Protein AF-A0A1G2KL82-F1 (afdb_monomer)

Radius of gyration: 28.72 Å; Cα contacts (8 Å, |Δi|>4): 786; chains: 1; bounding box: 86×67×83 Å

pLDDT: mean 77.29, std 22.42, range [27.55, 98.81]

Organism: NCBI:txid1802270

Sequence (556 aa):
MTAESKQKIKENVPGSTKVGYDERTQRDKDYSSRYWERLRDKHLDTEAIKLEMRRDIQGMVKQIGEIRLKFKLESLSEEDKEKMSTMRRMAEEMGFKVGNFSRDVDSGLVAAKVEGFTKDMKREKEEKEPRGDRAIKRRKSSLPSEIFELADDIPSAIEDAGETLEALKESAARLQPEKRGVYEHSLDFAMEILEKEKGIVELAPNVPTIVVSDIHARRDFIIKLLERELKITDPPKRVFDLLKQGKINIVCVGDGMHSEKPLAWAPEVLSYDENGKKTKTTSYESAKQERNRMIEKIINANPRYQKLANVSGTVEGEILEAEIYSSFEQSKDPEIITARENFINEKRLAKKEALNREMARGLGLMKMVMDLKLQYPHNFHFLRGNHEDVDGDLMGDFKKGDVLQSEEVRSWLQENFGADFIAKWAKFEDTLPLLAKGKNIVVTHAAPAGNFTREQIESRDRKTTIGLNWTENRQHSQNAIPENKLRSNMKNILANIGMTAEAQWFIGHRPTYDLYRAQCNGQLIQINDDRGYVVAFMPIDGKFDPKKHITDLRKS

InterPro domains:
  IPR006186 Serine/threonine-specific protein phosphatase/bis(5-nucleosyl)-tetraphosphatase [PS00125] (383-388)
  IPR029052 Metallo-dependent phosphatase-like [G3DSA:3.60.21.10] (156-537)
  IPR029052 Metallo-dependent phosphatase-like [SSF56300] (363-542)

Mean predicted aligned error: 15.44 Å

Solvent-accessible surface area (backbone atoms only — not comparable to full-atom values): 31051 Å² total; per-residue (Å²): 140,71,99,81,80,82,85,84,89,88,82,88,84,90,83,79,83,75,80,59,75,61,63,62,56,53,54,56,52,53,51,55,53,54,50,54,48,57,52,58,76,63,72,56,52,76,66,56,48,52,51,50,54,48,51,53,50,51,57,51,49,74,75,38,97,63,53,73,55,78,44,78,54,94,69,86,48,75,68,53,53,51,52,53,51,50,50,46,50,54,41,42,78,72,64,30,49,68,50,71,74,44,69,42,86,90,72,38,25,40,30,31,51,45,48,66,82,81,62,63,74,57,50,70,67,71,75,65,78,79,98,69,90,77,83,88,78,88,77,92,76,92,65,85,92,78,85,87,84,74,84,64,79,76,56,75,72,66,79,49,49,53,79,41,72,65,51,44,49,55,57,52,66,45,67,57,59,77,62,62,68,63,54,52,52,39,48,54,57,30,39,65,54,30,65,74,42,40,12,51,41,75,48,60,79,91,33,32,35,36,39,34,29,54,44,24,23,44,37,62,50,58,49,55,52,37,63,35,67,40,83,88,43,89,73,61,42,33,42,46,62,32,42,78,67,65,54,28,34,39,38,32,23,17,22,39,39,59,56,85,52,69,54,62,44,38,45,79,42,72,38,35,47,99,83,70,46,74,43,75,83,40,72,42,56,51,26,48,52,48,36,49,53,47,49,49,53,54,32,71,74,32,80,75,51,60,48,38,84,82,35,62,94,38,74,68,17,54,51,49,52,53,52,51,53,51,50,59,75,66,48,82,51,66,70,50,45,52,30,49,52,46,28,53,52,31,43,51,50,35,30,51,53,21,43,41,40,48,46,8,29,16,54,44,30,48,43,52,51,26,27,39,29,62,75,30,64,70,29,36,47,61,27,35,22,70,54,60,44,66,79,22,81,86,84,43,69,44,65,56,84,96,40,52,54,34,49,57,51,40,51,50,40,42,75,76,56,29,68,68,49,52,54,52,50,36,52,45,45,68,34,37,21,49,32,40,37,47,96,48,38,36,37,23,10,15,56,53,64,51,72,52,53,46,66,43,39,38,67,51,36,70,70,47,48,48,25,28,22,66,42,50,67,52,88,89,45,94,77,30,58,54,57,72,56,39,47,50,15,50,43,49,30,27,54,50,68,75,43,59,81,81,39,38,33,39,22,16,79,53,80,30,100,47,77,53,43,71,38,64,93,59,39,34,37,30,31,20,28,88,89,55,46,39,35,38,54,41,49,64,88,55,76,77,47,69,86,81,30,44,48,44,65,84,83,106

Secondary structure (DSSP, 8-state):
--TTS--S------------HHHHHHHHHHHHHHHHHHHHHTT--HHHHHHHHHHHHHHHHHH-SSEEEEEE-SS--HHHHHHHHHHHHHHHHTT-EEEEEEE-TTT-EEEEEEE--SSHHHHHHHSS---------------------------GGGTTTTTSHHHHHHHHH--SPPPHHHHHHHHHHHHHHHTTS-SEEEPPTTS-EEEE---TT-HHHHHHHHH-EETTSSS-EEHHHHHHTT--EEEE-S--SS-S-GGGGSGGGGGB-TTSPBPS--HHHHHHHHHHHHHHHHHHH-TTGGGHHHHTTSHHHHHHHHHHHHHHHH---HHHHHHHHHHHHHHHHHHHHHHHHHHHHHHHHHHHHHHHHHH-TTTEEE---SS--TT-TTTSS-EETTEEHHHHHHHHHHHHT-HHHHHHHHHHHHHS-SEEEETTEEEESS--SS---HHHHHTT-HHHHHHHHS----TT-TTPPPHHHHHHHHHHHHHHTT--TT-EEEE-SS--SSS-EEEGGGTEEE---TTS-EEEEE-TT----HHHHEEETT--

Nearest PDB structures (foldseek):
  6zej-assembly6_O  TM=6.831E-01  e=4.259E-09  Homo sapiens
  6nuu-assembly1_A  TM=6.355E-01  e=3.355E-08  Homo sapiens
  6tz8-assembly1_A  TM=6.167E-01  e=1.712E-07  Cryptococcus neoformans H99
  6tz6-assembly1_A  TM=5.989E-01  e=1.908E-07  Candida albicans WO-1

Structure (mmCIF, N/CA/C/O backbone):
data_AF-A0A1G2KL82-F1
#
_entry.id   AF-A0A1G2KL82-F1
#
loop_
_atom_site.group_PDB
_atom_site.id
_atom_site.type_symbol
_atom_site.label_atom_id
_atom_site.label_alt_id
_atom_site.label_comp_id
_atom_site.label_asym_id
_atom_site.label_entity_id
_atom_site.label_seq_id
_atom_site.pdbx_PDB_ins_code
_atom_site.Cartn_x
_atom_site.Cartn_y
_atom_site.Cartn_z
_atom_site.occupancy
_atom_site.B_iso_or_equiv
_atom_site.auth_seq_id
_atom_site.auth_comp_id
_atom_site.auth_asym_id
_atom_site.auth_atom_id
_atom_site.pdbx_PDB_model_num
ATOM 1 N N . MET A 1 1 ? 57.447 -10.939 41.065 1.00 41.50 1 MET A N 1
ATOM 2 C CA . MET A 1 1 ? 56.506 -11.453 40.046 1.00 41.50 1 MET A CA 1
ATOM 3 C C . MET A 1 1 ? 57.051 -11.070 38.685 1.00 41.50 1 MET A C 1
ATOM 5 O O . MET A 1 1 ? 57.191 -9.887 38.408 1.00 41.50 1 MET A O 1
ATOM 9 N N . THR A 1 2 ? 57.484 -12.072 37.928 1.00 35.84 2 THR A N 1
ATOM 10 C CA . THR A 1 2 ? 58.260 -11.972 36.685 1.00 35.84 2 THR A CA 1
ATOM 11 C C . THR A 1 2 ? 57.363 -12.076 35.450 1.00 35.84 2 THR A C 1
ATOM 13 O O . THR A 1 2 ? 56.195 -12.455 35.541 1.00 35.84 2 THR A O 1
ATOM 16 N N . ALA A 1 3 ? 57.924 -11.720 34.294 1.00 36.25 3 ALA A N 1
ATOM 17 C CA . ALA A 1 3 ? 57.275 -11.563 32.991 1.00 36.25 3 ALA A CA 1
ATOM 18 C C . ALA A 1 3 ? 56.752 -12.863 32.324 1.00 36.25 3 ALA A C 1
ATOM 20 O O . ALA A 1 3 ? 56.570 -12.892 31.113 1.00 36.25 3 ALA A O 1
ATOM 21 N N . GLU A 1 4 ? 56.447 -13.913 33.090 1.00 35.75 4 GLU A N 1
ATOM 22 C CA . GLU A 1 4 ? 56.097 -15.255 32.583 1.00 35.75 4 GLU A CA 1
ATOM 23 C C . GLU A 1 4 ? 54.699 -15.755 32.995 1.00 35.75 4 GLU A C 1
ATOM 25 O O . GLU A 1 4 ? 54.401 -16.943 32.936 1.00 35.75 4 GLU A O 1
ATOM 30 N N . SER A 1 5 ? 53.785 -14.859 33.376 1.00 38.28 5 SER A N 1
ATOM 31 C CA . SER A 1 5 ? 52.420 -15.230 33.802 1.00 38.28 5 SER A CA 1
ATOM 32 C C . SER A 1 5 ? 51.288 -14.663 32.933 1.00 38.28 5 SER A C 1
ATOM 34 O O . SER A 1 5 ? 50.143 -14.595 33.371 1.00 38.28 5 SER A O 1
ATOM 36 N N . LYS A 1 6 ? 51.567 -14.299 31.671 1.00 35.34 6 LYS A N 1
ATOM 37 C CA . LYS A 1 6 ? 50.542 -13.858 30.692 1.00 35.34 6 LYS A CA 1
ATOM 38 C C . LYS A 1 6 ? 50.290 -14.825 29.528 1.00 35.34 6 LYS A C 1
ATOM 40 O O . LYS A 1 6 ? 49.546 -14.487 28.611 1.00 35.34 6 LYS A O 1
ATOM 45 N N . GLN A 1 7 ? 50.835 -16.040 29.574 1.00 38.47 7 GLN A N 1
ATOM 46 C CA . GLN A 1 7 ? 50.605 -17.070 28.559 1.00 38.47 7 GLN A CA 1
ATOM 47 C C . GLN A 1 7 ? 49.778 -18.225 29.131 1.00 38.47 7 GLN A C 1
ATOM 49 O O . GLN A 1 7 ? 50.316 -19.265 29.490 1.00 38.47 7 GLN A O 1
ATOM 54 N N . LYS A 1 8 ? 48.463 -18.004 29.252 1.00 37.66 8 LYS A N 1
ATOM 55 C CA . LYS A 1 8 ? 47.389 -19.020 29.236 1.00 37.66 8 LYS A CA 1
ATOM 56 C C . LYS A 1 8 ? 46.059 -18.317 29.507 1.00 37.66 8 LYS A C 1
ATOM 58 O O . LYS A 1 8 ? 45.720 -18.086 30.655 1.00 37.66 8 LYS A O 1
ATOM 63 N N . ILE A 1 9 ? 45.388 -17.903 28.433 1.00 36.22 9 ILE A N 1
ATOM 64 C CA . ILE A 1 9 ? 43.929 -17.836 28.198 1.00 36.22 9 ILE A CA 1
ATOM 65 C C . ILE A 1 9 ? 43.804 -17.164 26.823 1.00 36.22 9 ILE A C 1
ATOM 67 O O . ILE A 1 9 ? 43.707 -15.946 26.697 1.00 36.22 9 ILE A O 1
ATOM 71 N N . LYS A 1 10 ? 43.927 -17.964 25.767 1.00 34.09 10 LYS A N 1
ATOM 72 C CA . LYS A 1 10 ? 43.470 -17.636 24.412 1.00 34.09 10 LYS A CA 1
ATOM 73 C C . LYS A 1 10 ? 43.365 -18.946 23.647 1.00 34.09 10 LYS A C 1
ATOM 75 O O . LYS A 1 10 ? 44.213 -19.256 22.833 1.00 34.09 10 LYS A O 1
ATOM 80 N N . GLU A 1 11 ? 42.345 -19.724 23.977 1.00 34.16 11 GLU A N 1
ATOM 81 C CA . GLU A 1 11 ? 41.790 -20.752 23.100 1.00 34.16 11 GLU A CA 1
ATOM 82 C C . GLU A 1 11 ? 40.397 -21.117 23.631 1.00 34.16 11 GLU A C 1
ATOM 84 O O . GLU A 1 11 ? 40.212 -21.277 24.836 1.00 34.16 11 GLU A O 1
ATOM 89 N N . ASN A 1 12 ? 39.439 -21.205 22.704 1.00 31.30 12 ASN A N 1
ATOM 90 C CA . ASN A 1 12 ? 38.034 -21.621 22.841 1.00 31.30 12 ASN A CA 1
ATOM 91 C C . ASN A 1 12 ? 36.978 -20.558 23.206 1.00 31.30 12 ASN A C 1
ATOM 93 O O . ASN A 1 12 ? 36.434 -20.532 24.305 1.00 31.30 12 ASN A O 1
ATOM 97 N N . VAL A 1 13 ? 36.568 -19.784 22.191 1.00 31.58 13 VAL A N 1
ATOM 98 C CA . VAL A 1 13 ? 35.159 -19.377 22.014 1.00 31.58 13 VAL A CA 1
ATOM 99 C C . VAL A 1 13 ? 34.726 -19.785 20.597 1.00 31.58 13 VAL A C 1
ATOM 101 O O . VAL A 1 13 ? 35.231 -19.206 19.634 1.00 31.58 13 VAL A O 1
ATOM 104 N N . PRO A 1 14 ? 33.824 -20.767 20.427 1.00 27.55 14 PRO A N 1
ATOM 105 C CA . PRO A 1 14 ? 33.213 -21.073 19.137 1.00 27.55 14 PRO A CA 1
ATOM 106 C C . PRO A 1 14 ? 32.043 -20.114 18.865 1.00 27.55 14 PRO A C 1
ATOM 108 O O . PRO A 1 14 ? 31.182 -19.945 19.724 1.00 27.55 14 PRO A O 1
ATOM 111 N N . GLY A 1 15 ? 31.978 -19.531 17.660 1.00 36.16 15 GLY A N 1
ATOM 112 C CA . GLY A 1 15 ? 30.718 -18.995 17.119 1.00 36.16 15 GLY A CA 1
ATOM 113 C C . GLY A 1 15 ? 30.618 -17.498 16.801 1.00 36.16 15 GLY A C 1
ATOM 114 O O . GLY A 1 15 ? 29.511 -16.971 16.836 1.00 36.16 15 GLY A O 1
ATOM 115 N N . SER A 1 16 ? 31.702 -16.797 16.445 1.00 28.38 16 SER A N 1
ATOM 116 C CA . SER A 1 16 ? 31.584 -15.504 15.746 1.00 28.38 16 SER A CA 1
ATOM 117 C C . SER A 1 16 ? 31.933 -15.658 14.265 1.00 28.38 16 SER A C 1
ATOM 119 O O . SER A 1 16 ? 33.094 -15.687 13.861 1.00 28.38 16 SER A O 1
ATOM 121 N N . THR A 1 17 ? 30.916 -15.765 13.412 1.00 32.25 17 THR A N 1
ATOM 122 C CA . THR A 1 17 ? 31.090 -15.542 11.975 1.00 32.25 17 THR A CA 1
ATOM 123 C C . THR A 1 17 ? 31.429 -14.070 11.764 1.00 32.25 17 THR A C 1
ATOM 125 O O . THR A 1 17 ? 30.555 -13.202 11.804 1.00 32.25 17 THR A O 1
ATOM 128 N N . LYS A 1 18 ? 32.719 -13.776 11.564 1.00 33.34 18 LYS A N 1
ATOM 129 C CA . LYS A 1 18 ? 33.165 -12.534 10.929 1.00 33.34 18 LYS A CA 1
ATOM 130 C C . LYS A 1 18 ? 32.511 -12.474 9.550 1.00 33.34 18 LYS A C 1
ATOM 132 O O . LYS A 1 18 ? 32.915 -13.210 8.656 1.00 33.34 18 LYS A O 1
ATOM 137 N N . VAL A 1 19 ? 31.514 -11.609 9.382 1.00 35.44 19 VAL A N 1
ATOM 138 C CA . VAL A 1 19 ? 31.084 -11.176 8.048 1.00 35.44 19 VAL A CA 1
ATOM 139 C C . VAL A 1 19 ? 32.311 -10.545 7.396 1.00 35.44 19 VAL A C 1
ATOM 141 O O . VAL A 1 19 ? 32.894 -9.602 7.939 1.00 35.44 19 VAL A O 1
ATOM 144 N N . GLY A 1 20 ? 32.769 -11.160 6.309 1.00 31.23 20 GLY A N 1
ATOM 145 C CA . GLY A 1 20 ? 34.002 -10.799 5.632 1.00 31.23 20 GLY A CA 1
ATOM 146 C C . GLY A 1 20 ? 33.957 -9.357 5.142 1.00 31.23 20 GLY A C 1
ATOM 147 O O . GLY A 1 20 ? 32.972 -8.896 4.573 1.00 31.23 20 GLY A O 1
ATOM 148 N N . TYR A 1 21 ? 35.066 -8.653 5.338 1.00 32.75 21 TYR A N 1
ATOM 149 C CA . TYR A 1 21 ? 35.327 -7.326 4.779 1.00 32.75 21 TYR A CA 1
ATOM 150 C C . TYR A 1 21 ? 35.179 -7.298 3.233 1.00 32.75 21 TYR A C 1
ATOM 152 O O . TYR A 1 21 ? 34.950 -6.242 2.646 1.00 32.75 21 TYR A O 1
ATOM 160 N N . ASP A 1 22 ? 35.225 -8.463 2.575 1.00 40.56 22 ASP A N 1
ATOM 161 C CA . ASP A 1 22 ? 35.075 -8.634 1.124 1.00 40.56 22 ASP A CA 1
ATOM 162 C C . ASP A 1 22 ? 33.677 -8.302 0.572 1.00 40.56 22 ASP A C 1
ATOM 164 O O . ASP A 1 22 ? 33.580 -7.675 -0.482 1.00 40.56 22 ASP A O 1
ATOM 168 N N . GLU A 1 23 ? 32.585 -8.622 1.278 1.00 37.50 23 GLU A N 1
ATOM 169 C CA . GLU A 1 23 ? 31.225 -8.456 0.725 1.00 37.50 23 GLU A CA 1
ATOM 170 C C . GLU A 1 23 ? 30.809 -6.983 0.577 1.00 37.50 23 GLU A C 1
ATOM 172 O O . GLU A 1 23 ? 30.143 -6.610 -0.389 1.00 37.50 23 GLU A O 1
ATOM 177 N N . ARG A 1 24 ? 31.244 -6.107 1.497 1.00 35.62 24 ARG A N 1
ATOM 178 C CA . ARG A 1 24 ? 31.055 -4.649 1.351 1.00 35.62 24 ARG A CA 1
ATOM 179 C C . ARG A 1 24 ? 31.860 -4.092 0.183 1.00 35.62 24 ARG A C 1
ATOM 181 O O . ARG A 1 24 ? 31.370 -3.243 -0.552 1.00 35.62 24 ARG A O 1
ATOM 188 N N . THR A 1 25 ? 33.073 -4.603 -0.002 1.00 42.31 25 THR A N 1
ATOM 189 C CA . THR A 1 25 ? 33.995 -4.128 -1.036 1.00 42.31 25 THR A CA 1
ATOM 190 C C . THR A 1 25 ? 33.503 -4.496 -2.437 1.00 42.31 25 THR A C 1
ATOM 192 O O . THR A 1 25 ? 33.687 -3.719 -3.371 1.00 42.31 25 THR A O 1
ATOM 195 N N . GLN A 1 26 ? 32.835 -5.643 -2.590 1.00 37.19 26 GLN A N 1
ATOM 196 C CA . GLN A 1 26 ? 32.232 -6.050 -3.860 1.00 37.19 26 GLN A CA 1
ATOM 197 C C . GLN A 1 26 ? 30.998 -5.202 -4.213 1.00 37.19 26 GLN A C 1
ATOM 199 O O . GLN A 1 26 ? 30.850 -4.757 -5.348 1.00 37.19 26 GLN A O 1
ATOM 204 N N . ARG A 1 27 ? 30.158 -4.887 -3.221 1.00 39.94 27 ARG A N 1
ATOM 205 C CA . ARG A 1 27 ? 28.931 -4.099 -3.413 1.00 39.94 27 ARG A CA 1
ATOM 206 C C . ARG A 1 27 ? 29.203 -2.649 -3.838 1.00 39.94 27 ARG A C 1
ATOM 208 O O . ARG A 1 27 ? 28.481 -2.105 -4.671 1.00 39.94 27 ARG A O 1
ATOM 215 N N . ASP A 1 28 ? 30.264 -2.045 -3.305 1.00 40.41 28 ASP A N 1
ATOM 216 C CA . ASP A 1 28 ? 30.676 -0.680 -3.658 1.00 40.41 28 ASP A CA 1
ATOM 217 C C . ASP A 1 28 ? 31.330 -0.612 -5.059 1.00 40.41 28 ASP A C 1
ATOM 219 O O . ASP A 1 28 ? 31.152 0.373 -5.783 1.00 40.41 28 ASP A O 1
ATOM 223 N N . LYS A 1 29 ? 32.027 -1.681 -5.487 1.00 39.72 29 LYS A N 1
ATOM 224 C CA . LYS A 1 29 ? 32.573 -1.823 -6.854 1.00 39.72 29 LYS A CA 1
ATOM 225 C C . LYS A 1 29 ? 31.471 -1.931 -7.909 1.00 39.72 29 LYS A C 1
ATOM 227 O O . LYS A 1 29 ? 31.559 -1.277 -8.952 1.00 39.72 29 LYS A O 1
ATOM 232 N N . ASP A 1 30 ? 30.423 -2.697 -7.614 1.00 47.69 30 ASP A N 1
ATOM 233 C CA . ASP A 1 30 ? 29.265 -2.847 -8.499 1.00 47.69 30 ASP A CA 1
ATOM 234 C C . ASP A 1 30 ? 28.504 -1.526 -8.651 1.00 47.69 30 ASP A C 1
ATOM 236 O O . ASP A 1 30 ? 28.068 -1.178 -9.747 1.00 47.69 30 ASP A O 1
ATOM 240 N N . TYR A 1 31 ? 28.389 -0.744 -7.573 1.00 43.97 31 TYR A N 1
ATOM 241 C CA . TYR A 1 31 ? 27.695 0.542 -7.607 1.00 43.97 31 TYR A CA 1
ATOM 242 C C . TYR A 1 31 ? 28.393 1.560 -8.515 1.00 43.97 31 TYR A C 1
ATOM 244 O O . TYR A 1 31 ? 27.746 2.172 -9.367 1.00 43.97 31 TYR A O 1
ATOM 252 N N . SER A 1 32 ? 29.711 1.733 -8.362 1.00 43.47 32 SER A N 1
ATOM 253 C CA . SER A 1 32 ? 30.461 2.703 -9.166 1.00 43.47 32 SER A CA 1
ATOM 254 C C . SER A 1 32 ? 30.515 2.295 -10.641 1.00 43.47 32 SER A C 1
ATOM 256 O O . SER A 1 32 ? 30.301 3.136 -11.512 1.00 43.47 32 SER A O 1
ATOM 258 N N . SER A 1 33 ? 30.696 1.006 -10.937 1.00 44.34 33 SER A N 1
ATOM 259 C CA . SER A 1 33 ? 30.745 0.511 -12.322 1.00 44.34 33 SER A CA 1
ATOM 260 C C . SER A 1 33 ? 29.398 0.687 -13.038 1.00 44.34 33 SER A C 1
ATOM 262 O O . SER A 1 33 ? 29.348 1.272 -14.121 1.00 44.34 33 SER A O 1
ATOM 264 N N . ARG A 1 34 ? 28.286 0.323 -12.379 1.00 47.59 34 ARG A N 1
ATOM 265 C CA . ARG A 1 34 ? 26.917 0.500 -12.908 1.00 47.59 34 ARG A CA 1
ATOM 266 C C . ARG A 1 34 ? 26.477 1.964 -12.987 1.00 47.59 34 ARG A C 1
ATOM 268 O O . ARG A 1 34 ? 25.561 2.311 -13.732 1.00 47.59 34 ARG A O 1
ATOM 275 N N . TYR A 1 35 ? 27.071 2.847 -12.186 1.00 51.09 35 TYR A N 1
ATOM 276 C CA . TYR A 1 35 ? 26.862 4.291 -12.302 1.00 51.09 35 TYR A CA 1
ATOM 277 C C . TYR A 1 35 ? 27.433 4.823 -13.620 1.00 51.09 35 TYR A C 1
ATOM 279 O O . TYR A 1 35 ? 26.730 5.485 -14.380 1.00 51.09 35 TYR A O 1
ATOM 287 N N . TRP A 1 36 ? 28.673 4.451 -13.935 1.00 47.41 36 TRP A N 1
ATOM 288 C CA . TRP A 1 36 ? 29.348 4.885 -15.157 1.00 47.41 36 TRP A CA 1
ATOM 289 C C . TRP A 1 36 ? 28.815 4.218 -16.429 1.00 47.41 36 TRP A C 1
ATOM 291 O O . TRP A 1 36 ? 28.841 4.836 -17.491 1.00 47.41 36 TRP A O 1
ATOM 301 N N . GLU A 1 37 ? 28.302 2.990 -16.351 1.00 48.66 37 GLU A N 1
ATOM 302 C CA . GLU A 1 37 ? 27.556 2.367 -17.457 1.00 48.66 37 GLU A CA 1
ATOM 303 C C . GLU A 1 37 ? 26.277 3.141 -17.782 1.00 48.66 37 GLU A C 1
ATOM 305 O O . GLU A 1 37 ? 26.097 3.554 -18.923 1.00 48.66 37 GLU A O 1
ATOM 310 N N . ARG A 1 38 ? 25.462 3.487 -16.776 1.00 53.59 38 ARG A N 1
ATOM 311 C CA . ARG A 1 38 ? 24.237 4.281 -16.987 1.00 53.59 38 ARG A CA 1
ATOM 312 C C . ARG A 1 38 ? 24.494 5.666 -17.580 1.00 53.59 38 ARG A C 1
ATOM 314 O O . ARG A 1 38 ? 23.669 6.159 -18.344 1.00 53.59 38 ARG A O 1
ATOM 321 N N . LEU A 1 39 ? 25.603 6.311 -17.217 1.00 50.69 39 LEU A N 1
ATOM 322 C CA . LEU A 1 39 ? 25.981 7.600 -17.803 1.00 50.69 39 LEU A CA 1
ATOM 323 C C . LEU A 1 39 ? 26.459 7.456 -19.259 1.00 50.69 39 LEU A C 1
ATOM 325 O O . LEU A 1 39 ? 26.175 8.335 -20.072 1.00 50.69 39 LEU A O 1
ATOM 329 N N . ARG A 1 40 ? 27.123 6.343 -19.605 1.00 49.78 40 ARG A N 1
ATOM 330 C CA . ARG A 1 40 ? 27.541 6.033 -20.985 1.00 49.78 40 ARG A CA 1
ATOM 331 C C . ARG A 1 40 ? 26.363 5.679 -21.894 1.00 49.78 40 ARG A C 1
ATOM 333 O O . ARG A 1 40 ? 26.307 6.198 -23.005 1.00 49.78 40 ARG A O 1
ATOM 340 N N . ASP A 1 41 ? 25.401 4.897 -21.406 1.00 54.81 41 ASP A N 1
ATOM 341 C CA . ASP A 1 41 ? 24.217 4.469 -22.173 1.00 54.81 41 ASP A CA 1
ATOM 342 C C . ASP A 1 41 ? 23.288 5.629 -22.562 1.00 54.81 41 ASP A C 1
ATOM 344 O O . ASP A 1 41 ? 22.503 5.526 -23.502 1.00 54.81 41 ASP A O 1
ATOM 348 N N . LYS A 1 42 ? 23.371 6.758 -21.850 1.00 60.94 42 LYS A N 1
ATOM 349 C CA . LYS A 1 42 ? 22.548 7.946 -22.107 1.00 60.94 42 LYS A CA 1
ATOM 350 C C . LYS A 1 42 ? 23.162 8.924 -23.121 1.00 60.94 42 LYS A C 1
ATOM 352 O O . LYS A 1 42 ? 22.531 9.938 -23.405 1.00 60.94 42 LYS A O 1
ATOM 357 N N . HIS A 1 43 ? 24.366 8.656 -23.647 1.00 62.41 43 HIS A N 1
ATOM 358 C CA . HIS A 1 43 ? 25.103 9.549 -24.563 1.00 62.41 43 HIS A CA 1
ATOM 359 C C . HIS A 1 43 ? 25.125 11.025 -24.114 1.00 62.41 43 HIS A C 1
ATOM 361 O O . HIS A 1 43 ? 25.022 11.941 -24.930 1.00 62.41 43 HIS A O 1
ATOM 367 N N . LEU A 1 44 ? 25.221 11.257 -22.803 1.00 58.97 44 LEU A N 1
ATOM 368 C CA . LEU A 1 44 ? 25.146 12.597 -22.229 1.00 58.97 44 LEU A CA 1
ATOM 369 C C . LEU A 1 44 ? 26.411 13.392 -22.552 1.00 58.97 44 LEU A C 1
ATOM 371 O O . LEU A 1 44 ? 27.525 12.871 -22.466 1.00 58.97 44 LEU A O 1
ATOM 375 N N . ASP A 1 45 ? 26.237 14.668 -22.884 1.00 56.38 45 ASP A N 1
ATOM 376 C CA . ASP A 1 45 ? 27.359 15.593 -22.984 1.00 56.38 45 ASP A CA 1
ATOM 377 C C . ASP A 1 45 ? 27.928 15.945 -21.596 1.00 56.38 45 ASP A C 1
ATOM 379 O O . ASP A 1 45 ? 27.365 15.628 -20.542 1.00 56.38 45 ASP A O 1
ATOM 383 N N . THR A 1 46 ? 29.082 16.611 -21.594 1.00 43.88 46 THR A N 1
ATOM 384 C CA . THR A 1 46 ? 29.811 16.987 -20.379 1.00 43.88 46 THR A CA 1
ATOM 385 C C . THR A 1 46 ? 28.969 17.812 -19.397 1.00 43.88 46 THR A C 1
ATOM 387 O O . THR A 1 46 ? 29.145 17.671 -18.187 1.00 43.88 46 THR A O 1
ATOM 390 N N . GLU A 1 47 ? 28.050 18.655 -19.874 1.00 49.62 47 GLU A N 1
ATOM 391 C CA . GLU A 1 47 ? 27.213 19.495 -19.008 1.00 49.62 47 GLU A CA 1
ATOM 392 C C . GLU A 1 47 ? 26.040 18.706 -18.414 1.00 49.62 47 GLU A C 1
ATOM 394 O O . GLU A 1 47 ? 25.719 18.867 -17.234 1.00 49.62 47 GLU A O 1
ATOM 399 N N . ALA A 1 48 ? 25.463 17.774 -19.171 1.00 51.06 48 ALA A N 1
ATOM 400 C CA . ALA A 1 48 ? 24.443 16.855 -18.679 1.00 51.06 48 ALA A CA 1
ATOM 401 C C . ALA A 1 48 ? 25.003 15.850 -17.651 1.00 51.06 48 ALA A C 1
ATOM 403 O O . ALA A 1 48 ? 24.347 15.574 -16.644 1.00 51.06 48 ALA A O 1
ATOM 404 N N . ILE A 1 49 ? 26.242 15.375 -17.833 1.00 49.97 49 ILE A N 1
ATOM 405 C CA . ILE A 1 49 ? 26.950 14.553 -16.833 1.00 49.97 49 ILE A CA 1
ATOM 406 C C . ILE A 1 49 ? 27.175 15.352 -15.544 1.00 49.97 49 ILE A C 1
ATOM 408 O O . ILE A 1 49 ? 26.894 14.858 -14.452 1.00 49.97 49 ILE A O 1
ATOM 412 N N . LYS A 1 50 ? 27.633 16.608 -15.653 1.00 47.97 50 LYS A N 1
ATOM 413 C CA . LYS A 1 50 ? 27.803 17.499 -14.493 1.00 47.97 50 LYS A CA 1
ATOM 414 C C . LYS A 1 50 ? 26.486 17.744 -13.759 1.00 47.97 50 LYS A C 1
ATOM 416 O O . LYS A 1 50 ? 26.492 17.824 -12.531 1.00 47.97 50 LYS A O 1
ATOM 421 N N . LEU A 1 51 ? 25.372 17.873 -14.481 1.00 55.38 51 LEU A N 1
ATOM 422 C CA . LEU A 1 51 ? 24.054 18.102 -13.893 1.00 55.38 51 LEU A CA 1
ATOM 423 C C . LEU A 1 51 ? 23.546 16.881 -13.114 1.00 55.38 51 LEU A C 1
ATOM 425 O O . LEU A 1 51 ? 23.052 17.051 -11.999 1.00 55.38 51 LEU A O 1
ATOM 429 N N . GLU A 1 52 ? 23.711 15.670 -13.649 1.00 55.12 52 GLU A N 1
ATOM 430 C CA . GLU A 1 52 ? 23.333 14.446 -12.929 1.00 55.12 52 GLU A CA 1
ATOM 431 C C . GLU A 1 52 ? 24.251 14.163 -11.738 1.00 55.12 52 GLU A C 1
ATOM 433 O O . GLU A 1 52 ? 23.770 13.945 -10.627 1.00 55.12 52 GLU A O 1
ATOM 438 N N . MET A 1 53 ? 25.569 14.329 -11.896 1.00 53.69 53 MET A N 1
ATOM 439 C CA . MET A 1 53 ? 26.493 14.255 -10.757 1.00 53.69 53 MET A CA 1
ATOM 440 C C . MET A 1 53 ? 26.138 15.281 -9.672 1.00 53.69 53 MET A C 1
ATOM 442 O O . MET A 1 53 ? 26.217 14.979 -8.482 1.00 53.69 53 MET A O 1
ATOM 446 N N . ARG A 1 54 ? 25.715 16.494 -10.055 1.00 52.91 54 ARG A N 1
ATOM 447 C CA . ARG A 1 54 ? 25.260 17.525 -9.112 1.00 52.91 54 ARG A CA 1
ATOM 448 C C . ARG A 1 54 ? 24.008 17.083 -8.356 1.00 52.91 54 ARG A C 1
ATOM 450 O O . ARG A 1 54 ? 23.965 17.288 -7.146 1.00 52.91 54 ARG A O 1
ATOM 457 N N . ARG A 1 55 ? 23.026 16.480 -9.030 1.00 57.03 55 ARG A N 1
ATOM 458 C CA . ARG A 1 55 ? 21.797 15.962 -8.405 1.00 57.03 55 ARG A CA 1
ATOM 459 C C . ARG A 1 55 ? 22.089 14.837 -7.419 1.00 57.03 55 ARG A C 1
ATOM 461 O O . ARG A 1 55 ? 21.623 14.902 -6.282 1.00 57.03 55 ARG A O 1
ATOM 468 N N . ASP A 1 56 ? 22.922 13.879 -7.809 1.00 53.75 56 ASP A N 1
ATOM 469 C CA . ASP A 1 56 ? 23.303 12.755 -6.950 1.00 53.75 56 ASP A CA 1
ATOM 470 C C . ASP A 1 56 ? 24.094 13.218 -5.726 1.00 53.75 56 ASP A C 1
ATOM 472 O O . ASP A 1 56 ? 23.779 12.847 -4.594 1.00 53.75 56 ASP A O 1
ATOM 476 N N . ILE A 1 57 ? 25.084 14.097 -5.925 1.00 50.66 57 ILE A N 1
ATOM 477 C CA . ILE A 1 57 ? 25.867 14.672 -4.826 1.00 50.66 57 ILE A CA 1
ATOM 478 C C . ILE A 1 57 ? 24.950 15.474 -3.896 1.00 50.66 57 ILE A C 1
ATOM 480 O O . ILE A 1 57 ? 25.054 15.331 -2.682 1.00 50.66 57 ILE A O 1
ATOM 484 N N . GLN A 1 58 ? 24.010 16.266 -4.419 1.00 48.69 58 GLN A N 1
ATOM 485 C CA . GLN A 1 58 ? 23.038 17.000 -3.598 1.00 48.69 58 GLN A CA 1
ATOM 486 C C . GLN A 1 58 ? 22.106 16.068 -2.806 1.00 48.69 58 GLN A C 1
ATOM 488 O O . GLN A 1 58 ? 21.837 16.337 -1.631 1.00 48.69 58 GLN A O 1
ATOM 493 N N . GLY A 1 59 ? 21.658 14.961 -3.405 1.00 46.69 59 GLY A N 1
ATOM 494 C CA . GLY A 1 59 ? 20.882 13.921 -2.725 1.00 46.69 59 GLY A CA 1
ATOM 495 C C . GLY A 1 59 ? 21.664 13.262 -1.585 1.00 46.69 59 GLY A C 1
ATOM 496 O O . GLY A 1 59 ? 21.146 13.111 -0.478 1.00 46.69 59 GLY A O 1
ATOM 497 N N . MET A 1 60 ? 22.946 12.963 -1.813 1.00 41.88 60 MET A N 1
ATOM 498 C CA . MET A 1 60 ? 23.843 12.374 -0.812 1.00 41.88 60 MET A CA 1
ATOM 499 C C . MET A 1 60 ? 24.215 13.364 0.310 1.00 41.88 60 MET A C 1
ATOM 501 O O . MET A 1 60 ? 24.232 12.981 1.481 1.00 41.88 60 MET A O 1
ATOM 505 N N . VAL A 1 61 ? 24.443 14.646 -0.012 1.00 39.97 61 VAL A N 1
ATOM 506 C CA . VAL A 1 61 ? 24.706 15.725 0.966 1.00 39.97 61 VAL A CA 1
ATOM 507 C C . VAL A 1 61 ? 23.504 15.948 1.893 1.00 39.97 61 VAL A C 1
ATOM 509 O O . VAL A 1 61 ? 23.689 16.204 3.082 1.00 39.97 61 VAL A O 1
ATOM 512 N N . LYS A 1 62 ? 22.265 15.806 1.396 1.00 44.94 62 LYS A N 1
ATOM 513 C CA . LYS A 1 62 ? 21.048 15.893 2.228 1.00 44.94 62 LYS A CA 1
ATOM 514 C C . LYS A 1 62 ? 20.976 14.796 3.303 1.00 44.94 62 LYS A C 1
ATOM 516 O O . LYS A 1 62 ? 20.340 15.015 4.332 1.00 44.94 62 LYS A O 1
ATOM 521 N N . GLN A 1 63 ? 21.607 13.638 3.084 1.00 39.53 63 GLN A N 1
ATOM 522 C CA . GLN A 1 63 ? 21.566 12.496 4.007 1.00 39.53 63 GLN A CA 1
ATOM 523 C C . GLN A 1 63 ? 22.719 12.466 5.023 1.00 39.53 63 GLN A C 1
ATOM 525 O O . GLN A 1 63 ? 22.532 11.932 6.117 1.00 39.53 63 GLN A O 1
ATOM 530 N N . ILE A 1 64 ? 23.902 13.007 4.705 1.00 41.31 64 ILE A N 1
ATOM 531 C CA . ILE A 1 64 ? 25.092 12.898 5.564 1.00 41.31 64 ILE A CA 1
ATOM 532 C C . ILE A 1 64 ? 25.898 14.201 5.484 1.00 41.31 64 ILE A C 1
ATOM 534 O O . ILE A 1 64 ? 26.419 14.553 4.433 1.00 41.31 64 ILE A O 1
ATOM 538 N N . GLY A 1 65 ? 26.048 14.909 6.609 1.00 36.16 65 GLY A N 1
ATOM 539 C CA . GLY A 1 65 ? 26.754 16.201 6.690 1.00 36.16 65 GLY A CA 1
ATOM 540 C C . GLY A 1 65 ? 28.264 16.181 6.381 1.00 36.16 65 GLY A C 1
ATOM 541 O O . GLY A 1 65 ? 28.901 17.224 6.473 1.00 36.16 65 GLY A O 1
ATOM 542 N N . GLU A 1 66 ? 28.840 15.033 6.012 1.00 40.84 66 GLU A N 1
ATOM 543 C CA . GLU A 1 66 ? 30.210 14.886 5.505 1.00 40.84 66 GLU A CA 1
ATOM 544 C C . GLU A 1 66 ? 30.256 13.750 4.465 1.00 40.84 66 GLU A C 1
ATOM 546 O O . GLU A 1 66 ? 29.860 12.621 4.759 1.00 40.84 66 GLU A O 1
ATOM 551 N N . ILE A 1 67 ? 30.783 14.017 3.264 1.00 46.16 67 ILE A N 1
ATOM 552 C CA . ILE A 1 67 ? 31.012 12.986 2.238 1.00 46.16 67 ILE A CA 1
ATOM 553 C C . ILE A 1 67 ? 32.472 12.525 2.300 1.00 46.16 67 ILE A C 1
ATOM 555 O O . ILE A 1 67 ? 33.398 13.338 2.268 1.00 46.16 67 ILE A O 1
ATOM 559 N N . ARG A 1 68 ? 32.683 11.202 2.355 1.00 43.19 68 ARG A N 1
ATOM 560 C CA . ARG A 1 68 ? 33.989 10.554 2.154 1.00 43.19 68 ARG A CA 1
ATOM 561 C C . ARG A 1 68 ? 33.952 9.737 0.865 1.00 43.19 68 ARG A C 1
ATOM 563 O O . ARG A 1 68 ? 33.292 8.702 0.822 1.00 43.19 68 ARG A O 1
ATOM 570 N N . LEU A 1 69 ? 34.681 10.177 -0.155 1.00 48.62 69 LEU A N 1
ATOM 571 C CA . LEU A 1 69 ? 34.956 9.376 -1.356 1.00 48.62 69 LEU A CA 1
ATOM 572 C C . LEU A 1 69 ? 36.034 8.334 -1.010 1.00 48.62 69 LEU A C 1
ATOM 574 O O . LEU A 1 69 ? 36.961 8.684 -0.287 1.00 48.62 69 LEU A O 1
ATOM 578 N N . LYS A 1 70 ? 35.922 7.074 -1.455 1.00 43.03 70 LYS A N 1
ATOM 579 C CA . LYS A 1 70 ? 36.880 5.995 -1.123 1.00 43.03 70 LYS A CA 1
ATOM 580 C C . LYS A 1 70 ? 37.262 5.181 -2.366 1.00 43.03 70 LYS A C 1
ATOM 582 O O . LYS A 1 70 ? 36.370 4.745 -3.083 1.00 43.03 70 LYS A O 1
ATOM 587 N N . PHE A 1 71 ? 38.557 4.911 -2.570 1.00 47.47 71 PHE A N 1
ATOM 588 C CA . PHE A 1 71 ? 39.086 4.128 -3.710 1.00 47.47 71 PHE A CA 1
ATOM 589 C C . PHE A 1 71 ? 40.224 3.197 -3.293 1.00 47.47 71 PHE A C 1
ATOM 591 O O . PHE A 1 71 ? 41.109 3.663 -2.592 1.00 47.47 71 PHE A O 1
ATOM 598 N N . LYS A 1 72 ? 40.268 1.929 -3.730 1.00 39.91 72 LYS A N 1
ATOM 599 C CA . LYS A 1 72 ? 41.323 0.963 -3.336 1.00 39.91 72 LYS A CA 1
ATOM 600 C C . LYS A 1 72 ? 42.476 0.977 -4.336 1.00 39.91 72 LYS A C 1
ATOM 602 O O . LYS A 1 72 ? 42.235 0.666 -5.495 1.00 39.91 72 LYS A O 1
ATOM 607 N N . LEU A 1 73 ? 43.698 1.303 -3.904 1.00 49.06 73 LEU A N 1
ATOM 608 C CA . LEU A 1 73 ? 44.872 1.375 -4.790 1.00 49.06 73 LEU A CA 1
ATOM 609 C C . LEU A 1 73 ? 46.125 0.836 -4.097 1.00 49.06 73 LEU A C 1
ATOM 611 O O . LEU A 1 73 ? 46.403 1.194 -2.952 1.00 49.06 73 LEU A O 1
ATOM 615 N N . GLU A 1 74 ? 46.894 -0.006 -4.790 1.00 45.09 74 GLU A N 1
ATOM 616 C CA . GLU A 1 74 ? 48.131 -0.609 -4.268 1.00 45.09 74 GLU A CA 1
ATOM 617 C C . GLU A 1 74 ? 49.385 0.233 -4.576 1.00 45.09 74 GLU A C 1
ATOM 619 O O . GLU A 1 74 ? 50.306 0.260 -3.760 1.00 45.09 74 GLU A O 1
ATOM 624 N N . SER A 1 75 ? 49.361 1.095 -5.594 1.00 49.19 75 SER A N 1
ATOM 625 C CA . SER A 1 75 ? 50.301 2.211 -5.788 1.00 49.19 75 SER A CA 1
ATOM 626 C C . SER A 1 75 ? 49.674 3.247 -6.732 1.00 49.19 75 SER A C 1
ATOM 628 O O . SER A 1 75 ? 48.859 2.893 -7.576 1.00 49.19 75 SER A O 1
ATOM 630 N N . LEU A 1 76 ? 49.977 4.540 -6.553 1.00 52.66 76 LEU A N 1
ATOM 631 C CA . LEU A 1 76 ? 49.407 5.605 -7.392 1.00 52.66 76 LEU A CA 1
ATOM 632 C C . LEU A 1 76 ? 50.171 5.693 -8.718 1.00 52.66 76 LEU A C 1
ATOM 634 O O . LEU A 1 76 ? 51.331 6.112 -8.712 1.00 52.66 76 LEU A O 1
ATOM 638 N N . SER A 1 77 ? 49.526 5.340 -9.832 1.00 65.25 77 SER A N 1
ATOM 639 C CA . SER A 1 77 ? 50.044 5.644 -11.171 1.00 65.25 77 SER A CA 1
ATOM 640 C C . SER A 1 77 ? 49.964 7.156 -11.459 1.00 65.25 77 SER A C 1
ATOM 642 O O . SER A 1 77 ? 49.236 7.887 -10.781 1.00 65.25 77 SER A O 1
ATOM 644 N N . GLU A 1 78 ? 50.707 7.658 -12.452 1.00 61.16 78 GLU A N 1
ATOM 645 C CA . GLU A 1 78 ? 50.592 9.069 -12.876 1.00 61.16 78 GLU A CA 1
ATOM 646 C C . GLU A 1 78 ? 49.183 9.397 -13.404 1.00 61.16 78 GLU A C 1
ATOM 648 O O . GLU A 1 78 ? 48.652 10.472 -13.129 1.00 61.16 78 GLU A O 1
ATOM 653 N N . GLU A 1 79 ? 48.526 8.431 -14.048 1.00 51.28 79 GLU A N 1
ATOM 654 C CA . GLU A 1 79 ? 47.143 8.550 -14.523 1.00 51.28 79 GLU A CA 1
ATOM 655 C C . GLU A 1 79 ? 46.145 8.709 -13.356 1.00 51.28 79 GLU A C 1
ATOM 657 O O . GLU A 1 79 ? 45.194 9.488 -13.431 1.00 51.28 79 GLU A O 1
ATOM 662 N N . ASP A 1 80 ? 46.378 8.033 -12.226 1.00 52.12 80 ASP A N 1
ATOM 663 C CA . ASP A 1 80 ? 45.519 8.150 -11.038 1.00 52.12 80 ASP A CA 1
ATOM 664 C C . ASP A 1 80 ? 45.682 9.501 -10.334 1.00 52.12 80 ASP A C 1
ATOM 666 O O . ASP A 1 80 ? 44.714 10.059 -9.807 1.00 52.12 80 ASP A O 1
ATOM 670 N N . LYS A 1 81 ? 46.894 10.071 -10.350 1.00 61.31 81 LYS A N 1
ATOM 671 C CA . LYS A 1 81 ? 47.136 11.435 -9.855 1.00 61.31 81 LYS A CA 1
ATOM 672 C C . LYS A 1 81 ? 46.386 12.462 -10.702 1.00 61.31 81 LYS A C 1
ATOM 674 O O . LYS A 1 81 ? 45.797 13.392 -10.147 1.00 61.31 81 LYS A O 1
ATOM 679 N N . GLU A 1 82 ? 46.349 12.269 -12.018 1.00 61.78 82 GLU A N 1
ATOM 680 C CA . GLU A 1 82 ? 45.603 13.123 -12.944 1.00 61.78 82 GLU A CA 1
ATOM 681 C C . GLU A 1 82 ? 44.081 13.011 -12.744 1.00 61.78 82 GLU A C 1
ATOM 683 O O . GLU A 1 82 ? 43.386 14.032 -12.675 1.00 61.78 82 GLU A O 1
ATOM 688 N N . LYS A 1 83 ? 43.558 11.795 -12.535 1.00 53.56 83 LYS A N 1
ATOM 689 C CA . LYS A 1 83 ? 42.140 11.564 -12.200 1.00 53.56 83 LYS A CA 1
ATOM 690 C C . LYS A 1 83 ? 41.746 12.217 -10.874 1.00 53.56 83 LYS A C 1
ATOM 692 O O . LYS A 1 83 ? 40.728 12.907 -10.813 1.00 53.56 83 LYS A O 1
ATOM 697 N N . MET A 1 84 ? 42.562 12.075 -9.827 1.00 61.03 84 MET A N 1
ATOM 698 C CA . MET A 1 84 ? 42.303 12.720 -8.530 1.00 61.03 84 MET A CA 1
ATOM 699 C C . MET A 1 84 ? 42.381 14.250 -8.606 1.00 61.03 84 MET A C 1
ATOM 701 O O . MET A 1 84 ? 41.565 14.934 -7.985 1.00 61.03 84 MET A O 1
ATOM 705 N N . SER A 1 85 ? 43.321 14.791 -9.385 1.00 67.31 85 SER A N 1
ATOM 706 C CA . SER A 1 85 ? 43.420 16.230 -9.661 1.00 67.31 85 SER A CA 1
ATOM 707 C C . SER A 1 85 ? 42.178 16.744 -10.396 1.00 67.31 85 SER A C 1
ATOM 709 O O . SER A 1 85 ? 41.578 17.744 -9.999 1.00 67.31 85 SER A O 1
ATOM 711 N N . THR A 1 86 ? 41.720 16.003 -11.409 1.00 64.31 86 THR A N 1
ATOM 712 C CA . THR A 1 86 ? 40.508 16.329 -12.169 1.00 64.31 86 THR A CA 1
ATOM 713 C C . THR A 1 86 ? 39.270 16.310 -11.281 1.00 64.31 86 THR A C 1
ATOM 715 O O . THR A 1 86 ? 38.489 17.256 -11.309 1.00 64.31 86 THR A O 1
ATOM 718 N N . MET A 1 87 ? 39.120 15.291 -10.433 1.00 56.84 87 MET A N 1
ATOM 719 C CA . MET A 1 87 ? 38.011 15.207 -9.483 1.00 56.84 87 MET A CA 1
ATOM 720 C C . MET A 1 87 ? 38.024 16.335 -8.452 1.00 56.84 87 MET A C 1
ATOM 722 O O . MET A 1 87 ? 36.971 16.896 -8.151 1.00 56.84 87 MET A O 1
ATOM 726 N N . ARG A 1 88 ? 39.200 16.678 -7.910 1.00 74.06 88 ARG A N 1
ATOM 727 C CA . ARG A 1 88 ? 39.346 17.824 -7.006 1.00 74.06 88 ARG A CA 1
ATOM 728 C C . ARG A 1 88 ? 38.892 19.105 -7.700 1.00 74.06 88 ARG A C 1
ATOM 730 O O . ARG A 1 88 ? 38.052 19.805 -7.148 1.00 74.06 88 ARG A O 1
ATOM 737 N N . ARG A 1 89 ? 39.382 19.359 -8.916 1.00 69.62 89 ARG A N 1
ATOM 738 C CA . ARG A 1 89 ? 39.000 20.531 -9.710 1.00 69.62 89 ARG A CA 1
ATOM 739 C C . ARG A 1 89 ? 37.494 20.572 -9.971 1.00 69.62 89 ARG A C 1
ATOM 741 O O . ARG A 1 89 ? 36.884 21.605 -9.743 1.00 69.62 89 ARG A O 1
ATOM 748 N N . MET A 1 90 ? 36.880 19.456 -10.368 1.00 56.47 90 MET A N 1
ATOM 749 C CA . MET A 1 90 ? 35.429 19.387 -10.597 1.00 56.47 90 MET A CA 1
ATOM 750 C C . MET A 1 90 ? 34.628 19.684 -9.322 1.00 56.47 90 MET A C 1
ATOM 752 O O . MET A 1 90 ? 33.649 20.422 -9.367 1.00 56.47 90 MET A O 1
ATOM 756 N N . ALA A 1 9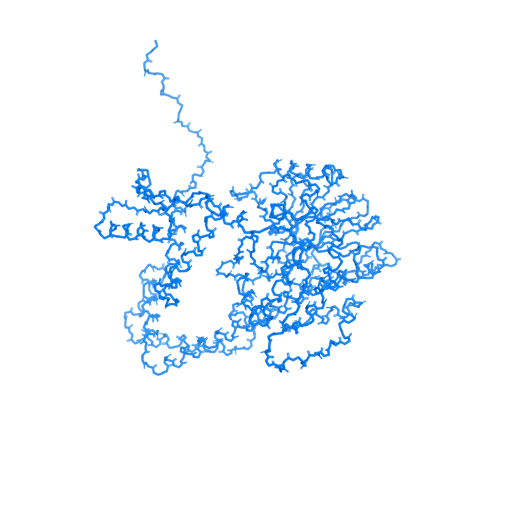1 ? 35.040 19.146 -8.173 1.00 64.19 91 ALA A N 1
ATOM 757 C CA . ALA A 1 91 ? 34.371 19.408 -6.902 1.00 64.19 91 ALA A CA 1
ATOM 758 C C . ALA A 1 91 ? 34.559 20.864 -6.426 1.00 64.19 91 ALA A C 1
ATOM 760 O O . ALA A 1 91 ? 33.612 21.468 -5.923 1.00 64.19 91 ALA A O 1
ATOM 761 N N . GLU A 1 92 ? 35.739 21.450 -6.635 1.00 74.25 92 GLU A N 1
ATOM 762 C CA . GLU A 1 92 ? 36.020 22.863 -6.349 1.00 74.25 92 GLU A CA 1
ATOM 763 C C . GLU A 1 92 ? 35.238 23.809 -7.279 1.00 74.25 92 GLU A C 1
ATOM 765 O O . GLU A 1 92 ? 34.643 24.773 -6.801 1.00 74.25 92 GLU A O 1
ATOM 770 N N . GLU A 1 93 ? 35.132 23.495 -8.576 1.00 66.62 93 GLU A N 1
ATOM 771 C CA . GLU A 1 93 ? 34.274 24.204 -9.545 1.00 66.62 93 GLU A CA 1
ATOM 772 C C . GLU A 1 93 ? 32.786 24.142 -9.162 1.00 66.62 93 GLU A C 1
ATOM 774 O O . GLU A 1 93 ? 32.017 25.057 -9.457 1.00 66.62 93 GLU A O 1
ATOM 779 N N . MET A 1 94 ? 32.372 23.082 -8.464 1.00 56.94 94 MET A N 1
ATOM 780 C CA . MET A 1 94 ? 31.024 22.923 -7.914 1.00 56.94 94 MET A CA 1
ATOM 781 C C . MET A 1 94 ? 30.834 23.612 -6.548 1.00 56.94 94 MET A C 1
ATOM 783 O O . MET A 1 94 ? 29.765 23.486 -5.951 1.00 56.94 94 MET A O 1
ATOM 787 N N . GLY A 1 95 ? 31.836 24.352 -6.059 1.00 68.19 95 GLY A N 1
ATOM 788 C CA . GLY A 1 95 ? 31.767 25.135 -4.823 1.00 68.19 95 GLY A CA 1
ATOM 789 C C . GLY A 1 95 ? 32.062 24.348 -3.543 1.00 68.19 95 GLY A C 1
ATOM 790 O O . GLY A 1 95 ? 31.797 24.844 -2.447 1.00 68.19 95 GLY A O 1
ATOM 791 N N . PHE A 1 96 ? 32.601 23.132 -3.648 1.00 73.50 96 PHE A N 1
ATOM 792 C CA . PHE A 1 96 ? 33.003 22.335 -2.491 1.00 73.50 96 PHE A CA 1
ATOM 793 C C . PHE A 1 96 ? 34.486 22.529 -2.171 1.00 73.50 96 PHE A C 1
ATOM 795 O O . PHE A 1 96 ? 35.328 22.589 -3.062 1.00 73.50 96 PHE A O 1
ATOM 802 N N . LYS A 1 97 ? 34.840 22.552 -0.885 1.00 75.00 97 LYS A N 1
ATOM 803 C CA . LYS A 1 97 ? 36.242 22.545 -0.460 1.00 75.00 97 LYS A CA 1
ATOM 804 C C . LYS A 1 97 ? 36.710 21.104 -0.283 1.00 75.00 97 LYS A C 1
ATOM 806 O O . LYS A 1 97 ? 36.236 20.402 0.611 1.00 75.00 97 LYS A O 1
ATOM 811 N N . VAL A 1 98 ? 37.651 20.663 -1.112 1.00 77.00 98 VAL A N 1
ATOM 812 C CA . VAL A 1 98 ? 38.205 19.304 -1.039 1.00 77.00 98 VAL A CA 1
ATOM 813 C C . VAL A 1 98 ? 39.510 19.315 -0.245 1.00 77.00 98 VAL A C 1
ATOM 815 O O . VAL A 1 98 ? 40.499 19.938 -0.624 1.00 77.00 98 VAL A O 1
ATOM 818 N N . GLY A 1 99 ? 39.524 18.608 0.881 1.00 76.31 99 GLY A N 1
ATOM 819 C CA . GLY A 1 99 ? 40.707 18.388 1.703 1.00 76.31 99 GLY A CA 1
ATOM 820 C C . GLY A 1 99 ? 41.746 17.490 1.028 1.00 76.31 99 GLY A C 1
ATOM 821 O O . GLY A 1 99 ? 41.570 16.987 -0.085 1.00 76.31 99 GLY A O 1
ATOM 822 N N . ASN A 1 100 ? 42.868 17.273 1.710 1.00 74.31 100 ASN A N 1
ATOM 823 C CA . ASN A 1 100 ? 43.911 16.382 1.209 1.00 74.31 100 ASN A CA 1
ATOM 824 C C . ASN A 1 100 ? 43.415 14.940 1.132 1.00 74.31 100 ASN A C 1
ATOM 826 O O . ASN A 1 100 ? 42.717 14.463 2.027 1.00 74.31 100 ASN A O 1
ATOM 830 N N . PHE A 1 101 ? 43.802 14.261 0.055 1.00 67.88 101 PHE A N 1
ATOM 831 C CA . PHE A 1 101 ? 43.606 12.829 -0.068 1.00 67.88 101 PHE A CA 1
ATOM 832 C C . PHE A 1 101 ? 44.528 12.129 0.935 1.00 67.88 101 PHE A C 1
ATOM 834 O O . PHE A 1 101 ? 45.743 12.328 0.911 1.00 67.88 101 PHE A O 1
ATOM 841 N N . SER A 1 102 ? 43.957 11.338 1.836 1.00 61.25 102 SER A N 1
ATOM 842 C CA . SER A 1 102 ? 44.686 10.487 2.769 1.00 61.25 102 SER A CA 1
ATOM 843 C C . SER A 1 102 ? 44.454 9.023 2.422 1.00 61.25 102 SER A C 1
ATOM 845 O O . SER A 1 102 ? 43.365 8.629 2.002 1.00 61.25 102 SER A O 1
ATOM 847 N N . ARG A 1 103 ? 45.504 8.212 2.571 1.00 58.28 103 ARG A N 1
ATOM 848 C CA . ARG A 1 103 ? 45.431 6.763 2.387 1.00 58.28 103 ARG A CA 1
ATOM 849 C C . ARG A 1 103 ? 45.187 6.112 3.741 1.00 58.28 103 ARG A C 1
ATOM 851 O O . ARG A 1 103 ? 45.954 6.316 4.678 1.00 58.28 103 ARG A O 1
ATOM 858 N N . ASP A 1 104 ? 44.117 5.346 3.831 1.00 57.41 104 ASP A N 1
ATOM 859 C CA . ASP A 1 104 ? 43.816 4.484 4.960 1.00 57.41 104 ASP A CA 1
ATOM 860 C C . ASP A 1 104 ? 44.756 3.269 4.917 1.00 57.41 104 ASP A C 1
ATOM 862 O O . ASP A 1 104 ? 44.823 2.549 3.916 1.00 57.41 104 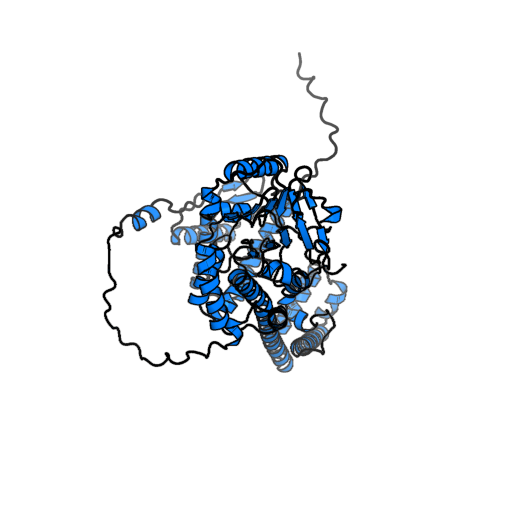ASP A O 1
ATOM 866 N N . VAL A 1 105 ? 45.542 3.105 5.982 1.00 48.59 105 VAL A N 1
ATOM 867 C CA . VAL A 1 105 ? 46.682 2.175 6.030 1.00 48.59 105 VAL A CA 1
ATOM 868 C C . VAL A 1 105 ? 46.222 0.715 6.058 1.00 48.59 105 VAL A C 1
ATOM 870 O O . VAL A 1 105 ? 46.914 -0.149 5.527 1.00 48.59 105 VAL A O 1
ATOM 873 N N . ASP A 1 106 ? 45.034 0.452 6.604 1.00 45.19 106 ASP A N 1
ATOM 874 C CA . ASP A 1 106 ? 44.501 -0.901 6.777 1.00 45.19 106 ASP A CA 1
ATOM 875 C C . ASP A 1 106 ? 43.743 -1.392 5.536 1.00 45.19 106 ASP A C 1
ATOM 877 O O . ASP A 1 106 ? 43.719 -2.585 5.239 1.00 45.19 106 ASP A O 1
ATOM 881 N N . SER A 1 107 ? 43.118 -0.479 4.790 1.00 54.56 107 SER A N 1
ATOM 882 C CA . SER A 1 107 ? 42.269 -0.819 3.640 1.00 54.56 107 SER A CA 1
ATOM 883 C C . SER A 1 107 ? 42.896 -0.519 2.278 1.00 54.56 107 SER A C 1
ATOM 885 O O . SER A 1 107 ? 42.381 -0.969 1.249 1.00 54.56 107 SER A O 1
ATOM 887 N N . GLY A 1 108 ? 43.985 0.257 2.250 1.00 52.62 108 GLY A N 1
ATOM 888 C CA . GLY A 1 108 ? 44.577 0.787 1.022 1.00 52.62 108 GLY A CA 1
ATOM 889 C C . GLY A 1 108 ? 43.683 1.814 0.321 1.00 52.62 108 GLY A C 1
ATOM 890 O O . GLY A 1 108 ? 43.949 2.159 -0.834 1.00 52.62 108 GLY A O 1
ATOM 891 N N . LEU A 1 109 ? 42.622 2.283 0.992 1.00 50.50 109 LEU A N 1
ATOM 892 C CA . LEU A 1 109 ? 41.654 3.204 0.417 1.00 50.50 109 LEU A CA 1
ATOM 893 C C . LEU A 1 109 ? 42.166 4.645 0.467 1.00 50.50 109 LEU A C 1
ATOM 895 O O . LEU A 1 109 ? 42.594 5.113 1.515 1.00 50.50 109 LEU A O 1
ATOM 899 N N . VAL A 1 110 ? 42.073 5.378 -0.637 1.00 51.84 110 VAL A N 1
ATOM 900 C CA . VAL A 1 110 ? 42.340 6.819 -0.686 1.00 51.84 110 VAL A CA 1
ATOM 901 C C . VAL A 1 110 ? 41.025 7.573 -0.511 1.00 51.84 110 VAL A C 1
ATOM 903 O O . VAL A 1 110 ? 40.054 7.288 -1.213 1.00 51.84 110 VAL A O 1
ATOM 906 N N . ALA A 1 111 ? 40.990 8.523 0.423 1.00 61.56 111 ALA A N 1
ATOM 907 C CA . ALA A 1 111 ? 39.820 9.340 0.710 1.00 61.56 111 ALA A CA 1
ATOM 908 C C . ALA A 1 111 ? 40.170 10.817 0.878 1.00 61.56 111 ALA A C 1
ATOM 910 O O . ALA A 1 111 ? 41.199 11.150 1.451 1.00 61.56 111 ALA A O 1
ATOM 911 N N . ALA A 1 112 ? 39.289 11.710 0.430 1.00 65.62 112 ALA A N 1
ATOM 912 C CA . ALA A 1 112 ? 39.364 13.135 0.740 1.00 65.62 112 ALA A CA 1
ATOM 913 C C . ALA A 1 112 ? 38.105 13.572 1.483 1.00 65.62 112 ALA A C 1
ATOM 915 O O . ALA A 1 112 ? 36.998 13.106 1.200 1.00 65.62 112 ALA A O 1
ATOM 916 N N . LYS A 1 113 ? 38.289 14.483 2.440 1.00 67.25 113 LYS A N 1
ATOM 917 C CA . LYS A 1 113 ? 37.181 15.167 3.101 1.00 67.25 113 LYS A CA 1
ATOM 918 C C . LYS A 1 113 ? 36.631 16.227 2.150 1.00 67.25 113 LYS A C 1
ATOM 920 O O . LYS A 1 113 ? 37.408 17.046 1.672 1.00 67.25 113 LYS A O 1
ATOM 925 N N . VAL A 1 114 ? 35.328 16.231 1.894 1.00 59.47 114 VAL A N 1
ATOM 926 C CA . VAL A 1 114 ? 34.677 17.282 1.102 1.00 59.47 114 VAL A CA 1
ATOM 927 C C . VAL A 1 114 ? 33.767 18.086 2.024 1.00 59.47 114 VAL A C 1
ATOM 929 O O . VAL A 1 114 ? 32.864 17.527 2.643 1.00 59.47 114 VAL A O 1
ATOM 932 N N . GLU A 1 115 ? 34.027 19.386 2.147 1.00 63.44 115 GLU A N 1
ATOM 933 C CA . GLU A 1 115 ? 33.240 20.311 2.965 1.00 63.44 115 GLU A CA 1
ATOM 934 C C . GLU A 1 115 ? 32.407 21.222 2.050 1.00 63.44 115 GLU A C 1
ATOM 936 O O . GLU A 1 115 ? 32.947 21.907 1.181 1.00 63.44 115 GLU A O 1
ATOM 941 N N . GLY A 1 116 ? 31.083 21.210 2.228 1.00 57.69 116 GLY A N 1
ATOM 942 C CA . GLY A 1 116 ? 30.142 22.075 1.509 1.00 57.69 116 GLY A CA 1
ATOM 943 C C . GLY A 1 116 ? 29.610 23.212 2.388 1.00 57.69 116 GLY A C 1
ATOM 944 O O . GLY A 1 116 ? 29.504 23.070 3.609 1.00 57.69 116 GLY A O 1
ATOM 945 N N . PHE A 1 117 ? 29.262 24.343 1.768 1.00 46.44 117 PHE A N 1
ATOM 946 C CA . PHE A 1 117 ? 28.695 25.516 2.439 1.00 46.44 117 PHE A CA 1
ATOM 947 C C . PHE A 1 117 ? 27.411 25.171 3.213 1.00 46.44 117 PHE A C 1
ATOM 949 O O . PHE A 1 117 ? 26.361 24.923 2.630 1.00 46.44 117 PHE A O 1
ATOM 956 N N . THR A 1 118 ? 27.470 25.227 4.546 1.00 49.38 118 THR A N 1
ATOM 957 C CA . THR A 1 118 ? 26.291 25.144 5.433 1.00 49.38 118 THR A CA 1
ATOM 958 C C . THR A 1 118 ? 25.823 26.509 5.952 1.00 49.38 118 THR A C 1
ATOM 960 O O . THR A 1 118 ? 24.818 26.577 6.660 1.00 49.38 118 THR A O 1
ATOM 963 N N . LYS A 1 119 ? 26.508 27.614 5.610 1.00 40.28 119 LYS A N 1
ATOM 964 C CA . LYS A 1 119 ? 26.192 28.954 6.146 1.00 40.28 119 LYS A CA 1
ATOM 965 C C . LYS A 1 119 ? 25.446 29.890 5.190 1.00 40.28 119 LYS A C 1
ATOM 967 O O . LYS A 1 119 ? 24.549 30.584 5.659 1.00 40.28 119 LYS A O 1
ATOM 972 N N . ASP A 1 120 ? 25.702 29.858 3.884 1.00 41.19 120 ASP A N 1
ATOM 973 C CA . ASP A 1 120 ? 25.114 30.859 2.973 1.00 41.19 120 ASP A CA 1
ATOM 974 C C . ASP A 1 120 ? 23.671 30.545 2.536 1.00 41.19 120 ASP A C 1
ATOM 976 O O . ASP A 1 120 ? 22.886 31.460 2.297 1.00 41.19 120 ASP A O 1
ATOM 980 N N . MET A 1 121 ? 23.240 29.277 2.602 1.00 43.12 121 MET A N 1
ATOM 981 C CA . MET A 1 121 ? 21.832 28.907 2.371 1.00 43.12 121 MET A CA 1
ATOM 982 C C . MET A 1 121 ? 20.864 29.418 3.451 1.00 43.12 121 MET A C 1
ATOM 984 O O . MET A 1 121 ? 19.661 29.494 3.200 1.00 43.12 121 MET A O 1
ATOM 988 N N . LYS A 1 122 ? 21.348 29.759 4.656 1.00 39.41 122 LYS A N 1
ATOM 989 C CA . LYS A 1 122 ? 20.500 30.404 5.675 1.00 39.41 122 LYS A CA 1
ATOM 990 C C . LYS A 1 122 ? 20.278 31.882 5.368 1.00 39.41 122 LYS A C 1
ATOM 992 O O . LYS A 1 122 ? 19.183 32.382 5.595 1.00 39.41 122 LYS A O 1
ATOM 997 N N . ARG A 1 123 ? 21.275 32.556 4.792 1.00 34.00 123 ARG A N 1
ATOM 998 C CA . ARG A 1 123 ? 21.239 34.005 4.595 1.00 34.00 123 ARG A CA 1
ATOM 999 C C . ARG A 1 123 ? 20.409 34.423 3.377 1.00 34.00 123 ARG A C 1
ATOM 1001 O O . ARG A 1 123 ? 19.650 35.379 3.475 1.00 34.00 123 ARG A O 1
ATOM 1008 N N . GLU A 1 124 ? 20.418 33.644 2.292 1.00 39.06 124 GLU A N 1
ATOM 1009 C CA . GLU A 1 124 ? 19.510 33.890 1.153 1.00 39.06 124 GLU A CA 1
ATOM 1010 C C . GLU A 1 124 ? 18.029 33.617 1.472 1.00 39.06 124 GLU A C 1
ATOM 1012 O O . GLU A 1 124 ? 17.150 34.174 0.814 1.00 39.06 124 GLU A O 1
ATOM 1017 N N . LYS A 1 125 ? 17.735 32.799 2.494 1.00 41.88 125 LYS A N 1
ATOM 1018 C CA . LYS A 1 125 ? 16.364 32.559 2.975 1.00 41.88 125 LYS A CA 1
ATOM 1019 C C . LYS A 1 125 ? 15.864 33.617 3.961 1.00 41.88 125 LYS A C 1
ATOM 1021 O O . LYS A 1 125 ? 14.654 33.750 4.114 1.00 41.88 125 LYS A O 1
ATOM 1026 N N . GLU A 1 126 ? 16.763 34.349 4.617 1.00 40.78 126 GLU A N 1
ATOM 1027 C CA . GLU A 1 126 ? 16.416 35.369 5.618 1.00 40.78 126 GLU A CA 1
ATOM 1028 C C . GLU A 1 126 ? 16.389 36.799 5.041 1.00 40.78 126 GLU A C 1
ATOM 1030 O O . GLU A 1 126 ? 15.694 37.651 5.588 1.00 40.78 126 GLU A O 1
ATOM 1035 N N . GLU A 1 127 ? 17.049 37.070 3.905 1.00 39.09 127 GLU A N 1
ATOM 1036 C CA . GLU A 1 127 ? 17.109 38.417 3.297 1.00 39.09 127 GLU A CA 1
ATOM 1037 C C . GLU A 1 127 ? 16.124 38.660 2.121 1.00 39.09 127 GLU A C 1
ATOM 1039 O O . GLU A 1 127 ? 16.181 39.712 1.483 1.00 39.09 127 GLU A O 1
ATOM 1044 N N . LYS A 1 128 ? 15.155 37.767 1.847 1.00 37.25 128 LYS A N 1
ATOM 1045 C CA . LYS A 1 128 ? 14.062 38.029 0.876 1.00 37.25 128 LYS A CA 1
ATOM 1046 C C . LYS A 1 128 ? 12.663 37.981 1.511 1.00 37.25 128 LYS A C 1
ATOM 1048 O O . LYS A 1 128 ? 11.992 36.959 1.503 1.00 37.25 128 LYS A O 1
ATOM 1053 N N . GLU A 1 129 ? 12.275 39.169 1.976 1.00 35.06 129 GLU A N 1
ATOM 1054 C CA . GLU A 1 129 ? 10.948 39.733 2.296 1.00 35.06 129 GLU A CA 1
ATOM 1055 C C . GLU A 1 129 ? 10.037 39.123 3.394 1.00 35.06 129 GLU A C 1
ATOM 1057 O O . GLU A 1 129 ? 9.933 37.907 3.557 1.00 35.06 129 GLU A O 1
ATOM 1062 N N . PRO A 1 130 ? 9.318 39.986 4.154 1.00 36.47 130 PRO A N 1
ATOM 1063 C CA . PRO A 1 130 ? 8.493 39.596 5.292 1.00 36.47 130 PRO A CA 1
ATOM 1064 C C . PRO A 1 130 ? 7.097 39.125 4.868 1.00 36.47 130 PRO A C 1
ATOM 1066 O O . PRO A 1 130 ? 6.501 39.621 3.913 1.00 36.47 130 PRO A O 1
ATOM 1069 N N . ARG A 1 131 ? 6.529 38.219 5.670 1.00 42.97 131 ARG A N 1
ATOM 1070 C CA . ARG A 1 131 ? 5.114 37.829 5.622 1.00 42.97 131 ARG A CA 1
ATOM 1071 C C . ARG A 1 131 ? 4.221 39.057 5.846 1.00 42.97 131 ARG A C 1
ATOM 1073 O O . ARG A 1 131 ? 4.113 39.538 6.969 1.00 42.97 131 ARG A O 1
ATOM 1080 N N . GLY A 1 132 ? 3.571 39.528 4.787 1.00 31.12 132 GLY A N 1
ATOM 1081 C CA . GLY A 1 132 ? 2.540 40.559 4.845 1.00 31.12 132 GLY A CA 1
ATOM 1082 C C . GLY A 1 132 ? 1.684 40.542 3.581 1.00 31.12 132 GLY A C 1
ATOM 1083 O O . GLY A 1 132 ? 2.201 40.741 2.486 1.00 31.12 132 GLY A O 1
ATOM 1084 N N . ASP A 1 133 ? 0.398 40.246 3.766 1.00 42.78 133 ASP A N 1
ATOM 1085 C CA . ASP A 1 133 ? -0.742 40.409 2.857 1.00 42.78 133 ASP A CA 1
ATOM 1086 C C . ASP A 1 133 ? -0.461 40.879 1.424 1.00 42.78 133 ASP A C 1
ATOM 1088 O O . ASP A 1 133 ? -0.159 42.051 1.184 1.00 42.78 133 ASP A O 1
ATOM 1092 N N . ARG A 1 134 ? -0.757 40.022 0.435 1.00 30.05 134 ARG A N 1
ATOM 1093 C CA . ARG A 1 134 ? -1.152 40.500 -0.898 1.00 30.05 134 ARG A CA 1
ATOM 1094 C C . ARG A 1 134 ? -2.328 39.723 -1.468 1.00 30.05 134 ARG A C 1
ATOM 1096 O O . ARG A 1 134 ? -2.200 38.627 -2.002 1.00 30.05 134 ARG A O 1
ATOM 1103 N N . ALA A 1 135 ? -3.465 40.407 -1.414 1.00 34.06 135 ALA A N 1
ATOM 1104 C CA . ALA A 1 135 ? -4.584 40.257 -2.321 1.00 34.06 135 ALA A CA 1
ATOM 1105 C C . ALA A 1 135 ? -4.118 40.131 -3.783 1.00 34.06 135 ALA A C 1
ATOM 1107 O O . ALA A 1 135 ? -3.288 40.902 -4.277 1.00 34.06 135 ALA A O 1
ATOM 1108 N N . ILE A 1 136 ? -4.712 39.168 -4.481 1.00 29.78 136 ILE A N 1
ATOM 1109 C CA . ILE A 1 136 ? -4.505 38.887 -5.898 1.00 29.78 136 ILE A CA 1
ATOM 1110 C C . ILE A 1 136 ? -5.032 40.071 -6.723 1.00 29.78 136 ILE A C 1
ATOM 1112 O O . ILE A 1 136 ? -6.232 40.206 -6.960 1.00 29.78 136 ILE A O 1
ATOM 1116 N N . LYS A 1 137 ? -4.132 40.933 -7.209 1.00 32.88 137 LYS A N 1
ATOM 1117 C CA . LYS A 1 137 ? -4.424 41.847 -8.323 1.00 32.88 137 LYS A CA 1
ATOM 1118 C C . LYS A 1 137 ? -4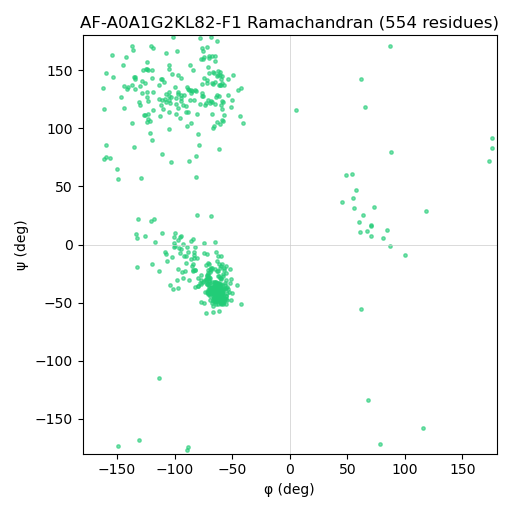.092 41.147 -9.638 1.00 32.88 137 LYS A C 1
ATOM 1120 O O . LYS A 1 137 ? -2.938 41.076 -10.049 1.00 32.88 137 LYS A O 1
ATOM 1125 N N . ARG A 1 138 ? -5.144 40.677 -10.314 1.00 41.25 138 ARG A N 1
ATOM 1126 C CA . ARG A 1 138 ? -5.146 40.304 -11.736 1.00 41.25 138 ARG A CA 1
ATOM 1127 C C . ARG A 1 138 ? -4.535 41.431 -12.581 1.00 41.25 138 ARG A C 1
ATOM 1129 O O . ARG A 1 138 ? -5.069 42.540 -12.599 1.00 41.25 138 ARG A O 1
ATOM 1136 N N . ARG A 1 139 ? -3.506 41.128 -13.375 1.00 28.73 139 ARG A N 1
ATOM 1137 C CA . ARG A 1 139 ? -3.247 41.821 -14.645 1.00 28.73 139 ARG A CA 1
ATOM 1138 C C . ARG A 1 139 ? -3.018 40.792 -15.745 1.00 28.73 139 ARG A C 1
ATOM 1140 O O . ARG A 1 139 ? -2.185 39.906 -15.626 1.00 28.73 139 ARG A O 1
ATOM 1147 N N . LYS A 1 140 ? -3.860 40.933 -16.767 1.00 37.34 140 LYS A N 1
ATOM 1148 C CA . LYS A 1 140 ? -3.997 40.120 -17.971 1.00 37.34 140 LYS A CA 1
ATOM 1149 C C . LYS A 1 140 ? -2.685 40.097 -18.760 1.00 37.34 140 LYS A C 1
ATOM 1151 O O . LYS A 1 140 ? -2.233 41.154 -19.192 1.00 37.34 140 LYS A O 1
ATOM 1156 N N . SER A 1 141 ? -2.148 38.909 -19.013 1.00 31.19 141 SER A N 1
ATOM 1157 C CA . SER A 1 141 ? -1.318 38.641 -20.186 1.00 31.19 141 SER A CA 1
ATOM 1158 C C . SER A 1 141 ? -2.122 37.731 -21.108 1.00 31.19 141 SER A C 1
ATOM 1160 O O . SER A 1 141 ? -2.509 36.630 -20.724 1.00 31.19 141 SER A O 1
ATOM 1162 N N . SER A 1 142 ? -2.434 38.244 -22.291 1.00 33.62 142 SER A N 1
ATOM 1163 C CA . SER A 1 142 ? -3.102 37.547 -23.385 1.00 33.62 142 SER A CA 1
ATOM 1164 C C . SER A 1 142 ? -2.266 36.353 -23.851 1.00 33.62 142 SER A C 1
ATOM 1166 O O . SER A 1 142 ? -1.273 36.531 -24.553 1.00 33.62 142 SER A O 1
ATOM 1168 N N . LEU A 1 143 ? -2.683 35.154 -23.455 1.00 32.06 143 LEU A N 1
ATOM 1169 C CA . LEU A 1 143 ? -2.372 33.901 -24.138 1.00 32.06 143 LEU A CA 1
ATOM 1170 C C . LEU A 1 143 ? -3.618 33.492 -24.944 1.00 32.06 143 LEU A C 1
ATOM 1172 O O . LEU A 1 143 ? -4.726 33.820 -24.505 1.00 32.06 143 LEU A O 1
ATOM 1176 N N . PRO A 1 144 ? -3.471 32.843 -26.113 1.00 27.83 144 PRO A N 1
ATOM 1177 C CA . PRO A 1 144 ? -4.603 32.483 -26.961 1.00 27.83 144 PRO A CA 1
ATOM 1178 C C . PRO A 1 144 ? -5.586 31.596 -26.195 1.00 27.83 144 PRO A C 1
ATOM 1180 O O . PRO A 1 144 ? -5.223 30.553 -25.657 1.00 27.83 144 PRO A O 1
ATOM 1183 N N . SER A 1 145 ? -6.830 32.056 -26.121 1.00 32.00 145 SER A N 1
ATOM 1184 C CA . SER A 1 145 ? -7.956 31.429 -25.437 1.00 32.00 145 SER A CA 1
ATOM 1185 C C . SER A 1 145 ? -8.591 30.331 -26.291 1.00 32.00 145 SER A C 1
ATOM 1187 O O . SER A 1 145 ? -9.775 30.398 -26.603 1.00 32.00 145 SER A O 1
ATOM 1189 N N . GLU A 1 146 ? -7.802 29.334 -26.672 1.00 33.91 146 GLU A N 1
ATOM 1190 C CA . GLU A 1 146 ? -8.277 28.119 -27.333 1.00 33.91 146 GLU A CA 1
ATOM 1191 C C . GLU A 1 146 ? -7.583 26.931 -26.666 1.00 33.91 146 GLU A C 1
ATOM 1193 O O . GLU A 1 146 ? -6.496 26.543 -27.067 1.00 33.91 146 GLU A O 1
ATOM 1198 N N . ILE A 1 147 ? -8.160 26.487 -25.546 1.00 33.66 147 ILE A N 1
ATOM 1199 C CA . ILE A 1 147 ? -8.209 25.135 -24.946 1.00 33.66 147 ILE A CA 1
ATOM 1200 C C . ILE A 1 147 ? -8.877 25.368 -23.579 1.00 33.66 147 ILE A C 1
ATOM 1202 O O . ILE A 1 147 ? -8.246 25.430 -22.531 1.00 33.66 147 ILE A O 1
ATOM 1206 N N . PHE A 1 148 ? -10.176 25.644 -23.606 1.00 36.84 148 PHE A N 1
ATOM 1207 C CA . PHE A 1 148 ? -11.056 25.583 -22.438 1.00 36.84 148 PHE A CA 1
ATOM 1208 C C . PHE A 1 148 ? -12.440 25.222 -22.958 1.00 36.84 148 PHE A C 1
ATOM 1210 O O . PHE A 1 148 ? -13.362 26.019 -22.935 1.00 36.84 148 PHE A O 1
ATOM 1217 N N . GLU A 1 149 ? -12.540 24.021 -23.507 1.00 37.84 149 GLU A N 1
ATOM 1218 C CA . GLU A 1 149 ? -13.806 23.342 -23.745 1.00 37.84 149 GLU A CA 1
ATOM 1219 C C . GLU A 1 149 ? -13.478 21.863 -23.893 1.00 37.84 149 GLU A C 1
ATOM 1221 O O . GLU A 1 149 ? -13.160 21.379 -24.968 1.00 37.84 149 GLU A O 1
ATOM 1226 N N . LEU A 1 150 ? -13.420 21.198 -22.746 1.00 35.31 150 LEU A N 1
ATOM 1227 C CA . LEU A 1 150 ? -13.831 19.817 -22.525 1.00 35.31 150 LEU A CA 1
ATOM 1228 C C . LEU A 1 150 ? -14.043 19.752 -21.011 1.00 35.31 150 LEU A C 1
ATOM 1230 O O . LEU A 1 150 ? -13.217 19.249 -20.252 1.00 35.31 150 LEU A O 1
ATOM 1234 N N .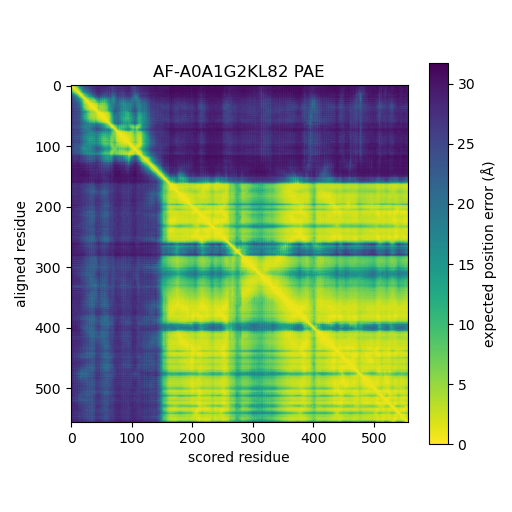 ALA A 1 151 ? -15.161 20.326 -20.557 1.00 38.69 151 ALA A N 1
ATOM 1235 C CA . ALA A 1 151 ? -15.876 19.680 -19.469 1.00 38.69 151 ALA A CA 1
ATOM 1236 C C . ALA A 1 151 ? -16.282 18.317 -20.042 1.00 38.69 151 ALA A C 1
ATOM 1238 O O . ALA A 1 151 ? -17.342 18.178 -20.642 1.00 38.69 151 ALA A O 1
ATOM 1239 N N . ASP A 1 152 ? -15.338 17.372 -20.007 1.00 42.00 152 ASP A N 1
ATOM 1240 C CA . ASP A 1 152 ? -15.609 15.966 -20.241 1.00 42.00 152 ASP A CA 1
ATOM 1241 C C . ASP A 1 152 ? -16.770 15.645 -19.307 1.00 42.00 152 ASP A C 1
ATOM 1243 O O . ASP A 1 152 ? -16.629 15.847 -18.098 1.00 42.00 152 ASP A O 1
ATOM 1247 N N . ASP A 1 153 ? -17.910 15.232 -19.867 1.00 44.75 153 ASP A N 1
ATOM 1248 C CA . ASP A 1 153 ? -19.032 14.685 -19.114 1.00 44.75 153 ASP A CA 1
ATOM 1249 C C . ASP A 1 153 ? -18.457 13.766 -18.032 1.00 44.75 153 ASP A C 1
ATOM 1251 O O . ASP A 1 153 ? -17.955 12.683 -18.339 1.00 44.75 153 ASP A O 1
ATOM 1255 N N . ILE A 1 154 ? -18.450 14.233 -16.780 1.00 49.16 154 ILE A N 1
ATOM 1256 C CA . ILE A 1 154 ? -18.147 13.415 -15.609 1.00 49.16 154 ILE A CA 1
ATOM 1257 C C . ILE A 1 154 ? -19.281 12.393 -15.621 1.00 49.16 154 ILE A C 1
ATOM 1259 O O . ILE A 1 154 ? -20.423 12.790 -15.380 1.00 49.16 154 ILE A O 1
ATOM 1263 N N . PRO A 1 155 ? -19.045 11.123 -16.006 1.00 47.47 155 PRO A N 1
ATOM 1264 C CA . PRO A 1 155 ? -20.150 10.202 -16.203 1.00 47.47 155 PRO A CA 1
ATOM 1265 C C . PRO A 1 155 ? -20.919 10.075 -14.890 1.00 47.47 155 PRO A C 1
ATOM 1267 O O . PRO A 1 155 ? -20.292 9.998 -13.834 1.00 47.47 155 PRO A O 1
ATOM 1270 N N . SER A 1 156 ? -22.250 9.977 -14.943 1.00 46.31 156 SER A N 1
ATOM 1271 C CA . SER A 1 156 ? -23.088 9.714 -13.758 1.00 46.31 156 SER A CA 1
ATOM 1272 C C . SER A 1 156 ? -22.622 8.483 -12.961 1.00 46.31 156 SER A C 1
ATOM 1274 O O . SER A 1 156 ? -22.860 8.385 -11.767 1.00 46.31 156 SER A O 1
ATOM 1276 N N . ALA A 1 157 ? -21.868 7.578 -13.596 1.00 46.19 157 ALA A N 1
ATOM 1277 C CA . ALA A 1 157 ? -21.177 6.452 -12.968 1.00 46.19 157 ALA A CA 1
ATOM 1278 C C . ALA A 1 157 ? -20.133 6.836 -11.891 1.00 46.19 157 ALA A C 1
ATOM 1280 O O . ALA A 1 157 ? -19.611 5.950 -11.214 1.00 46.19 157 ALA A O 1
ATOM 1281 N N . ILE A 1 158 ? -19.787 8.119 -11.747 1.00 52.97 158 ILE A N 1
ATOM 1282 C CA . ILE A 1 158 ? -18.921 8.624 -10.674 1.00 52.97 158 ILE A CA 1
ATOM 1283 C C . ILE A 1 158 ? -19.701 8.802 -9.363 1.00 52.97 158 ILE A C 1
ATOM 1285 O O . ILE A 1 158 ? -19.106 8.606 -8.306 1.00 52.97 158 ILE A O 1
ATOM 1289 N N . GLU A 1 159 ? -21.010 9.078 -9.417 1.00 53.41 159 GLU A N 1
ATOM 1290 C CA . GLU A 1 159 ? -21.840 9.255 -8.213 1.00 53.41 159 GLU A CA 1
ATOM 1291 C C . GLU A 1 159 ? -22.089 7.921 -7.475 1.00 53.41 159 GLU A C 1
ATOM 1293 O O . GLU A 1 159 ? -22.106 7.902 -6.248 1.00 53.41 159 GLU A O 1
ATOM 1298 N N . ASP A 1 160 ? -22.121 6.788 -8.191 1.00 59.12 160 ASP A N 1
ATOM 1299 C CA . ASP A 1 160 ? -22.470 5.473 -7.616 1.00 59.12 160 ASP A CA 1
ATOM 1300 C C . ASP A 1 160 ? -21.256 4.604 -7.207 1.00 59.12 160 ASP A C 1
ATOM 1302 O O . ASP A 1 160 ? -21.401 3.479 -6.701 1.00 59.12 160 ASP A O 1
ATOM 1306 N N . ALA A 1 161 ? -20.025 5.067 -7.452 1.00 63.28 161 ALA A N 1
ATOM 1307 C CA . ALA A 1 161 ? -18.827 4.271 -7.191 1.00 63.28 161 ALA A CA 1
ATOM 1308 C C . ALA A 1 161 ? -18.640 4.057 -5.675 1.00 63.28 161 ALA A C 1
ATOM 1310 O O . ALA A 1 161 ? -18.382 4.990 -4.920 1.00 63.28 161 ALA A O 1
ATOM 1311 N N . GLY A 1 162 ? -18.786 2.806 -5.222 1.00 73.19 162 GLY A N 1
ATOM 1312 C CA . GLY A 1 162 ? -18.716 2.430 -3.803 1.00 73.19 162 GLY A CA 1
ATOM 1313 C C . GLY A 1 162 ? -20.068 2.236 -3.110 1.00 73.19 162 GLY A C 1
ATOM 1314 O O . GLY A 1 162 ? -20.094 1.687 -2.010 1.00 73.19 162 GLY A O 1
ATOM 1315 N N . GLU A 1 163 ? -21.189 2.592 -3.746 1.00 84.06 163 GLU A N 1
ATOM 1316 C CA . GLU A 1 163 ? -22.528 2.419 -3.158 1.00 84.06 163 GLU A CA 1
ATOM 1317 C C . GLU A 1 163 ? -23.017 0.963 -3.165 1.00 84.06 163 GLU A C 1
ATOM 1319 O O . GLU A 1 163 ? -23.751 0.515 -2.263 1.00 84.06 163 GLU A O 1
ATOM 1324 N N . THR A 1 164 ? -22.596 0.219 -4.191 1.00 92.75 164 THR A N 1
ATOM 1325 C CA . THR A 1 164 ? -22.922 -1.192 -4.410 1.00 92.75 164 THR A CA 1
ATOM 1326 C C . THR A 1 164 ? -21.660 -2.032 -4.569 1.00 92.75 164 THR A C 1
ATOM 1328 O O . THR A 1 164 ? -20.610 -1.568 -5.026 1.00 92.75 164 THR A O 1
ATOM 1331 N N . LEU A 1 165 ? -21.763 -3.303 -4.188 1.00 93.75 165 LEU A N 1
ATOM 1332 C CA . LEU A 1 165 ? -20.662 -4.250 -4.319 1.00 93.75 165 LEU A CA 1
ATOM 1333 C C . LEU A 1 165 ? -20.398 -4.592 -5.793 1.00 93.75 165 LEU A C 1
ATOM 1335 O O . LEU A 1 165 ? -19.262 -4.847 -6.182 1.00 93.75 165 LEU A O 1
ATOM 1339 N N . GLU A 1 166 ? -21.443 -4.572 -6.613 1.00 94.25 166 GLU A N 1
ATOM 1340 C CA . GLU A 1 166 ? -21.400 -4.776 -8.056 1.00 94.25 166 GLU A CA 1
ATOM 1341 C C . GLU A 1 166 ? -20.582 -3.674 -8.746 1.00 94.25 166 GLU A C 1
ATOM 1343 O O . GLU A 1 166 ? -19.647 -3.995 -9.479 1.00 94.25 166 GLU A O 1
ATOM 1348 N N . ALA A 1 167 ? -20.818 -2.397 -8.425 1.00 91.44 167 ALA A N 1
ATOM 1349 C CA . ALA A 1 167 ? -20.023 -1.289 -8.966 1.00 91.44 167 ALA A CA 1
ATOM 1350 C C . ALA A 1 167 ? -18.536 -1.392 -8.573 1.00 91.44 167 ALA A C 1
ATOM 1352 O O . ALA A 1 167 ? -17.639 -1.154 -9.389 1.00 91.44 167 ALA A O 1
ATOM 1353 N N . LEU A 1 168 ? -18.248 -1.807 -7.333 1.00 93.06 168 LEU A N 1
ATOM 1354 C CA . LEU A 1 168 ? -16.876 -2.050 -6.875 1.00 93.06 168 LEU A CA 1
ATOM 1355 C C . LEU A 1 168 ? -16.205 -3.190 -7.657 1.00 93.06 168 LEU A C 1
ATOM 1357 O O . LEU A 1 168 ? -15.039 -3.066 -8.035 1.00 93.06 168 LEU A O 1
ATOM 1361 N N . LYS A 1 169 ? -16.930 -4.277 -7.948 1.00 94.44 169 LYS A N 1
ATOM 1362 C CA . LYS A 1 169 ? -16.436 -5.398 -8.767 1.00 94.44 169 LYS A CA 1
ATOM 1363 C C . LYS A 1 169 ? -16.135 -4.980 -10.198 1.00 94.44 169 LYS A C 1
ATOM 1365 O O . LYS A 1 169 ? -15.090 -5.348 -10.731 1.00 94.44 169 LYS A O 1
ATOM 1370 N N . GLU A 1 170 ? -17.021 -4.200 -10.806 1.00 91.38 170 GLU A N 1
ATOM 1371 C CA . GLU A 1 170 ? -16.808 -3.666 -12.150 1.00 91.38 170 GLU A CA 1
ATOM 1372 C C . GLU A 1 170 ? -15.559 -2.782 -12.196 1.00 91.38 170 GLU A C 1
ATOM 1374 O O . GLU A 1 170 ? -14.706 -2.966 -13.064 1.00 91.38 170 GLU A O 1
ATOM 1379 N N . SER A 1 171 ? -15.391 -1.895 -11.209 1.00 89.31 171 SER A N 1
ATOM 1380 C CA . SER A 1 171 ? -14.182 -1.077 -11.045 1.00 89.31 171 SER A CA 1
ATOM 1381 C C . SER A 1 171 ? -12.918 -1.933 -10.858 1.00 89.31 171 SER A C 1
ATOM 1383 O O . SER A 1 171 ? -11.878 -1.677 -11.477 1.00 89.31 171 SER A O 1
ATOM 1385 N N . ALA A 1 172 ? -13.002 -3.011 -10.069 1.00 89.25 172 ALA A N 1
ATOM 1386 C CA . ALA A 1 172 ? -11.899 -3.948 -9.846 1.00 89.25 172 ALA A CA 1
ATOM 1387 C C . ALA A 1 172 ? -11.462 -4.692 -11.119 1.00 89.25 172 ALA A C 1
ATOM 1389 O O . ALA A 1 172 ? -10.278 -5.005 -11.268 1.00 89.25 172 ALA A O 1
ATOM 1390 N N . ALA A 1 173 ? -12.394 -4.958 -12.038 1.00 88.94 173 ALA A N 1
ATOM 1391 C CA . ALA A 1 173 ? -12.150 -5.704 -13.270 1.00 88.94 173 ALA A CA 1
ATOM 1392 C C . ALA A 1 173 ? -11.522 -4.861 -14.400 1.00 88.94 173 ALA A C 1
ATOM 1394 O O . ALA A 1 173 ? -11.053 -5.418 -15.394 1.00 88.94 173 ALA A O 1
ATOM 1395 N N . ARG A 1 174 ? -11.477 -3.525 -14.277 1.00 87.44 174 ARG A N 1
ATOM 1396 C CA . ARG A 1 174 ? -10.950 -2.644 -15.337 1.00 87.44 174 ARG A CA 1
ATOM 1397 C C . ARG A 1 174 ? -9.463 -2.884 -15.585 1.00 87.44 174 ARG A C 1
ATOM 1399 O O . ARG A 1 174 ? -8.655 -2.805 -14.662 1.00 87.44 174 ARG A O 1
ATOM 1406 N N . LEU A 1 175 ? -9.087 -3.137 -16.837 1.00 85.38 175 LEU A N 1
ATOM 1407 C CA . LEU A 1 175 ? -7.703 -3.446 -17.232 1.00 85.38 175 LEU A CA 1
ATOM 1408 C C . LEU A 1 175 ? -6.908 -2.234 -17.730 1.00 85.38 175 LEU A C 1
ATOM 1410 O O . LEU A 1 175 ? -5.711 -2.364 -17.982 1.00 85.38 175 LEU A O 1
ATOM 1414 N N . GLN A 1 176 ? -7.566 -1.087 -17.889 1.00 86.88 176 GLN A N 1
ATOM 1415 C CA . GLN A 1 176 ? -6.959 0.159 -18.351 1.00 86.88 176 GLN A CA 1
ATOM 1416 C C . GLN A 1 176 ? -7.112 1.252 -17.288 1.00 86.88 176 GLN A C 1
ATOM 1418 O O . GLN A 1 176 ? -8.089 1.211 -16.532 1.00 86.88 17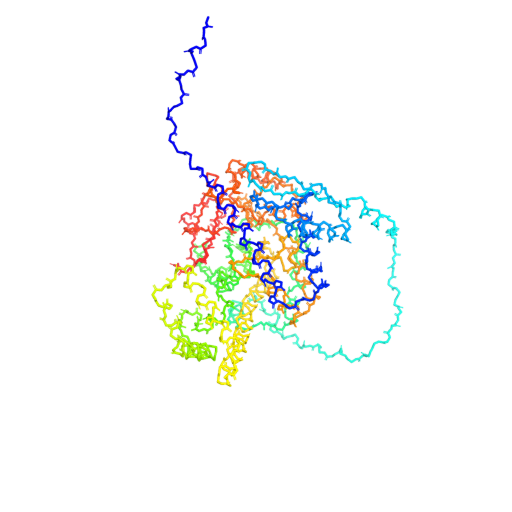6 GLN A O 1
ATOM 1423 N N . PRO A 1 177 ? -6.166 2.206 -17.215 1.00 90.81 177 PRO A N 1
ATOM 1424 C CA . PRO A 1 177 ? -6.322 3.392 -16.385 1.00 90.81 177 PRO A CA 1
ATOM 1425 C C . PRO A 1 177 ? -7.538 4.210 -16.822 1.00 90.81 177 PRO A C 1
ATOM 1427 O O . PRO A 1 177 ? -7.872 4.262 -18.006 1.00 90.81 177 PRO A O 1
ATOM 1430 N N . GLU A 1 178 ? -8.171 4.870 -15.862 1.00 92.25 178 GLU A N 1
ATOM 1431 C CA . GLU A 1 178 ? -9.260 5.806 -16.130 1.00 92.25 178 GLU A CA 1
ATOM 1432 C C . GLU A 1 178 ? -8.736 7.138 -16.667 1.00 92.25 178 GLU A C 1
ATOM 1434 O O . GLU A 1 178 ? -7.541 7.447 -16.612 1.00 92.25 178 GLU A O 1
ATOM 1439 N N . LYS A 1 179 ? -9.658 7.973 -17.149 1.00 94.00 179 LYS A N 1
ATOM 1440 C CA . LYS A 1 179 ? -9.348 9.368 -17.463 1.00 94.00 179 LYS A CA 1
ATOM 1441 C C . LYS A 1 179 ? -8.910 10.124 -16.203 1.00 94.00 179 LYS A C 1
ATOM 1443 O O . LYS A 1 179 ? -9.472 9.926 -15.127 1.00 94.00 179 LYS A O 1
ATOM 1448 N N . ARG A 1 180 ? -7.987 11.077 -16.371 1.00 94.69 180 ARG A N 1
ATOM 1449 C CA . ARG A 1 180 ? -7.471 11.974 -15.318 1.00 94.69 180 ARG A CA 1
ATOM 1450 C C . ARG A 1 180 ? -8.570 12.514 -14.389 1.00 94.69 180 ARG A C 1
ATOM 1452 O O . ARG A 1 180 ? -8.464 12.364 -13.175 1.00 94.69 180 ARG A O 1
ATOM 1459 N N . GLY A 1 181 ? -9.640 13.071 -14.966 1.00 93.31 181 GLY A N 1
ATOM 1460 C CA . GLY A 1 181 ? -10.734 13.700 -14.215 1.00 93.31 181 GLY A CA 1
ATOM 1461 C C . GLY A 1 181 ? -11.458 12.760 -13.243 1.00 93.31 181 GLY A C 1
ATOM 1462 O O . GLY A 1 181 ? -11.916 13.201 -12.194 1.00 93.31 181 GLY A O 1
ATOM 1463 N N . VAL A 1 182 ? -11.494 11.453 -13.534 1.00 91.19 182 VAL A N 1
ATOM 1464 C CA . VAL A 1 182 ? -12.083 10.436 -12.646 1.00 91.19 182 VAL A CA 1
ATOM 1465 C C . VAL A 1 182 ? -11.290 10.339 -11.342 1.00 91.19 182 VAL A C 1
ATOM 1467 O O . VAL A 1 182 ? -11.868 10.299 -10.258 1.00 91.19 182 VAL A O 1
ATOM 1470 N N . TYR A 1 183 ? -9.959 10.317 -11.438 1.00 95.00 183 TYR A N 1
ATOM 1471 C CA . TYR A 1 183 ? -9.086 10.278 -10.267 1.00 95.00 183 TYR A CA 1
ATOM 1472 C C . TYR A 1 183 ? -9.083 11.612 -9.525 1.00 95.00 183 TYR A C 1
ATOM 1474 O O . TYR A 1 183 ? -9.120 11.624 -8.300 1.00 95.00 183 TYR A O 1
ATOM 1482 N N . GLU A 1 184 ? -9.071 12.732 -10.251 1.00 94.88 184 GLU A N 1
ATOM 1483 C CA . GLU A 1 184 ? -9.113 14.066 -9.646 1.00 94.88 184 GLU A CA 1
ATOM 1484 C C . GLU A 1 184 ? -10.366 14.298 -8.815 1.00 94.88 184 GLU A C 1
ATOM 1486 O O . GLU A 1 184 ? -10.253 14.906 -7.753 1.00 94.88 184 GLU A O 1
ATOM 1491 N N . HIS A 1 185 ? -11.509 13.789 -9.278 1.00 90.75 185 HIS A N 1
ATOM 1492 C CA . HIS A 1 185 ? -12.759 13.821 -8.535 1.00 90.75 185 HIS A CA 1
ATOM 1493 C C . HIS A 1 185 ? -12.627 13.051 -7.214 1.00 90.75 185 HIS A C 1
ATOM 1495 O O . HIS A 1 185 ? -12.784 13.644 -6.150 1.00 90.75 185 HIS A O 1
ATOM 1501 N N . SER A 1 186 ? -12.254 11.764 -7.251 1.00 92.44 186 SER A N 1
ATOM 1502 C CA . SER A 1 186 ? -12.070 10.966 -6.026 1.00 92.44 186 SER A CA 1
ATOM 1503 C C . SER A 1 186 ? -11.043 11.594 -5.068 1.00 92.44 186 SER A C 1
ATOM 1505 O O . SER A 1 186 ? -11.261 11.587 -3.857 1.00 92.44 186 SER A O 1
ATOM 1507 N N . LEU A 1 187 ? -9.962 12.184 -5.596 1.00 95.00 187 LEU A N 1
ATOM 1508 C CA . LEU A 1 187 ? -8.948 12.889 -4.805 1.00 95.00 187 LEU A CA 1
ATOM 1509 C C . LEU A 1 187 ? -9.539 14.076 -4.039 1.00 95.00 187 LEU A C 1
ATOM 1511 O O . LEU A 1 187 ? -9.273 14.205 -2.846 1.00 95.00 187 LEU A O 1
ATOM 1515 N N . ASP A 1 188 ? -10.322 14.938 -4.696 1.00 92.19 188 ASP A N 1
ATOM 1516 C CA . ASP A 1 188 ? -10.883 16.137 -4.059 1.00 92.19 188 ASP A CA 1
ATOM 1517 C C . ASP A 1 188 ? -11.771 15.783 -2.864 1.00 92.19 188 ASP A C 1
ATOM 1519 O O . ASP A 1 188 ? -11.575 16.307 -1.765 1.00 92.19 188 ASP A O 1
ATOM 1523 N N . PHE A 1 189 ? -12.694 14.838 -3.051 1.00 91.69 189 PHE A N 1
ATOM 1524 C CA . PHE A 1 189 ? -13.619 14.429 -1.994 1.00 91.69 189 PHE A CA 1
ATOM 1525 C C . PHE A 1 189 ? -12.923 13.664 -0.866 1.00 91.69 189 PHE A C 1
ATOM 1527 O O . PHE A 1 189 ? -13.196 13.910 0.312 1.00 91.69 189 PHE A O 1
ATOM 1534 N N . ALA A 1 190 ? -11.992 12.764 -1.197 1.00 93.50 190 ALA A N 1
ATOM 1535 C CA . ALA A 1 190 ? -11.246 12.033 -0.182 1.00 93.50 190 ALA A CA 1
ATOM 1536 C C . ALA A 1 190 ? -10.371 12.973 0.658 1.00 93.50 190 ALA A C 1
ATOM 1538 O O . ALA A 1 190 ? -10.366 12.855 1.883 1.00 93.50 190 ALA A O 1
ATOM 1539 N N . MET A 1 191 ? -9.684 13.938 0.034 1.00 94.69 191 MET A N 1
ATOM 1540 C CA . MET A 1 191 ? -8.895 14.937 0.761 1.00 94.69 191 MET A CA 1
ATOM 1541 C C . MET A 1 191 ? -9.767 15.782 1.692 1.00 94.69 191 MET A C 1
ATOM 1543 O O . MET A 1 191 ? -9.363 16.019 2.825 1.00 94.69 191 MET A O 1
ATOM 1547 N N . GLU A 1 192 ? -10.975 16.183 1.282 1.00 92.62 192 GLU A N 1
ATOM 1548 C CA . GLU A 1 192 ? -11.864 16.969 2.150 1.00 92.62 192 GLU A CA 1
ATOM 1549 C C . GLU A 1 192 ? -12.217 16.234 3.459 1.00 92.62 192 GLU A C 1
ATOM 1551 O O . GLU A 1 192 ? -12.372 16.848 4.519 1.00 92.62 192 GLU A O 1
ATOM 1556 N N . ILE A 1 193 ? -12.336 14.906 3.401 1.00 92.94 193 ILE A N 1
ATOM 1557 C CA . ILE A 1 193 ? -12.571 14.057 4.574 1.00 92.94 193 ILE A CA 1
ATOM 1558 C C . ILE A 1 193 ? -11.272 13.869 5.364 1.00 92.94 193 ILE A C 1
ATOM 1560 O O . ILE A 1 193 ? -11.249 14.068 6.578 1.00 92.94 193 ILE A O 1
ATOM 1564 N N . LEU A 1 194 ? -10.184 13.504 4.685 1.00 94.31 194 LEU A N 1
ATOM 1565 C CA . LEU A 1 194 ? -8.905 13.153 5.305 1.00 94.31 194 LEU A CA 1
ATOM 1566 C C . LEU A 1 194 ? -8.166 14.350 5.912 1.00 94.31 194 LEU A C 1
ATOM 1568 O O . LEU A 1 194 ? -7.407 14.166 6.856 1.00 94.31 194 LEU A O 1
ATOM 1572 N N . GLU A 1 195 ? -8.387 15.573 5.426 1.00 91.81 195 GLU A N 1
ATOM 1573 C CA . GLU A 1 195 ? -7.852 16.798 6.037 1.00 91.81 195 GLU A CA 1
ATOM 1574 C C . GLU A 1 195 ? -8.515 17.103 7.391 1.00 91.81 195 GLU A C 1
ATOM 1576 O O . GLU A 1 195 ? -7.887 17.702 8.268 1.00 91.81 195 GLU A O 1
ATOM 1581 N N . LYS A 1 196 ? -9.775 16.680 7.579 1.00 90.00 196 LYS A N 1
ATOM 1582 C CA . LYS A 1 196 ? -10.491 16.779 8.864 1.00 90.00 196 LYS A CA 1
ATOM 1583 C C . LYS A 1 196 ? -10.027 15.693 9.832 1.00 90.00 196 LYS A C 1
ATOM 1585 O O . LYS A 1 196 ? -10.023 15.903 11.047 1.00 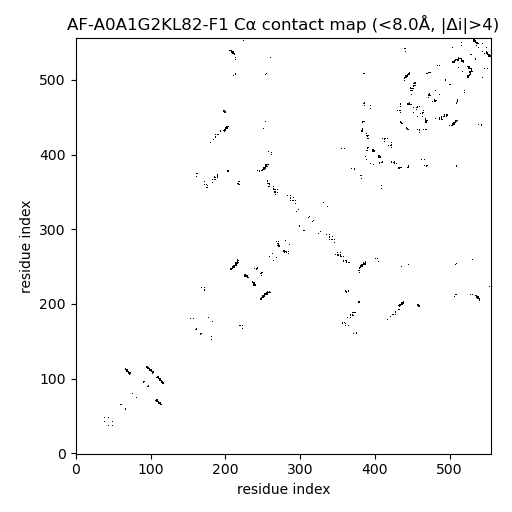90.00 196 LYS A O 1
ATOM 1590 N N . GLU A 1 197 ? -9.625 14.541 9.302 1.00 86.94 197 GLU A N 1
ATOM 1591 C CA . GLU A 1 197 ? -8.897 13.534 10.062 1.00 86.94 197 GLU A CA 1
ATOM 1592 C C . GLU A 1 197 ? -7.469 14.032 10.314 1.00 86.94 197 GLU A C 1
ATOM 1594 O O . GLU A 1 197 ? -6.848 14.695 9.488 1.00 86.94 197 GLU A O 1
ATOM 1599 N N . LYS A 1 198 ? -6.926 13.766 11.497 1.00 90.12 198 LYS A N 1
ATOM 1600 C CA . LYS A 1 198 ? -5.508 14.031 11.773 1.00 90.12 198 LYS A CA 1
ATOM 1601 C C . LYS A 1 198 ? -4.692 12.792 11.402 1.00 90.12 198 LYS A C 1
ATOM 1603 O O . LYS A 1 198 ? -5.231 11.795 10.930 1.00 90.12 198 LYS A O 1
ATOM 1608 N N . GLY A 1 199 ? -3.384 12.797 11.644 1.00 95.69 199 GLY A N 1
ATOM 1609 C CA . GLY A 1 199 ? -2.566 11.592 11.460 1.00 95.69 199 GLY A CA 1
ATOM 1610 C C . GLY A 1 199 ? -2.915 10.411 12.385 1.00 95.69 199 GLY A C 1
ATOM 1611 O O . GLY A 1 199 ? -2.373 9.324 12.191 1.00 95.69 199 GLY A O 1
ATOM 1612 N N . ILE A 1 200 ? -3.828 10.600 13.350 1.00 97.69 200 ILE A N 1
ATOM 1613 C CA . ILE A 1 200 ? -4.441 9.537 14.159 1.00 97.69 200 ILE A CA 1
ATOM 1614 C C . ILE A 1 200 ? -5.934 9.450 13.837 1.00 97.69 200 ILE A C 1
ATOM 1616 O O . ILE A 1 200 ? -6.663 10.427 14.013 1.00 97.69 200 ILE A O 1
ATOM 1620 N N . VAL A 1 201 ? -6.390 8.259 13.459 1.00 97.00 201 VAL A N 1
ATOM 1621 C CA . VAL A 1 201 ? -7.809 7.915 13.323 1.00 97.00 201 VAL A CA 1
ATOM 1622 C C . VAL A 1 201 ? -8.304 7.211 14.584 1.00 97.00 201 VAL A C 1
ATOM 1624 O O . VAL A 1 201 ? -7.696 6.245 15.054 1.00 97.00 201 VAL A O 1
ATOM 1627 N N . GLU A 1 202 ? -9.441 7.669 15.103 1.00 96.88 202 GLU A N 1
ATOM 1628 C CA . GLU A 1 202 ? -10.202 6.988 16.153 1.00 96.88 202 GLU A CA 1
ATOM 1629 C C . GLU A 1 202 ? -11.217 6.046 15.493 1.00 96.88 202 GLU A C 1
ATOM 1631 O O . GLU A 1 202 ? -12.091 6.483 14.746 1.00 96.88 202 GLU A O 1
ATOM 1636 N N . LEU A 1 203 ? -11.101 4.748 15.760 1.00 97.06 203 LEU A N 1
ATOM 1637 C CA . LEU A 1 203 ? -12.014 3.740 15.229 1.00 97.06 203 LEU A CA 1
ATOM 1638 C C . LEU A 1 203 ? -13.359 3.789 15.952 1.00 97.06 203 LEU A C 1
ATOM 1640 O O . LEU A 1 203 ? -13.402 3.962 17.176 1.00 97.06 203 LEU A O 1
ATOM 1644 N N . ALA A 1 204 ? -14.451 3.559 15.215 1.00 95.75 204 ALA A N 1
ATOM 1645 C CA . ALA A 1 204 ? -15.782 3.513 15.807 1.00 95.75 204 ALA A CA 1
ATOM 1646 C C . ALA A 1 204 ? -15.811 2.499 16.972 1.00 95.75 204 ALA A C 1
ATOM 1648 O O . ALA A 1 204 ? -15.357 1.357 16.812 1.00 95.75 204 ALA A O 1
ATOM 1649 N N . PRO A 1 205 ? -16.297 2.893 18.161 1.00 93.31 205 PRO A N 1
ATOM 1650 C CA . PRO A 1 205 ? -16.278 2.030 19.330 1.00 93.31 205 PRO A CA 1
ATOM 1651 C C . PRO A 1 205 ? -17.353 0.941 19.235 1.00 93.31 205 PRO A C 1
ATOM 1653 O O . PRO A 1 205 ? -18.358 1.088 18.548 1.00 93.31 205 PRO A O 1
ATOM 1656 N N . ASN A 1 206 ? -17.176 -0.135 20.006 1.00 92.75 206 ASN A N 1
ATOM 1657 C CA . ASN A 1 206 ? -18.161 -1.214 20.178 1.00 92.75 206 ASN A CA 1
ATOM 1658 C C . ASN A 1 206 ? -18.559 -1.965 18.893 1.00 92.75 206 ASN A C 1
ATOM 1660 O O . ASN A 1 206 ? -19.576 -2.655 18.879 1.00 92.75 206 ASN A O 1
ATOM 1664 N N . VAL A 1 207 ? -17.742 -1.884 17.843 1.00 95.62 207 VAL A N 1
ATOM 1665 C CA . VAL A 1 207 ? -17.868 -2.695 16.628 1.00 95.62 207 VAL A CA 1
ATOM 1666 C C . VAL A 1 207 ? -16.562 -3.459 16.381 1.00 95.62 207 VAL A C 1
ATOM 1668 O O . VAL A 1 207 ? -15.493 -3.003 16.800 1.00 95.62 207 VAL A O 1
ATOM 1671 N N . PRO A 1 208 ? -16.609 -4.651 15.763 1.00 96.44 208 PRO A N 1
ATOM 1672 C CA . PRO A 1 208 ? -15.402 -5.390 15.423 1.00 96.44 208 PRO A CA 1
ATOM 1673 C C . PRO A 1 208 ? -14.579 -4.632 14.382 1.00 96.44 208 PRO A C 1
ATOM 1675 O O . PRO A 1 208 ? -15.102 -3.800 13.644 1.00 96.44 208 PRO A O 1
ATOM 1678 N N . THR A 1 209 ? -13.285 -4.932 14.310 1.00 98.06 209 THR A N 1
ATOM 1679 C CA . THR A 1 209 ? -12.367 -4.309 13.347 1.00 98.06 209 THR A CA 1
ATOM 1680 C C . THR A 1 209 ? -11.676 -5.374 12.513 1.00 98.06 209 THR A C 1
ATOM 1682 O O . THR A 1 209 ? -11.123 -6.319 13.063 1.00 98.06 209 THR A O 1
ATOM 1685 N N . ILE A 1 210 ? -11.672 -5.212 11.196 1.00 98.56 210 ILE A N 1
ATOM 1686 C CA . ILE A 1 210 ? -10.842 -5.994 10.283 1.00 98.56 210 ILE A CA 1
ATOM 1687 C C . ILE A 1 210 ? -9.608 -5.166 9.945 1.00 98.56 210 ILE A C 1
ATOM 1689 O O . ILE A 1 210 ? -9.733 -4.073 9.402 1.00 98.56 210 ILE A O 1
ATOM 1693 N N . VAL A 1 211 ? -8.425 -5.694 10.242 1.00 98.69 211 VAL A N 1
ATOM 1694 C CA . VAL A 1 211 ? -7.159 -5.150 9.750 1.00 98.69 211 VAL A CA 1
ATOM 1695 C C . VAL A 1 211 ? -6.776 -5.891 8.475 1.00 98.69 211 VAL A C 1
ATOM 1697 O O . VAL A 1 211 ? -6.727 -7.121 8.467 1.00 98.69 211 VAL A O 1
ATOM 1700 N N . VAL A 1 212 ? -6.520 -5.145 7.409 1.00 98.62 212 VAL A N 1
ATOM 1701 C CA . VAL A 1 212 ? -6.151 -5.651 6.083 1.00 98.62 212 VAL A CA 1
ATOM 1702 C C . VAL A 1 212 ? -4.658 -5.414 5.883 1.00 98.62 212 VAL A C 1
ATOM 1704 O O . VAL A 1 212 ? -4.202 -4.293 6.108 1.00 98.62 212 VAL A O 1
ATOM 1707 N N . SER A 1 213 ? -3.911 -6.457 5.505 1.00 97.31 213 SER A N 1
ATOM 1708 C CA . SER A 1 213 ? -2.475 -6.365 5.191 1.00 97.31 213 SER A CA 1
ATOM 1709 C C . SER A 1 213 ? -2.190 -5.464 3.983 1.00 97.31 213 SER A C 1
ATOM 1711 O O . SER A 1 213 ? -3.124 -5.048 3.299 1.00 97.31 213 SER A O 1
ATOM 1713 N N . ASP A 1 214 ? -0.907 -5.232 3.685 1.00 96.69 214 ASP A N 1
ATOM 1714 C CA . ASP A 1 214 ? -0.438 -4.531 2.479 1.00 96.69 214 ASP A CA 1
ATOM 1715 C C . ASP A 1 214 ? -1.181 -5.045 1.236 1.00 96.69 214 ASP A C 1
ATOM 1717 O O . ASP A 1 214 ? -1.363 -6.258 1.064 1.00 96.69 214 ASP A O 1
ATOM 1721 N N . ILE A 1 215 ? -1.665 -4.143 0.380 1.00 95.44 215 ILE A N 1
ATOM 1722 C CA . ILE A 1 215 ? -2.611 -4.517 -0.685 1.00 95.44 215 ILE A CA 1
ATOM 1723 C C . ILE A 1 215 ? -1.906 -4.636 -2.036 1.00 95.44 215 ILE A C 1
ATOM 1725 O O . ILE A 1 215 ? -2.215 -5.556 -2.794 1.00 95.44 215 ILE A O 1
ATOM 1729 N N . HIS A 1 216 ? -0.946 -3.764 -2.334 1.00 93.50 216 HIS A N 1
ATOM 1730 C CA . HIS A 1 216 ? -0.088 -3.780 -3.517 1.00 93.50 216 HIS A CA 1
ATOM 1731 C C . HIS A 1 216 ? -0.869 -3.962 -4.823 1.00 93.50 216 HIS A C 1
ATOM 1733 O O . HIS A 1 216 ? -0.703 -4.941 -5.558 1.00 93.50 216 HIS A O 1
ATOM 1739 N N . ALA A 1 217 ? -1.785 -3.030 -5.089 1.00 93.00 217 ALA A N 1
ATOM 1740 C CA . ALA A 1 217 ? -2.624 -2.981 -6.285 1.00 93.00 217 ALA A CA 1
ATOM 1741 C C . ALA A 1 217 ? -3.571 -4.194 -6.494 1.00 93.00 217 ALA A C 1
ATOM 1743 O O . ALA A 1 217 ? -4.193 -4.333 -7.554 1.00 93.00 217 ALA A O 1
ATOM 1744 N N . ARG A 1 218 ? -3.735 -5.074 -5.492 1.00 92.75 218 ARG A N 1
ATOM 1745 C CA . ARG A 1 218 ? -4.632 -6.248 -5.535 1.00 92.75 218 ARG A CA 1
ATOM 1746 C C . ARG A 1 218 ? -6.085 -5.857 -5.242 1.00 92.75 218 ARG A C 1
ATOM 1748 O O . ARG A 1 218 ? -6.599 -6.085 -4.153 1.00 92.75 218 ARG A O 1
ATOM 1755 N N . ARG A 1 219 ? -6.768 -5.251 -6.219 1.00 93.56 219 ARG A N 1
ATOM 1756 C CA . ARG A 1 219 ? -8.181 -4.812 -6.094 1.00 93.56 219 ARG A CA 1
ATOM 1757 C C . ARG A 1 219 ? -9.135 -5.934 -5.686 1.00 93.56 219 ARG A C 1
ATOM 1759 O O . ARG A 1 219 ? -10.050 -5.722 -4.898 1.00 93.56 219 ARG A O 1
ATOM 1766 N N . ASP A 1 220 ? -8.903 -7.138 -6.187 1.00 93.94 220 ASP A N 1
ATOM 1767 C CA . ASP A 1 220 ? -9.714 -8.309 -5.876 1.00 93.94 220 ASP A CA 1
ATOM 1768 C C . ASP A 1 220 ? -9.573 -8.770 -4.416 1.00 93.94 220 ASP A C 1
ATOM 1770 O O . ASP A 1 220 ? -10.484 -9.411 -3.894 1.00 93.94 220 ASP A O 1
ATOM 1774 N N . PHE A 1 221 ? -8.499 -8.388 -3.719 1.00 95.88 221 PHE A N 1
ATOM 1775 C CA . PHE A 1 221 ? -8.386 -8.580 -2.274 1.00 95.88 221 PHE A CA 1
ATOM 1776 C C . PHE A 1 221 ? -9.489 -7.809 -1.531 1.00 95.88 221 PHE A C 1
ATOM 1778 O O . PHE A 1 221 ? -10.217 -8.396 -0.727 1.00 95.88 221 PHE A O 1
ATOM 1785 N N . ILE A 1 222 ? -9.686 -6.527 -1.856 1.00 97.50 222 ILE A N 1
ATOM 1786 C CA . ILE A 1 222 ? -10.754 -5.713 -1.257 1.00 97.50 222 ILE A CA 1
ATOM 1787 C C . ILE A 1 222 ? -12.131 -6.279 -1.609 1.00 97.50 222 ILE A C 1
ATOM 1789 O O . ILE A 1 222 ? -12.975 -6.417 -0.727 1.00 97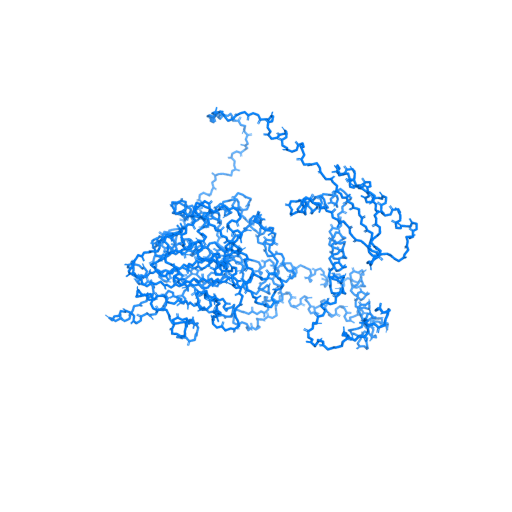.50 222 ILE A O 1
ATOM 1793 N N . ILE A 1 223 ? -12.346 -6.694 -2.860 1.00 97.56 223 ILE A N 1
ATOM 1794 C CA . ILE A 1 223 ? -13.615 -7.317 -3.266 1.00 97.56 223 ILE A CA 1
ATOM 1795 C C . ILE A 1 223 ? -13.902 -8.582 -2.456 1.00 97.56 223 ILE A C 1
ATOM 1797 O O . ILE A 1 223 ? -14.973 -8.685 -1.857 1.00 97.56 223 ILE A O 1
ATOM 1801 N N . LYS A 1 224 ? -12.942 -9.510 -2.361 1.00 97.31 224 LYS A N 1
ATOM 1802 C CA . LYS A 1 224 ? -13.122 -10.745 -1.584 1.00 97.31 224 LYS A CA 1
ATOM 1803 C C . LYS A 1 224 ? -13.372 -10.478 -0.105 1.00 97.31 224 LYS A C 1
ATOM 1805 O O . LYS A 1 224 ? -14.135 -11.208 0.526 1.00 97.31 224 LYS A O 1
ATOM 1810 N N . LEU A 1 225 ? -12.748 -9.442 0.457 1.00 98.12 225 LEU A N 1
ATOM 1811 C CA . LEU A 1 225 ? -13.032 -8.999 1.818 1.00 98.12 225 LEU A CA 1
ATOM 1812 C C . LEU A 1 225 ? -14.487 -8.546 1.957 1.00 98.12 225 LEU A C 1
ATOM 1814 O O . LEU A 1 225 ? -15.181 -9.012 2.855 1.00 98.12 225 LEU A O 1
ATOM 1818 N N . LEU A 1 226 ? -14.954 -7.664 1.077 1.00 98.25 226 LEU A N 1
ATOM 1819 C CA . LEU A 1 226 ? -16.307 -7.111 1.138 1.00 98.25 226 LEU A CA 1
ATOM 1820 C C . LEU A 1 226 ? -17.394 -8.177 0.907 1.00 98.25 226 LEU A C 1
ATOM 1822 O O . LEU A 1 226 ? -18.463 -8.106 1.517 1.00 98.25 226 LEU A O 1
ATOM 1826 N N . GLU A 1 227 ? -17.106 -9.193 0.090 1.00 97.44 227 GLU A N 1
ATOM 1827 C CA . GLU A 1 227 ? -17.969 -10.360 -0.140 1.00 97.44 227 GLU A CA 1
ATOM 1828 C C . GLU A 1 227 ? -18.052 -11.319 1.051 1.00 97.44 227 GLU A C 1
ATOM 1830 O O . GLU A 1 227 ? -19.002 -12.100 1.142 1.00 97.44 227 GLU A O 1
ATOM 1835 N N . ARG A 1 228 ? -17.070 -11.293 1.961 1.00 96.50 228 ARG A N 1
ATOM 1836 C CA . ARG A 1 228 ? -16.971 -12.267 3.048 1.00 96.50 228 ARG A CA 1
ATOM 1837 C C . ARG A 1 228 ? -18.189 -12.189 3.960 1.00 96.50 228 ARG A C 1
ATOM 1839 O O . ARG A 1 228 ? -18.496 -11.134 4.504 1.00 96.50 228 ARG A O 1
ATOM 1846 N N . GLU A 1 229 ? -18.833 -13.324 4.209 1.00 95.62 229 GLU A N 1
ATOM 1847 C CA . GLU A 1 229 ? -19.871 -13.424 5.235 1.00 95.62 229 GLU A CA 1
ATOM 1848 C C . GLU A 1 229 ? -19.263 -13.679 6.613 1.00 95.62 229 GLU A C 1
ATOM 1850 O O . GLU A 1 229 ? -18.416 -14.559 6.800 1.00 95.62 229 GLU A O 1
ATOM 1855 N N . LEU A 1 230 ? -19.718 -12.913 7.601 1.00 93.50 230 LEU A N 1
ATOM 1856 C CA . LEU A 1 230 ? -19.307 -13.057 8.987 1.00 93.50 230 LEU A CA 1
ATOM 1857 C C . LEU A 1 230 ? -20.433 -13.667 9.817 1.00 93.50 230 LEU A C 1
ATOM 1859 O O . LEU A 1 230 ? -21.552 -13.159 9.861 1.00 93.50 230 LEU A O 1
ATOM 1863 N N . LYS A 1 231 ? -20.092 -14.713 10.572 1.00 91.12 231 LYS A N 1
ATOM 1864 C CA . LYS A 1 231 ? -20.983 -15.398 11.527 1.00 91.12 231 LYS A CA 1
ATOM 1865 C C . LYS A 1 231 ? -21.098 -14.668 12.874 1.00 91.12 231 LYS A C 1
ATOM 1867 O O . LYS A 1 231 ? -21.335 -15.290 13.902 1.00 91.12 231 LYS A O 1
ATOM 1872 N N . ILE A 1 232 ? -20.871 -13.356 12.876 1.00 85.69 232 ILE A N 1
ATOM 1873 C CA . ILE A 1 232 ? -21.046 -12.491 14.056 1.00 85.69 232 ILE A CA 1
ATOM 1874 C C . ILE A 1 232 ? -22.479 -11.954 14.169 1.00 85.69 232 ILE A C 1
ATOM 1876 O O . ILE A 1 232 ? -22.824 -11.301 15.149 1.00 85.69 232 ILE A O 1
ATOM 1880 N N . THR A 1 233 ? -23.301 -12.221 13.157 1.00 86.75 233 THR A N 1
ATOM 1881 C CA . THR A 1 233 ? -24.742 -11.986 13.138 1.00 86.75 233 THR A CA 1
ATOM 1882 C C . THR A 1 233 ? -25.459 -13.291 12.813 1.00 86.75 233 THR A C 1
ATOM 1884 O O . THR A 1 233 ? -24.874 -14.180 12.191 1.00 86.75 233 THR A O 1
ATOM 1887 N N . ASP A 1 234 ? -26.727 -13.384 13.204 1.00 88.75 234 ASP A N 1
ATOM 1888 C CA . ASP A 1 234 ? -27.629 -14.463 12.806 1.00 88.75 234 ASP A CA 1
ATOM 1889 C C . ASP A 1 234 ? -28.868 -13.850 12.117 1.00 88.75 234 ASP A C 1
ATOM 1891 O O . ASP A 1 234 ? -29.600 -13.095 12.768 1.00 88.75 234 ASP A O 1
ATOM 1895 N N . PRO A 1 235 ? -29.067 -14.059 10.798 1.00 92.94 235 PRO A N 1
ATOM 1896 C CA . PRO A 1 235 ? -28.204 -14.822 9.888 1.00 92.94 235 PRO A CA 1
ATOM 1897 C C . PRO A 1 235 ? -26.838 -14.141 9.644 1.00 92.94 235 PRO A C 1
ATOM 1899 O O . PRO A 1 235 ? -26.698 -12.932 9.892 1.00 92.94 235 PRO A O 1
ATOM 1902 N N . PRO A 1 236 ? -25.820 -14.877 9.145 1.00 96.00 236 PRO A N 1
ATOM 1903 C CA . PRO A 1 236 ? -24.557 -14.287 8.706 1.00 96.00 236 PRO A CA 1
ATOM 1904 C C . PRO A 1 236 ? -24.783 -13.161 7.691 1.00 96.00 236 PRO A C 1
ATOM 1906 O O . PRO A 1 236 ? -25.677 -13.241 6.851 1.00 96.00 236 PRO A O 1
ATOM 1909 N N . LYS A 1 237 ? -23.975 -12.102 7.777 1.00 97.06 237 LYS A N 1
ATOM 1910 C CA . LYS A 1 237 ? -24.036 -10.950 6.863 1.00 97.06 237 LYS A CA 1
ATOM 1911 C C . LYS A 1 237 ? -22.692 -10.708 6.199 1.00 97.06 237 LYS A C 1
ATOM 1913 O O . LYS A 1 237 ? -21.650 -10.982 6.800 1.00 97.06 237 LYS A O 1
ATOM 1918 N N . ARG A 1 238 ? -22.713 -10.150 4.987 1.00 97.69 238 ARG A N 1
ATOM 1919 C CA . ARG A 1 238 ? -21.495 -9.742 4.280 1.00 97.69 238 ARG A CA 1
ATOM 1920 C C . ARG A 1 238 ? -20.810 -8.587 5.003 1.00 97.69 238 ARG A C 1
ATOM 1922 O O . ARG A 1 238 ? -21.477 -7.731 5.589 1.00 97.69 238 ARG A O 1
ATOM 1929 N N . VAL A 1 239 ? -19.484 -8.528 4.913 1.00 98.31 239 VAL A N 1
ATOM 1930 C CA . VAL A 1 239 ? -18.684 -7.400 5.409 1.00 98.31 239 VAL A CA 1
ATOM 1931 C C . VAL A 1 239 ? -19.180 -6.089 4.801 1.00 98.31 239 VAL A C 1
ATOM 1933 O O . VAL A 1 239 ? -19.338 -5.121 5.538 1.00 98.31 239 VAL A O 1
ATOM 1936 N N . PHE A 1 240 ? -19.507 -6.068 3.505 1.00 98.44 240 PHE A N 1
ATOM 1937 C CA . PHE A 1 240 ? -20.066 -4.886 2.841 1.00 98.44 240 PHE A CA 1
ATOM 1938 C C . PHE A 1 240 ? -21.356 -4.376 3.505 1.00 98.44 240 PHE A C 1
ATOM 1940 O O . PHE A 1 240 ? -21.475 -3.192 3.814 1.00 98.44 240 PHE A O 1
ATOM 1947 N N . ASP A 1 241 ? -22.302 -5.269 3.811 1.00 97.88 241 ASP A N 1
ATOM 1948 C CA . ASP A 1 241 ? -23.568 -4.887 4.447 1.00 97.88 241 ASP A CA 1
ATOM 1949 C C . ASP A 1 241 ? -23.358 -4.377 5.875 1.00 97.88 241 ASP A C 1
ATOM 1951 O O . ASP A 1 241 ? -24.064 -3.475 6.334 1.00 97.88 241 ASP A O 1
ATOM 1955 N N . LEU A 1 242 ? -22.405 -4.970 6.599 1.00 98.25 242 LEU A N 1
ATOM 1956 C CA . LEU A 1 242 ? -22.026 -4.530 7.939 1.00 98.25 242 LEU A CA 1
ATOM 1957 C C . LEU A 1 242 ? -21.332 -3.166 7.902 1.00 98.25 242 LEU A C 1
ATOM 1959 O O . LEU A 1 242 ? -21.602 -2.345 8.779 1.00 98.25 242 LEU A O 1
ATOM 1963 N N . LEU A 1 243 ? -20.503 -2.908 6.888 1.00 98.19 243 LEU A N 1
ATOM 1964 C CA . LEU A 1 243 ? -19.839 -1.623 6.672 1.00 98.19 243 LEU A CA 1
ATOM 1965 C C . LEU A 1 243 ? -20.873 -0.525 6.390 1.00 98.19 243 LEU A C 1
ATOM 1967 O O . LEU A 1 243 ? -20.871 0.493 7.076 1.00 98.19 243 LEU A O 1
ATOM 1971 N N . LYS A 1 244 ? -21.844 -0.788 5.501 1.00 97.12 244 LYS A N 1
ATOM 1972 C CA . LYS A 1 244 ? -22.988 0.109 5.235 1.00 97.12 244 LYS A CA 1
ATOM 1973 C C . LYS A 1 244 ? -23.801 0.442 6.482 1.00 97.12 244 LYS A C 1
ATOM 1975 O O . LYS A 1 244 ? -24.320 1.543 6.614 1.00 97.12 244 LYS A O 1
ATOM 1980 N N . GLN A 1 245 ? -23.929 -0.515 7.397 1.00 96.94 245 GLN A N 1
ATOM 1981 C CA . GLN A 1 245 ? -24.648 -0.340 8.661 1.00 96.94 245 GLN A CA 1
ATOM 1982 C C . GLN A 1 245 ? -23.801 0.333 9.756 1.00 96.94 245 GLN A C 1
ATOM 1984 O O . GLN A 1 245 ? -24.305 0.496 10.867 1.00 96.94 245 GLN A O 1
ATOM 1989 N N . GLY A 1 246 ? -22.524 0.647 9.501 1.00 97.19 246 GLY A N 1
ATOM 1990 C CA . GLY A 1 246 ? -21.590 1.143 10.516 1.00 97.19 246 GLY A CA 1
ATOM 1991 C C . GLY A 1 246 ? -21.315 0.135 11.640 1.00 97.19 246 GLY A C 1
ATOM 1992 O O . GLY A 1 246 ? -21.011 0.519 12.766 1.00 97.19 246 GLY A O 1
ATOM 1993 N N . LYS A 1 247 ? -21.477 -1.167 11.366 1.00 97.38 247 LYS A N 1
ATOM 1994 C CA . LYS A 1 247 ? -21.366 -2.272 12.340 1.00 97.38 247 LYS A CA 1
ATOM 1995 C C . LYS A 1 247 ? -20.030 -3.006 12.288 1.00 97.38 247 LYS A C 1
ATOM 1997 O O . LYS A 1 247 ? -19.879 -4.035 12.944 1.00 97.38 247 LYS A O 1
ATOM 2002 N N . ILE A 1 248 ? -19.078 -2.518 11.503 1.00 98.19 248 ILE A N 1
ATOM 2003 C CA . ILE A 1 248 ? -17.725 -3.061 11.413 1.00 98.19 248 ILE A CA 1
ATOM 2004 C C . ILE A 1 248 ? -16.769 -1.960 10.979 1.00 98.19 248 ILE A C 1
ATOM 2006 O O . ILE A 1 248 ? -17.138 -1.128 10.159 1.00 98.19 248 ILE A O 1
ATOM 2010 N N . ASN A 1 249 ? -15.547 -1.982 11.501 1.00 98.50 249 ASN A N 1
ATOM 2011 C CA . ASN A 1 249 ? -14.450 -1.174 10.984 1.00 98.50 249 ASN A CA 1
ATOM 2012 C C . ASN A 1 249 ? -13.589 -2.003 10.029 1.00 98.50 249 ASN A C 1
ATOM 2014 O O . ASN A 1 249 ? -13.357 -3.190 10.266 1.00 98.50 249 ASN A O 1
ATOM 2018 N N . ILE A 1 250 ? -13.048 -1.362 9.004 1.00 98.75 250 ILE A N 1
ATOM 2019 C CA . ILE A 1 250 ? -12.011 -1.889 8.122 1.00 98.75 250 ILE A CA 1
ATOM 2020 C C . ILE A 1 250 ? -10.841 -0.910 8.161 1.00 98.75 250 ILE A C 1
ATOM 2022 O O . ILE A 1 250 ? -11.021 0.286 7.943 1.00 98.75 250 ILE A O 1
ATOM 2026 N N . VAL A 1 251 ? -9.645 -1.419 8.443 1.00 98.75 251 VAL A N 1
ATOM 2027 C CA . VAL A 1 251 ? -8.406 -0.639 8.485 1.00 98.75 251 VAL A CA 1
ATOM 2028 C C . VAL A 1 251 ? -7.379 -1.306 7.587 1.00 98.75 251 VAL A C 1
ATOM 2030 O O . VAL A 1 251 ? -6.893 -2.390 7.900 1.00 98.75 251 VAL A O 1
ATOM 2033 N N . CYS A 1 252 ? -7.033 -0.659 6.481 1.00 98.81 252 CYS A N 1
ATOM 2034 C CA . CYS A 1 252 ? -5.939 -1.088 5.618 1.00 98.81 252 CYS A CA 1
ATOM 2035 C C . CYS A 1 252 ? -4.627 -0.502 6.139 1.00 98.81 252 CYS A C 1
ATOM 2037 O O . CYS A 1 252 ? -4.557 0.701 6.393 1.00 98.81 252 CYS A O 1
ATOM 2039 N N . VAL A 1 253 ? -3.594 -1.332 6.296 1.00 98.19 253 VAL A N 1
ATOM 2040 C CA . VAL A 1 253 ? -2.285 -0.888 6.814 1.00 98.19 253 VAL A CA 1
ATOM 2041 C C . VAL A 1 253 ? -1.491 -0.027 5.823 1.00 98.19 253 VAL A C 1
ATOM 2043 O O . VAL A 1 253 ? -0.467 0.518 6.216 1.00 98.19 253 VAL A O 1
ATOM 2046 N N . GLY A 1 254 ? -1.946 0.105 4.575 1.00 96.81 254 GLY A N 1
ATOM 2047 C CA . GLY A 1 254 ? -1.328 0.927 3.532 1.00 96.81 254 GLY A CA 1
ATOM 2048 C C . GLY A 1 254 ? -0.804 0.104 2.362 1.00 96.81 254 GLY A C 1
ATOM 2049 O O . GLY A 1 254 ? -1.265 -1.020 2.139 1.00 96.81 254 GLY A O 1
ATOM 2050 N N . ASP A 1 255 ? 0.140 0.685 1.621 1.00 95.56 255 ASP A N 1
ATOM 2051 C CA . ASP A 1 255 ? 0.765 0.097 0.437 1.00 95.56 255 ASP A CA 1
ATOM 2052 C C . ASP A 1 255 ? -0.283 -0.340 -0.587 1.00 95.56 255 ASP A C 1
ATOM 2054 O O . ASP A 1 255 ? -0.441 -1.513 -0.916 1.00 95.56 255 ASP A O 1
ATOM 2058 N N . GLY A 1 256 ? -1.069 0.621 -1.059 1.00 93.81 256 GLY A N 1
ATOM 2059 C CA . GLY A 1 256 ? -2.041 0.412 -2.123 1.00 93.81 256 GLY A CA 1
ATOM 2060 C C . GLY A 1 256 ? -1.380 0.488 -3.495 1.00 93.81 256 GLY A C 1
ATOM 2061 O O . GLY A 1 256 ? -1.712 -0.287 -4.392 1.00 93.81 256 GLY A O 1
ATOM 2062 N N . MET A 1 257 ? -0.403 1.375 -3.663 1.00 89.94 257 MET A N 1
ATOM 2063 C CA . MET A 1 257 ? 0.347 1.479 -4.912 1.00 89.94 257 MET A CA 1
ATOM 2064 C C . MET A 1 257 ? 1.391 0.363 -5.059 1.00 89.94 257 MET A C 1
ATOM 2066 O O . MET A 1 257 ? 1.841 -0.237 -4.085 1.00 89.94 257 MET A O 1
ATOM 2070 N N . HIS A 1 258 ? 1.801 0.131 -6.308 1.00 84.81 258 HIS A N 1
ATOM 2071 C CA . HIS A 1 258 ? 2.826 -0.829 -6.726 1.00 84.81 258 HIS A CA 1
ATOM 2072 C C . HIS A 1 258 ? 2.478 -2.305 -6.482 1.00 84.81 258 HIS A C 1
ATOM 2074 O O . HIS A 1 258 ? 2.330 -2.759 -5.351 1.00 84.81 258 HIS A O 1
ATOM 2080 N N . SER A 1 259 ? 2.406 -3.097 -7.549 1.00 80.94 259 SER A N 1
ATOM 2081 C CA . SER A 1 259 ? 2.116 -4.525 -7.448 1.00 80.94 259 SER A CA 1
ATOM 2082 C C . SER A 1 259 ? 3.259 -5.350 -6.846 1.00 80.94 259 SER A C 1
ATOM 2084 O O . SER A 1 259 ? 4.448 -5.035 -6.958 1.00 80.94 259 SER A O 1
ATOM 2086 N N . GLU A 1 260 ? 2.892 -6.473 -6.219 1.00 72.69 260 GLU A N 1
ATOM 2087 C CA . GLU A 1 260 ? 3.840 -7.334 -5.501 1.00 72.69 260 GLU A CA 1
ATOM 2088 C C . GLU A 1 260 ? 4.968 -7.887 -6.373 1.00 72.69 260 GLU A C 1
ATOM 2090 O O . GLU A 1 260 ? 6.075 -8.142 -5.899 1.00 72.69 260 GLU A O 1
ATOM 2095 N N . LYS A 1 261 ? 4.720 -8.079 -7.665 1.00 65.94 261 LYS A N 1
ATOM 2096 C CA . LYS A 1 261 ? 5.701 -8.668 -8.569 1.00 65.94 261 LYS A CA 1
ATOM 2097 C C . LYS A 1 261 ? 6.291 -7.562 -9.441 1.00 65.94 261 LYS A C 1
ATOM 2099 O O . LYS A 1 261 ? 5.583 -7.101 -10.330 1.00 65.94 261 LYS A O 1
ATOM 2104 N N . PRO A 1 262 ? 7.597 -7.236 -9.306 1.00 52.81 262 PRO A N 1
ATOM 2105 C CA . PRO A 1 262 ? 8.303 -6.362 -10.258 1.00 52.81 262 PRO A CA 1
ATOM 2106 C C . PRO A 1 262 ? 8.120 -6.822 -11.709 1.00 52.81 262 PRO A C 1
ATOM 2108 O O . PRO A 1 262 ? 8.105 -6.029 -12.644 1.00 52.81 262 PRO A O 1
ATOM 2111 N N . LEU A 1 263 ? 7.941 -8.138 -11.872 1.00 49.28 263 LEU A N 1
ATOM 2112 C CA . LEU A 1 263 ? 7.675 -8.820 -13.127 1.00 49.28 263 LEU A CA 1
ATOM 2113 C C . LEU A 1 263 ? 6.414 -8.300 -13.840 1.00 49.28 263 LEU A C 1
ATOM 2115 O O . LEU A 1 263 ? 6.372 -8.377 -15.057 1.00 49.28 263 LEU A O 1
ATOM 2119 N N . ALA A 1 264 ? 5.423 -7.715 -13.156 1.00 52.12 264 ALA A N 1
ATOM 2120 C CA . ALA A 1 264 ? 4.227 -7.178 -13.814 1.00 52.12 264 ALA A CA 1
ATOM 2121 C C . ALA A 1 264 ? 4.526 -6.087 -14.863 1.00 52.12 264 ALA A C 1
ATOM 2123 O O . ALA A 1 264 ? 3.655 -5.801 -15.680 1.00 52.12 264 ALA A O 1
ATOM 2124 N N . TRP A 1 265 ? 5.728 -5.497 -14.852 1.00 57.03 265 TRP A N 1
ATOM 2125 C CA . TRP A 1 265 ? 6.141 -4.406 -15.752 1.00 57.03 265 TRP A CA 1
ATOM 2126 C C . TRP A 1 265 ? 7.162 -4.848 -16.797 1.00 57.03 265 TRP A C 1
ATOM 2128 O O . TRP A 1 265 ? 7.538 -4.078 -17.681 1.00 57.03 26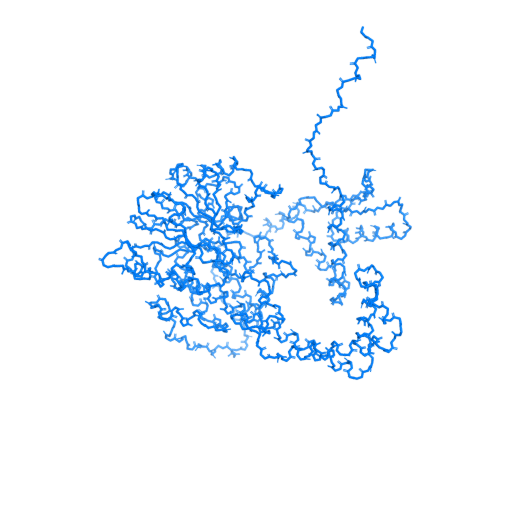5 TRP A O 1
ATOM 2138 N N . ALA A 1 266 ? 7.634 -6.088 -16.681 1.00 61.47 266 ALA A N 1
ATOM 2139 C CA . ALA A 1 266 ? 8.570 -6.664 -17.618 1.00 61.47 266 ALA A CA 1
ATOM 2140 C C . ALA A 1 266 ? 7.814 -7.048 -18.907 1.00 61.47 266 ALA A C 1
ATOM 2142 O O . ALA A 1 266 ? 6.792 -7.738 -18.822 1.00 61.47 266 ALA A O 1
ATOM 2143 N N . PRO A 1 267 ? 8.300 -6.650 -20.098 1.00 61.38 267 PRO A N 1
ATOM 2144 C CA . PRO A 1 267 ? 7.758 -7.084 -21.389 1.00 61.38 267 PRO A CA 1
ATOM 2145 C C . PRO A 1 267 ? 7.502 -8.595 -21.481 1.00 61.38 267 PRO A C 1
ATOM 2147 O O . PRO A 1 267 ? 6.520 -9.039 -22.073 1.00 61.38 267 PRO A O 1
ATOM 2150 N N . GLU A 1 268 ? 8.359 -9.383 -20.833 1.00 61.53 268 GLU A N 1
ATOM 2151 C CA . GLU A 1 268 ? 8.309 -10.841 -20.774 1.00 61.53 268 GLU A CA 1
ATOM 2152 C C . GLU A 1 268 ? 7.035 -11.377 -20.090 1.00 61.53 268 GLU A C 1
ATOM 2154 O O . GLU A 1 268 ? 6.622 -12.505 -20.361 1.00 61.53 268 GLU A O 1
ATOM 2159 N N . VAL A 1 269 ? 6.371 -10.587 -19.237 1.00 54.88 269 VAL A N 1
ATOM 2160 C CA . VAL A 1 269 ? 5.154 -10.995 -18.511 1.00 54.88 269 VAL A CA 1
ATOM 2161 C C . VAL A 1 269 ? 3.871 -10.815 -19.307 1.00 54.88 269 VAL A C 1
ATOM 2163 O O . VAL A 1 269 ? 2.899 -11.512 -19.027 1.00 54.88 269 VAL A O 1
ATOM 2166 N N . LEU A 1 270 ? 3.866 -10.007 -20.371 1.00 57.44 270 LEU A N 1
ATOM 2167 C CA . LEU A 1 270 ? 2.715 -9.943 -21.285 1.00 57.44 270 LEU A CA 1
ATOM 2168 C C . LEU A 1 270 ? 2.438 -11.272 -22.002 1.00 57.44 270 LEU A C 1
ATOM 2170 O O . LEU A 1 270 ? 1.357 -11.466 -22.559 1.00 57.44 270 LEU A O 1
ATOM 2174 N N . SER A 1 271 ? 3.398 -12.199 -21.964 1.00 53.59 271 SER A N 1
ATOM 2175 C CA . SER A 1 271 ? 3.227 -13.565 -22.451 1.00 53.59 271 SER A CA 1
ATOM 2176 C C . SER A 1 271 ? 2.384 -14.455 -21.527 1.00 53.59 271 SER A C 1
ATOM 2178 O O . SER A 1 271 ? 2.188 -15.621 -21.856 1.00 53.59 271 SER A O 1
ATOM 2180 N N . TYR A 1 272 ? 1.866 -13.939 -20.404 1.00 55.94 272 TYR A N 1
ATOM 2181 C CA . TYR A 1 272 ? 1.001 -14.662 -19.469 1.00 55.94 272 TYR A CA 1
ATOM 2182 C C . TYR A 1 272 ? -0.284 -13.874 -19.172 1.00 55.94 272 TYR A C 1
ATOM 2184 O O . TYR A 1 272 ? -0.268 -12.651 -19.037 1.00 55.94 272 TYR A O 1
ATOM 2192 N N . ASP A 1 273 ? -1.413 -14.574 -19.071 1.00 55.44 273 ASP A N 1
ATOM 2193 C CA . ASP A 1 273 ? -2.679 -13.997 -18.630 1.00 55.44 273 ASP A CA 1
ATOM 2194 C C . ASP A 1 273 ? -2.716 -13.821 -17.102 1.00 55.44 273 ASP A C 1
ATOM 2196 O O . ASP A 1 273 ? -1.783 -14.168 -16.374 1.00 55.44 273 ASP A O 1
ATOM 2200 N N . GLU A 1 274 ? -3.815 -13.261 -16.598 1.00 48.69 274 GLU A N 1
ATOM 2201 C CA . GLU A 1 274 ? -4.041 -13.038 -15.165 1.00 48.69 274 GLU A CA 1
ATOM 2202 C C . GLU A 1 274 ? -4.018 -14.319 -14.312 1.00 48.69 274 GLU A C 1
ATOM 2204 O O . GLU A 1 274 ? -3.779 -14.245 -13.108 1.00 48.69 274 GLU A O 1
ATOM 2209 N N . ASN A 1 275 ? -4.176 -15.490 -14.935 1.00 46.62 275 ASN A N 1
ATOM 2210 C CA . ASN A 1 275 ? -4.106 -16.800 -14.291 1.00 46.62 275 ASN A CA 1
ATOM 2211 C C . ASN A 1 275 ? -2.711 -17.438 -14.410 1.00 46.62 275 ASN A C 1
ATOM 2213 O O . ASN A 1 275 ? -2.521 -18.596 -14.035 1.00 46.62 275 ASN A O 1
ATOM 2217 N N . GLY A 1 276 ? -1.726 -16.707 -14.943 1.00 52.81 276 GLY A N 1
ATOM 2218 C CA . GLY A 1 276 ? -0.381 -17.219 -15.192 1.00 52.81 276 GLY A CA 1
ATOM 2219 C C . GLY A 1 276 ? -0.323 -18.229 -16.338 1.00 52.81 276 GLY A C 1
ATOM 2220 O O . GLY A 1 276 ? 0.655 -18.969 -16.450 1.00 52.81 276 GLY A O 1
ATOM 2221 N N . LYS A 1 277 ? -1.350 -18.292 -17.194 1.00 51.41 277 LYS A N 1
ATOM 2222 C CA . LYS A 1 277 ? -1.353 -19.152 -18.376 1.00 51.41 277 LYS A CA 1
ATOM 2223 C C . LYS A 1 277 ? -0.734 -18.399 -19.541 1.00 51.41 277 LYS A C 1
ATOM 2225 O O . LYS A 1 277 ? -1.068 -17.249 -19.803 1.00 51.41 277 LYS A O 1
ATOM 2230 N N . LYS A 1 278 ? 0.166 -19.063 -20.264 1.00 54.28 278 LYS A N 1
ATOM 2231 C CA . LYS A 1 278 ? 0.852 -18.462 -21.406 1.00 54.28 278 LYS A CA 1
ATOM 2232 C C . LYS A 1 278 ? -0.168 -18.028 -22.472 1.00 54.28 278 LYS A C 1
ATOM 2234 O O . LYS A 1 278 ? -0.925 -18.865 -22.972 1.00 54.28 278 LYS A O 1
ATOM 2239 N N . THR A 1 279 ? -0.218 -16.741 -22.797 1.00 58.44 279 THR A N 1
ATOM 2240 C CA . THR A 1 279 ? -1.012 -16.203 -23.910 1.00 58.44 279 THR A CA 1
ATOM 2241 C C . THR A 1 279 ? -0.317 -16.544 -25.237 1.00 58.44 279 THR A C 1
ATOM 2243 O O . THR A 1 279 ? 0.854 -16.934 -25.254 1.00 58.44 279 THR A O 1
ATOM 2246 N N . LYS A 1 280 ? -1.038 -16.483 -26.372 1.00 53.84 280 LYS A N 1
ATOM 2247 C CA . LYS A 1 280 ? -0.427 -16.656 -27.709 1.00 53.84 280 LYS A CA 1
ATOM 2248 C C . LYS A 1 280 ? 0.817 -15.767 -27.831 1.00 53.84 280 LYS A C 1
ATOM 2250 O O . LYS A 1 280 ? 0.813 -14.670 -27.280 1.00 53.84 280 LYS A O 1
ATOM 2255 N N . THR A 1 281 ? 1.835 -16.237 -28.562 1.00 58.44 281 THR A N 1
ATOM 2256 C CA . THR A 1 281 ? 3.093 -15.514 -28.810 1.00 58.44 281 THR A CA 1
ATOM 2257 C C . THR A 1 281 ? 2.789 -14.053 -29.125 1.00 58.44 281 THR A C 1
ATOM 2259 O O . THR A 1 281 ? 2.180 -13.755 -30.152 1.00 58.44 281 THR A O 1
ATOM 2262 N N . THR A 1 282 ? 3.146 -13.154 -28.208 1.00 69.38 282 THR A N 1
ATOM 2263 C CA . THR A 1 282 ? 2.988 -11.717 -28.420 1.00 69.38 282 THR A CA 1
ATOM 2264 C C . THR A 1 282 ? 3.893 -11.283 -29.574 1.00 69.38 282 THR A C 1
ATOM 2266 O O . THR A 1 282 ? 4.838 -11.990 -29.951 1.00 69.38 282 THR A O 1
ATOM 2269 N N . SER A 1 283 ? 3.623 -10.118 -30.152 1.00 79.81 283 SER A N 1
ATOM 2270 C CA . SER A 1 283 ? 4.524 -9.495 -31.127 1.00 79.81 283 SER A CA 1
ATOM 2271 C C . SER A 1 283 ? 5.947 -9.357 -30.561 1.00 79.81 283 SER A C 1
ATOM 2273 O O . SER A 1 283 ? 6.913 -9.698 -31.239 1.00 79.81 283 SER A O 1
ATOM 2275 N N . TYR A 1 284 ? 6.070 -9.027 -29.270 1.00 83.19 284 TYR A N 1
ATOM 2276 C CA . TYR A 1 284 ? 7.333 -9.036 -28.526 1.00 83.19 284 TYR A CA 1
ATOM 2277 C C . TYR A 1 284 ? 8.029 -10.402 -28.487 1.00 83.19 284 TYR A C 1
ATOM 2279 O O . TYR A 1 284 ? 9.213 -10.482 -28.809 1.00 83.19 284 TYR A O 1
ATOM 2287 N N . GLU A 1 285 ? 7.332 -11.487 -28.134 1.00 82.44 285 GLU A N 1
ATOM 2288 C CA . GLU A 1 285 ? 7.952 -12.821 -28.112 1.00 82.44 285 GLU A CA 1
ATOM 2289 C C . GLU A 1 285 ? 8.387 -13.269 -29.515 1.00 82.44 285 GLU A C 1
ATOM 2291 O O . GLU A 1 285 ? 9.442 -13.883 -29.668 1.00 82.44 285 GLU A O 1
ATOM 2296 N N . SER A 1 286 ? 7.631 -12.894 -30.548 1.00 85.75 286 SER A N 1
ATOM 2297 C CA . SER A 1 286 ? 8.000 -13.153 -31.945 1.00 85.75 286 SER A CA 1
ATOM 2298 C C . SER A 1 286 ? 9.259 -12.372 -32.343 1.00 85.75 286 SER A C 1
ATOM 2300 O O . SER A 1 286 ? 10.204 -12.946 -32.881 1.00 85.75 286 SER A O 1
ATOM 2302 N N . ALA A 1 287 ? 9.330 -11.082 -32.004 1.00 87.00 287 ALA A N 1
ATOM 2303 C CA . ALA A 1 287 ? 10.504 -10.251 -32.266 1.00 87.00 287 ALA A CA 1
ATOM 2304 C C . ALA A 1 287 ? 11.738 -10.707 -31.466 1.00 87.00 287 ALA A C 1
ATOM 2306 O O . ALA A 1 287 ? 12.862 -10.659 -31.961 1.00 87.00 287 ALA A O 1
ATOM 2307 N N . LYS A 1 288 ? 11.542 -11.203 -30.240 1.00 88.31 288 LYS A N 1
ATOM 2308 C CA . LYS A 1 288 ? 12.599 -11.790 -29.406 1.00 88.31 288 LYS A CA 1
ATOM 2309 C C . LYS A 1 288 ? 13.154 -13.078 -30.010 1.00 88.31 288 LYS A C 1
ATOM 2311 O O . LYS A 1 288 ? 14.370 -13.261 -30.016 1.00 88.31 288 LYS A O 1
ATOM 2316 N N . GLN A 1 289 ? 12.285 -13.953 -30.519 1.00 90.12 289 GLN A N 1
ATOM 2317 C CA . GLN A 1 289 ? 12.695 -15.165 -31.233 1.00 90.12 289 GLN A CA 1
ATOM 2318 C C . GLN A 1 289 ? 13.498 -14.820 -32.487 1.00 90.12 289 GLN A C 1
ATOM 2320 O O . GLN A 1 289 ? 14.567 -15.389 -32.694 1.00 90.12 289 GLN A O 1
ATOM 2325 N N . GLU A 1 290 ? 13.043 -13.838 -33.267 1.00 91.69 290 GLU A N 1
ATOM 2326 C CA . GLU A 1 290 ? 13.750 -13.410 -34.475 1.00 91.69 290 GLU A CA 1
ATOM 2327 C C . GLU A 1 290 ? 15.117 -12.787 -34.159 1.00 91.69 290 GLU A C 1
ATOM 2329 O O . GLU A 1 290 ? 16.126 -13.146 -34.765 1.00 91.69 290 GLU A O 1
ATOM 2334 N N . ARG A 1 291 ? 15.200 -11.933 -33.131 1.00 93.12 291 ARG A N 1
ATOM 2335 C CA . ARG A 1 291 ? 16.479 -11.418 -32.621 1.00 93.12 291 ARG A CA 1
ATOM 2336 C C . ARG A 1 291 ? 17.429 -12.553 -32.235 1.00 93.12 291 ARG A C 1
ATOM 2338 O O . ARG A 1 291 ? 18.600 -12.524 -32.603 1.00 93.12 291 ARG A O 1
ATOM 2345 N N . ASN A 1 292 ? 16.941 -13.551 -31.498 1.00 92.06 292 ASN A N 1
ATOM 2346 C CA . ASN A 1 292 ? 17.765 -14.684 -31.071 1.00 92.06 292 ASN A CA 1
ATOM 2347 C C . ASN A 1 292 ? 18.256 -15.508 -32.269 1.00 92.06 292 ASN A C 1
ATOM 2349 O O . ASN A 1 292 ? 19.429 -15.866 -32.312 1.00 92.06 292 ASN A O 1
ATOM 2353 N N . ARG A 1 293 ? 17.407 -15.722 -33.280 1.00 94.69 293 ARG A N 1
ATOM 2354 C CA . ARG A 1 293 ? 17.795 -16.367 -34.541 1.00 94.69 293 ARG A CA 1
ATOM 2355 C C . ARG A 1 293 ? 18.912 -15.600 -35.259 1.00 94.69 293 ARG A C 1
ATOM 2357 O O . ARG A 1 293 ? 19.836 -16.207 -35.799 1.00 94.69 293 ARG A O 1
ATOM 2364 N N . MET A 1 294 ? 18.864 -14.268 -35.245 1.00 95.38 294 MET A N 1
ATOM 2365 C CA . MET A 1 294 ? 19.923 -13.432 -35.822 1.00 95.38 294 MET A CA 1
ATOM 2366 C C . MET A 1 294 ? 21.226 -13.483 -35.017 1.00 95.38 294 MET A C 1
ATOM 2368 O O . MET A 1 294 ? 22.307 -13.515 -35.602 1.00 95.38 294 MET A O 1
ATOM 2372 N N . ILE A 1 295 ? 21.146 -13.566 -33.688 1.00 91.75 295 ILE A N 1
ATOM 2373 C CA . ILE A 1 295 ? 22.317 -13.807 -32.832 1.00 91.75 295 ILE A CA 1
ATOM 2374 C C . ILE A 1 295 ? 22.941 -15.176 -33.148 1.00 91.75 295 ILE A C 1
ATOM 2376 O O . ILE A 1 295 ? 24.154 -15.272 -33.318 1.00 91.75 295 ILE A O 1
ATOM 2380 N N . GLU A 1 296 ? 22.133 -16.224 -33.321 1.00 93.00 296 GLU A N 1
ATOM 2381 C CA . GLU A 1 296 ? 22.620 -17.548 -33.731 1.00 93.00 296 GLU A CA 1
ATOM 2382 C C . GLU A 1 296 ? 23.312 -17.515 -35.102 1.00 93.00 296 GLU A C 1
ATOM 2384 O O . GLU A 1 296 ? 24.344 -18.163 -35.284 1.00 93.00 296 GLU A O 1
ATOM 2389 N N . LYS A 1 297 ? 22.813 -16.717 -36.059 1.00 93.00 297 LYS A N 1
ATOM 2390 C CA . LYS A 1 297 ? 23.476 -16.488 -37.358 1.00 93.00 297 LYS A CA 1
ATOM 2391 C C . LYS A 1 297 ? 24.893 -15.925 -37.168 1.00 93.00 297 LYS A C 1
ATOM 2393 O O . LYS A 1 297 ? 25.825 -16.415 -37.804 1.00 93.00 297 LYS A O 1
ATOM 2398 N N . ILE A 1 298 ? 25.073 -14.956 -36.263 1.00 91.88 298 ILE A N 1
ATOM 2399 C CA . ILE A 1 298 ? 26.387 -14.373 -35.923 1.00 91.88 298 ILE A CA 1
ATOM 2400 C C . ILE A 1 298 ? 27.299 -15.410 -35.262 1.00 91.88 298 ILE A C 1
ATOM 2402 O O . ILE A 1 298 ? 28.466 -15.530 -35.639 1.00 91.88 298 ILE A O 1
ATOM 2406 N N . ILE A 1 299 ? 26.773 -16.176 -34.302 1.00 92.25 299 ILE A N 1
ATOM 2407 C CA . ILE A 1 299 ? 27.526 -17.235 -33.615 1.00 92.25 299 ILE A CA 1
ATOM 2408 C C . ILE A 1 299 ? 28.024 -18.270 -34.627 1.00 92.25 299 ILE A C 1
ATOM 2410 O O . ILE A 1 299 ? 29.201 -18.627 -34.628 1.00 92.25 299 ILE A O 1
ATOM 2414 N N . ASN A 1 300 ? 27.153 -18.714 -35.532 1.00 92.44 300 ASN A N 1
ATOM 2415 C CA . ASN A 1 300 ? 27.493 -19.713 -36.540 1.00 92.44 300 ASN A CA 1
ATOM 2416 C C . ASN A 1 300 ? 28.503 -19.191 -37.569 1.00 92.44 300 ASN A C 1
ATOM 2418 O O . ASN A 1 300 ? 29.347 -19.959 -38.029 1.00 92.44 300 ASN A O 1
ATOM 2422 N N . ALA A 1 301 ? 28.462 -17.897 -37.892 1.00 91.44 301 ALA A N 1
ATOM 2423 C CA . ALA A 1 301 ? 29.393 -17.267 -38.823 1.00 91.44 301 ALA A CA 1
ATOM 2424 C C . ALA A 1 301 ? 30.813 -17.080 -38.253 1.00 91.44 301 ALA A C 1
ATOM 2426 O O . ALA A 1 301 ? 31.751 -16.878 -39.025 1.00 91.44 301 ALA A O 1
ATOM 2427 N N . ASN A 1 302 ? 30.998 -17.151 -36.929 1.00 91.38 302 ASN A N 1
ATOM 2428 C CA . ASN A 1 302 ? 32.293 -16.939 -36.286 1.00 91.38 302 ASN A CA 1
ATOM 2429 C C . ASN A 1 302 ? 32.714 -18.155 -35.432 1.00 91.38 302 ASN A C 1
ATOM 2431 O O . ASN A 1 302 ? 32.202 -18.338 -34.324 1.00 91.38 302 ASN A O 1
ATOM 2435 N N . PRO A 1 303 ? 33.715 -18.948 -35.868 1.00 91.44 303 PRO A N 1
ATOM 2436 C CA . PRO A 1 303 ? 34.199 -20.118 -35.127 1.00 91.44 303 PRO A CA 1
ATOM 2437 C C . PRO A 1 303 ? 34.644 -19.825 -33.687 1.00 91.44 303 PRO A C 1
ATOM 2439 O O . PRO A 1 303 ? 34.628 -20.718 -32.841 1.00 91.44 303 PRO A O 1
ATOM 2442 N N . ARG A 1 304 ? 35.038 -18.580 -33.379 1.00 90.56 304 ARG A N 1
ATOM 2443 C CA . ARG A 1 304 ? 35.366 -18.171 -32.008 1.00 90.56 304 ARG A CA 1
ATOM 2444 C C . ARG A 1 304 ? 34.130 -18.187 -31.107 1.00 90.56 304 ARG A C 1
ATOM 2446 O O . ARG A 1 304 ? 34.224 -18.670 -29.984 1.00 90.56 304 ARG A O 1
ATOM 2453 N N . TYR A 1 305 ? 32.986 -17.711 -31.596 1.00 91.44 305 TYR A N 1
ATOM 2454 C CA . TYR A 1 305 ? 31.741 -17.633 -30.823 1.00 91.44 305 TYR A CA 1
ATOM 2455 C C . TYR A 1 305 ? 31.112 -19.003 -30.580 1.00 91.44 305 TYR A C 1
ATOM 2457 O O . TYR A 1 305 ? 30.486 -19.212 -29.546 1.00 91.44 305 TYR A O 1
ATOM 2465 N N . GLN A 1 306 ? 31.362 -19.977 -31.455 1.00 89.12 306 GLN A N 1
ATOM 2466 C CA . GLN A 1 306 ? 30.918 -21.362 -31.258 1.00 89.12 306 GLN A CA 1
ATOM 2467 C C . GLN A 1 306 ? 31.504 -22.009 -29.989 1.00 89.12 306 GLN A C 1
ATOM 2469 O O . GLN A 1 306 ? 30.941 -22.968 -29.465 1.00 89.12 306 GLN A O 1
ATOM 2474 N N . LYS A 1 307 ? 32.610 -21.469 -29.452 1.00 88.50 307 LYS A N 1
ATOM 2475 C CA . LYS A 1 307 ? 33.196 -21.934 -28.187 1.00 88.50 307 LYS A CA 1
ATOM 2476 C C . LYS A 1 307 ? 32.364 -21.565 -26.960 1.00 88.50 307 LYS A C 1
ATOM 2478 O O . LYS A 1 307 ? 32.585 -22.179 -25.920 1.00 88.50 307 LYS A O 1
ATOM 2483 N N . LEU A 1 308 ? 31.418 -20.622 -27.067 1.00 85.56 308 LEU A N 1
ATOM 2484 C CA . LEU A 1 308 ? 30.633 -20.118 -25.936 1.00 85.56 308 LEU A CA 1
ATOM 2485 C C . LEU A 1 308 ? 29.969 -21.245 -25.132 1.00 85.56 308 LEU A C 1
ATOM 2487 O O . LEU A 1 308 ? 30.016 -21.231 -23.906 1.00 85.56 308 LEU A O 1
ATOM 2491 N N . ALA A 1 309 ? 29.426 -22.263 -25.808 1.00 80.56 309 ALA A N 1
ATOM 2492 C CA . ALA A 1 309 ? 28.777 -23.399 -25.150 1.00 80.56 309 ALA A CA 1
ATOM 2493 C C . ALA A 1 309 ? 29.701 -24.154 -24.170 1.00 80.56 309 ALA A C 1
ATOM 2495 O O . ALA A 1 309 ? 29.217 -24.736 -23.204 1.00 80.56 309 ALA A O 1
ATOM 2496 N N . ASN A 1 310 ? 31.020 -24.117 -24.388 1.00 86.31 310 ASN A N 1
ATOM 2497 C CA . ASN A 1 310 ? 32.010 -24.808 -23.557 1.00 86.31 310 ASN A CA 1
ATOM 2498 C C . ASN A 1 310 ? 32.532 -23.958 -22.389 1.00 86.31 310 ASN A C 1
ATOM 2500 O O . ASN A 1 310 ? 33.168 -24.501 -21.489 1.00 86.31 310 ASN A O 1
ATOM 2504 N N . VAL A 1 311 ? 32.311 -22.640 -22.418 1.00 84.75 311 VAL A N 1
ATOM 2505 C CA . VAL A 1 311 ? 32.865 -21.685 -21.438 1.00 84.75 311 VAL A CA 1
ATOM 2506 C C . VAL A 1 311 ? 31.794 -20.813 -20.771 1.00 84.75 311 VAL A C 1
ATOM 2508 O O . VAL A 1 311 ? 32.131 -19.901 -20.017 1.00 84.75 311 VAL A O 1
ATOM 2511 N N . SER A 1 312 ? 30.508 -21.083 -21.013 1.00 83.12 312 SER A N 1
ATOM 2512 C CA . SER A 1 312 ? 29.392 -20.375 -20.373 1.00 83.12 312 SER A CA 1
ATOM 2513 C C . SER A 1 312 ? 29.474 -20.475 -18.842 1.00 83.12 312 SER A C 1
ATOM 2515 O O . SER A 1 312 ? 29.804 -21.526 -18.292 1.00 83.12 312 SER A O 1
ATOM 2517 N N . GLY A 1 313 ? 29.216 -19.361 -18.150 1.00 80.44 313 GLY A N 1
ATOM 2518 C CA . GLY A 1 313 ? 29.361 -19.250 -16.691 1.00 80.44 313 GLY A CA 1
ATOM 2519 C C . GLY A 1 313 ? 30.795 -19.015 -16.194 1.00 80.44 313 GLY A C 1
ATOM 2520 O O . GLY A 1 313 ? 31.025 -19.009 -14.986 1.00 80.44 313 GLY A O 1
ATOM 2521 N N . THR A 1 314 ? 31.760 -18.819 -17.097 1.00 88.69 314 THR A N 1
ATOM 2522 C CA . THR A 1 314 ? 33.118 -18.350 -16.771 1.00 88.69 314 THR A CA 1
ATOM 2523 C C . THR A 1 314 ? 33.311 -16.899 -17.217 1.00 88.69 314 THR A C 1
ATOM 2525 O O . THR A 1 314 ? 32.571 -16.413 -18.069 1.00 88.69 314 THR A O 1
ATOM 2528 N N . VAL A 1 315 ? 34.358 -16.230 -16.719 1.00 87.69 315 VAL A N 1
ATOM 2529 C CA . VAL A 1 315 ? 34.745 -14.878 -17.176 1.00 87.69 315 VAL A CA 1
ATOM 2530 C C . VAL A 1 315 ? 34.983 -14.842 -18.693 1.00 87.69 315 VAL A C 1
ATOM 2532 O O . VAL A 1 315 ? 34.604 -13.885 -19.360 1.00 87.69 315 VAL A O 1
ATOM 2535 N N . GLU A 1 316 ? 35.577 -15.895 -19.266 1.00 84.88 316 GLU A N 1
ATOM 2536 C CA . GLU A 1 316 ? 35.768 -16.006 -20.720 1.00 84.88 316 GLU A CA 1
ATOM 2537 C C . GLU A 1 316 ? 34.426 -16.118 -21.462 1.00 84.88 316 GLU A C 1
ATOM 2539 O O . GLU A 1 316 ? 34.255 -15.517 -22.523 1.00 84.88 316 GLU A O 1
ATOM 2544 N N . GLY A 1 317 ? 33.457 -16.834 -20.884 1.00 84.31 317 GLY A N 1
ATOM 2545 C CA . GLY A 1 317 ? 32.087 -16.904 -21.388 1.00 84.31 317 GLY A CA 1
ATOM 2546 C C . GLY A 1 317 ? 31.381 -15.550 -21.380 1.00 84.31 317 GLY A C 1
ATOM 2547 O O . GLY A 1 317 ? 30.822 -15.165 -22.401 1.00 84.31 317 GLY A O 1
ATOM 2548 N N . GLU A 1 318 ? 31.467 -14.795 -20.283 1.00 86.12 318 GLU A N 1
ATOM 2549 C CA . GLU A 1 318 ? 30.882 -13.447 -20.179 1.00 86.12 318 GLU A CA 1
ATOM 2550 C C . GLU A 1 318 ? 31.481 -12.477 -21.212 1.00 86.12 318 GLU A C 1
ATOM 2552 O O . GLU A 1 318 ? 30.755 -11.715 -21.855 1.00 86.12 318 GLU A O 1
ATOM 2557 N N . ILE A 1 319 ? 32.801 -12.540 -21.433 1.00 87.44 319 ILE A N 1
ATOM 2558 C CA . ILE A 1 319 ? 33.482 -11.747 -22.468 1.00 87.44 319 ILE A CA 1
ATOM 2559 C C . ILE A 1 319 ? 32.970 -12.125 -23.863 1.00 87.44 319 ILE A C 1
ATOM 2561 O O . ILE A 1 319 ? 32.664 -11.241 -24.664 1.00 87.44 319 ILE A O 1
ATOM 2565 N N . LEU A 1 320 ? 32.860 -13.423 -24.166 1.00 86.94 320 LEU A N 1
ATOM 2566 C CA . LEU A 1 320 ? 32.350 -13.891 -25.458 1.00 86.94 320 LEU A CA 1
ATOM 2567 C C . LEU A 1 320 ? 30.892 -13.481 -25.683 1.00 86.94 320 LEU A C 1
ATOM 2569 O O . LEU A 1 320 ? 30.553 -13.061 -26.788 1.00 86.94 320 LEU A O 1
ATOM 2573 N N . GLU A 1 321 ? 30.038 -13.554 -24.660 1.00 87.81 321 GLU A N 1
ATOM 2574 C CA . GLU A 1 321 ? 28.659 -13.061 -24.742 1.00 87.81 321 GLU A CA 1
ATOM 2575 C C . GLU A 1 321 ? 28.628 -11.568 -25.080 1.00 87.81 321 GLU A C 1
ATOM 2577 O O . GLU A 1 321 ? 27.941 -11.167 -26.023 1.00 87.81 321 GLU A O 1
ATOM 2582 N N . ALA A 1 322 ? 29.424 -10.748 -24.388 1.00 88.19 322 ALA A N 1
ATOM 2583 C CA . ALA A 1 322 ? 29.521 -9.319 -24.671 1.00 88.19 322 ALA A CA 1
ATOM 2584 C C . ALA A 1 322 ? 30.014 -9.032 -26.105 1.00 88.19 322 ALA A C 1
ATOM 2586 O O . ALA A 1 322 ? 29.469 -8.156 -26.781 1.00 88.19 322 ALA A O 1
ATOM 2587 N N . GLU A 1 323 ? 30.999 -9.785 -26.608 1.00 91.88 323 GLU A N 1
ATOM 2588 C CA . GLU A 1 323 ? 31.485 -9.669 -27.992 1.00 91.88 323 GLU A CA 1
ATOM 2589 C C . GLU A 1 323 ? 30.404 -10.028 -29.029 1.00 91.88 323 GLU A C 1
ATOM 2591 O O . GLU A 1 323 ? 30.287 -9.353 -30.058 1.00 91.88 323 GLU A O 1
ATOM 2596 N N . ILE A 1 324 ? 29.603 -11.067 -28.769 1.00 90.88 324 ILE A N 1
ATOM 2597 C CA . ILE A 1 324 ? 28.500 -11.493 -29.644 1.00 90.88 324 ILE A CA 1
ATOM 2598 C C . ILE A 1 324 ? 27.423 -10.408 -29.708 1.00 90.88 324 ILE A C 1
ATOM 2600 O O . ILE A 1 324 ? 27.014 -10.017 -30.804 1.00 90.88 324 ILE A O 1
ATOM 2604 N N . TYR A 1 325 ? 26.992 -9.883 -28.557 1.00 89.38 325 TYR A N 1
ATOM 2605 C CA . TYR A 1 325 ? 26.011 -8.796 -28.512 1.00 89.38 325 TYR A CA 1
ATOM 2606 C C . TYR A 1 325 ? 26.550 -7.521 -29.166 1.00 89.38 325 TYR A C 1
ATOM 2608 O O . TYR A 1 325 ? 25.842 -6.900 -29.952 1.00 89.38 325 TYR A O 1
ATOM 2616 N N . SER A 1 326 ? 27.818 -7.171 -28.942 1.00 91.25 326 SER A N 1
ATOM 2617 C CA . SER A 1 326 ? 28.464 -6.041 -29.623 1.00 91.25 326 SER A CA 1
ATOM 2618 C C . SER A 1 326 ? 28.464 -6.214 -31.148 1.00 91.25 326 SER A C 1
ATOM 2620 O O . SER A 1 326 ? 28.128 -5.289 -31.886 1.00 91.25 326 SER A O 1
ATOM 2622 N N . SER A 1 327 ? 28.744 -7.426 -31.635 1.00 91.31 327 SER A N 1
ATOM 2623 C CA . SER A 1 327 ? 28.687 -7.745 -33.068 1.00 91.31 327 SER A CA 1
ATOM 2624 C C . SER A 1 327 ? 27.270 -7.647 -33.635 1.00 91.31 327 SER A C 1
ATOM 2626 O O . SER A 1 327 ? 27.086 -7.176 -34.756 1.00 91.31 327 SER A O 1
ATOM 2628 N N . PHE A 1 328 ? 26.259 -8.052 -32.862 1.00 93.25 328 PHE A N 1
ATOM 2629 C CA . PHE A 1 328 ? 24.852 -7.880 -33.222 1.00 93.25 328 PHE A CA 1
ATOM 2630 C C . PHE A 1 328 ? 24.465 -6.398 -33.317 1.00 93.25 328 PHE A C 1
ATOM 2632 O O . PHE A 1 328 ? 23.866 -5.976 -34.307 1.00 93.25 328 PHE A O 1
ATOM 2639 N N . GLU A 1 329 ? 24.865 -5.584 -32.340 1.00 90.75 329 GLU A N 1
ATOM 2640 C CA . GLU A 1 329 ? 24.603 -4.140 -32.314 1.00 90.75 329 GLU A CA 1
ATOM 2641 C C . GLU A 1 329 ? 25.330 -3.383 -33.440 1.00 90.75 329 GLU A C 1
ATOM 2643 O O . GLU A 1 329 ? 24.800 -2.430 -34.010 1.00 90.75 329 GLU A O 1
ATOM 2648 N N . GLN A 1 330 ? 26.515 -3.836 -33.848 1.00 93.56 330 GLN A N 1
ATOM 2649 C CA . GLN A 1 330 ? 27.313 -3.175 -34.889 1.00 93.56 330 GLN A CA 1
ATOM 2650 C C . GLN A 1 330 ? 27.098 -3.741 -36.300 1.00 93.56 330 GLN A C 1
ATOM 2652 O O . GLN A 1 330 ? 27.659 -3.217 -37.268 1.00 93.56 330 GLN A O 1
ATOM 2657 N N . SER A 1 331 ? 26.298 -4.802 -36.438 1.00 93.62 331 SER A N 1
ATOM 2658 C CA . SER A 1 331 ? 26.055 -5.440 -37.730 1.00 93.62 331 SER A CA 1
ATOM 2659 C C . SER A 1 331 ? 25.447 -4.469 -38.745 1.00 93.62 331 SER A C 1
ATOM 2661 O O . SER A 1 331 ? 24.550 -3.682 -38.433 1.00 93.62 331 SER A O 1
ATOM 2663 N N . LYS A 1 332 ? 25.933 -4.567 -39.988 1.00 95.44 332 LYS A N 1
ATOM 2664 C CA . LYS A 1 332 ? 25.405 -3.854 -41.161 1.00 95.44 332 LYS A CA 1
ATOM 2665 C C . LYS A 1 332 ? 24.505 -4.732 -42.038 1.00 95.44 332 LYS A C 1
ATOM 2667 O O . LYS A 1 332 ? 24.054 -4.267 -43.080 1.00 95.44 332 LYS A O 1
ATOM 2672 N N . ASP A 1 333 ? 24.284 -5.991 -41.652 1.00 95.25 333 ASP A N 1
ATOM 2673 C CA . ASP A 1 333 ? 23.358 -6.893 -42.347 1.00 95.25 333 ASP A CA 1
ATOM 2674 C C . ASP A 1 333 ? 21.923 -6.337 -42.209 1.00 95.25 333 ASP A C 1
ATOM 2676 O O . ASP A 1 333 ? 21.458 -6.172 -41.074 1.00 95.25 333 ASP A O 1
ATOM 2680 N N . PRO A 1 334 ? 21.217 -6.042 -43.319 1.00 95.19 334 PRO A N 1
ATOM 2681 C CA . PRO A 1 334 ? 19.860 -5.503 -43.278 1.00 95.19 334 PRO A CA 1
ATOM 2682 C C . PRO A 1 334 ? 18.874 -6.354 -42.469 1.00 95.19 334 PRO A C 1
ATOM 2684 O O . PRO A 1 334 ? 18.045 -5.792 -41.758 1.00 95.19 334 PRO A O 1
ATOM 2687 N N . GLU A 1 335 ? 18.981 -7.688 -42.512 1.00 94.50 335 GLU A N 1
ATOM 2688 C CA . GLU A 1 335 ? 18.099 -8.582 -41.746 1.00 94.50 335 GLU A CA 1
ATOM 2689 C C . GLU A 1 335 ? 18.321 -8.416 -40.238 1.00 94.50 335 GLU A C 1
ATOM 2691 O O . GLU A 1 335 ? 17.368 -8.370 -39.459 1.00 94.50 335 GLU A O 1
ATOM 2696 N N . ILE A 1 336 ? 19.585 -8.263 -39.828 1.00 94.00 336 ILE A N 1
ATOM 2697 C CA . ILE A 1 336 ? 19.966 -8.068 -38.425 1.00 94.00 336 ILE A CA 1
ATOM 2698 C C . ILE A 1 336 ? 19.512 -6.690 -37.937 1.00 94.00 336 ILE A C 1
ATOM 2700 O O . ILE A 1 336 ? 18.975 -6.585 -36.834 1.00 94.00 336 ILE A O 1
ATOM 2704 N N . ILE A 1 337 ? 19.664 -5.650 -38.766 1.00 94.69 337 ILE A N 1
ATOM 2705 C CA . ILE A 1 337 ? 19.168 -4.299 -38.463 1.00 94.69 337 ILE A CA 1
ATOM 2706 C C . ILE A 1 337 ? 17.650 -4.332 -38.257 1.00 94.69 337 ILE A C 1
ATOM 2708 O O . ILE A 1 337 ? 17.172 -3.887 -37.215 1.00 94.69 337 ILE A O 1
ATOM 2712 N N . THR A 1 338 ? 16.897 -4.916 -39.195 1.00 95.25 338 THR A N 1
ATOM 2713 C CA . THR A 1 338 ? 15.435 -5.025 -39.091 1.00 95.25 338 THR A CA 1
ATOM 2714 C C . THR A 1 338 ? 15.009 -5.823 -37.857 1.00 95.25 338 THR A C 1
ATOM 2716 O O . THR A 1 338 ? 14.126 -5.385 -37.120 1.00 95.25 338 THR A O 1
ATOM 2719 N N . ALA A 1 339 ? 15.643 -6.965 -37.576 1.00 91.94 339 ALA A N 1
ATOM 2720 C CA . ALA A 1 339 ? 15.332 -7.763 -36.390 1.00 91.94 339 ALA A CA 1
ATOM 2721 C C . ALA A 1 339 ? 15.608 -6.996 -35.085 1.00 91.94 339 ALA A C 1
ATOM 2723 O O . ALA A 1 339 ? 14.808 -7.060 -34.148 1.00 91.94 339 ALA A O 1
ATOM 2724 N N . ARG A 1 340 ? 16.711 -6.239 -35.027 1.00 93.00 340 ARG A N 1
ATOM 2725 C CA . ARG A 1 340 ? 17.065 -5.391 -33.882 1.00 93.00 340 ARG A CA 1
ATOM 2726 C C . ARG A 1 340 ? 16.047 -4.274 -33.667 1.00 93.00 340 ARG A C 1
ATOM 2728 O O . ARG A 1 340 ? 15.548 -4.124 -32.554 1.00 93.00 340 ARG A O 1
ATOM 2735 N N . GLU A 1 341 ? 15.723 -3.512 -34.709 1.00 92.81 341 GLU A N 1
ATOM 2736 C CA . GLU A 1 341 ? 14.758 -2.408 -34.634 1.00 92.81 341 GLU A CA 1
ATOM 2737 C C . GLU A 1 341 ? 13.367 -2.905 -34.231 1.00 92.81 341 GLU A C 1
ATOM 2739 O O . GLU A 1 341 ? 12.752 -2.349 -33.319 1.00 92.81 341 GLU A O 1
ATOM 2744 N N . ASN A 1 342 ? 12.906 -4.006 -34.833 1.00 90.44 342 ASN A N 1
ATOM 2745 C CA . ASN A 1 342 ? 11.643 -4.643 -34.467 1.00 90.44 342 ASN A CA 1
ATOM 2746 C C . ASN A 1 342 ? 11.644 -5.083 -33.001 1.00 90.44 342 ASN A C 1
ATOM 2748 O O . ASN A 1 342 ? 10.702 -4.786 -32.271 1.00 90.44 342 ASN A O 1
ATOM 2752 N N . PHE A 1 343 ? 12.713 -5.732 -32.531 1.00 89.12 343 PHE A N 1
ATOM 2753 C CA . PHE A 1 343 ? 12.823 -6.130 -31.130 1.00 89.12 343 PHE A CA 1
ATOM 2754 C C . PHE A 1 343 ? 12.776 -4.933 -30.172 1.00 89.12 343 PHE A C 1
ATOM 2756 O O . PHE A 1 343 ? 12.073 -4.991 -29.162 1.00 89.12 343 PHE A O 1
ATOM 2763 N N . ILE A 1 344 ? 13.485 -3.843 -30.477 1.00 87.25 344 ILE A N 1
ATOM 2764 C CA . ILE A 1 344 ? 13.489 -2.625 -29.654 1.00 87.25 344 ILE A CA 1
ATOM 2765 C C . ILE A 1 344 ? 12.087 -2.005 -29.593 1.00 87.25 344 ILE A C 1
ATOM 2767 O O . ILE A 1 344 ? 11.605 -1.685 -28.501 1.00 87.25 344 ILE A O 1
ATOM 2771 N N . ASN A 1 345 ? 11.419 -1.869 -30.740 1.00 88.12 345 ASN A N 1
ATOM 2772 C CA . ASN A 1 345 ? 10.080 -1.289 -30.830 1.00 88.12 345 ASN A CA 1
ATOM 2773 C C . ASN A 1 345 ? 9.048 -2.125 -30.066 1.00 88.12 345 ASN A C 1
ATOM 2775 O O . ASN A 1 345 ? 8.312 -1.589 -29.235 1.00 88.12 345 ASN A O 1
ATOM 2779 N N . GLU A 1 346 ? 9.046 -3.441 -30.272 1.00 86.62 346 GLU A N 1
ATOM 2780 C CA . GLU A 1 346 ? 8.130 -4.348 -29.583 1.00 86.62 346 GLU A CA 1
ATOM 2781 C C . GLU A 1 346 ? 8.405 -4.414 -28.079 1.00 86.62 346 GLU A C 1
ATOM 2783 O O . GLU A 1 346 ? 7.475 -4.420 -27.274 1.00 86.62 346 GLU A O 1
ATOM 2788 N N . LYS A 1 347 ? 9.679 -4.379 -27.662 1.00 84.06 347 LYS A N 1
ATOM 2789 C CA . LYS A 1 347 ? 10.050 -4.287 -26.242 1.00 84.06 347 LYS A CA 1
ATOM 2790 C C . LYS A 1 347 ? 9.510 -3.003 -25.612 1.00 84.06 347 LYS A C 1
ATOM 2792 O O . LYS A 1 347 ? 9.017 -3.041 -24.484 1.00 84.06 347 LYS A O 1
ATOM 2797 N N . ARG A 1 348 ? 9.586 -1.870 -26.320 1.00 83.94 348 ARG A N 1
ATOM 2798 C CA . ARG A 1 348 ? 9.060 -0.580 -25.849 1.00 83.94 348 ARG A CA 1
ATOM 2799 C C . ARG A 1 348 ? 7.536 -0.600 -25.729 1.00 83.94 348 ARG A C 1
ATOM 2801 O O . ARG A 1 348 ? 7.018 -0.141 -24.712 1.00 83.94 348 ARG A O 1
ATOM 2808 N N . LEU A 1 349 ? 6.831 -1.135 -26.727 1.00 84.50 349 LEU A N 1
ATOM 2809 C CA . LEU A 1 349 ? 5.372 -1.263 -26.699 1.00 84.50 349 LEU A CA 1
ATOM 2810 C C . LEU A 1 349 ? 4.921 -2.171 -25.551 1.00 84.50 349 LEU A C 1
ATOM 2812 O O . LEU A 1 349 ? 4.076 -1.777 -24.751 1.00 84.50 349 LEU A O 1
ATOM 2816 N N . ALA A 1 350 ? 5.563 -3.329 -25.407 1.00 82.12 350 ALA A N 1
ATOM 2817 C CA . ALA A 1 350 ? 5.297 -4.263 -24.325 1.00 82.12 350 ALA A CA 1
ATOM 2818 C C . ALA A 1 350 ? 5.541 -3.637 -22.940 1.00 82.12 350 ALA A C 1
ATOM 2820 O O . ALA A 1 350 ? 4.714 -3.768 -22.040 1.00 82.12 350 ALA A O 1
ATOM 2821 N N . LYS A 1 351 ? 6.633 -2.880 -22.764 1.00 82.38 351 LYS A N 1
ATOM 2822 C CA . LYS A 1 351 ? 6.875 -2.137 -21.517 1.00 82.38 351 LYS A CA 1
ATOM 2823 C C . LYS A 1 351 ? 5.747 -1.137 -21.238 1.00 82.38 351 LYS A C 1
ATOM 2825 O O . LYS A 1 351 ? 5.250 -1.078 -20.116 1.00 82.38 351 LYS A O 1
ATOM 2830 N N . LYS A 1 352 ? 5.318 -0.376 -22.251 1.00 83.62 352 LYS A N 1
ATOM 2831 C CA . LYS A 1 352 ? 4.225 0.600 -22.124 1.00 83.62 352 LYS A CA 1
ATOM 2832 C C . LYS A 1 352 ? 2.907 -0.068 -21.723 1.00 83.62 352 LYS A C 1
ATOM 2834 O O . LYS A 1 352 ? 2.227 0.422 -20.829 1.00 83.62 352 LYS A O 1
ATOM 2839 N N . GLU A 1 353 ? 2.550 -1.188 -22.345 1.00 83.31 353 GLU A N 1
ATOM 2840 C CA . GLU A 1 353 ? 1.343 -1.944 -21.991 1.00 83.31 353 GLU A CA 1
ATOM 2841 C C . GLU A 1 353 ? 1.399 -2.504 -20.567 1.00 83.31 353 GLU A C 1
ATOM 2843 O O . GLU A 1 353 ? 0.412 -2.435 -19.832 1.00 83.31 353 GLU A O 1
ATOM 2848 N N . ALA A 1 354 ? 2.550 -3.042 -20.165 1.00 81.69 354 ALA A N 1
ATOM 2849 C CA . ALA A 1 354 ? 2.758 -3.567 -18.823 1.00 81.69 354 ALA A CA 1
ATOM 2850 C C . ALA A 1 354 ? 2.628 -2.455 -17.765 1.00 81.69 354 ALA A C 1
ATOM 2852 O O . ALA A 1 354 ? 1.929 -2.626 -16.764 1.00 81.69 354 ALA A O 1
ATOM 2853 N N . LEU A 1 355 ? 3.202 -1.279 -18.037 1.00 84.69 355 LEU A N 1
ATOM 2854 C CA . LEU A 1 355 ? 3.065 -0.097 -17.188 1.00 84.69 355 LEU A CA 1
ATOM 2855 C C . LEU A 1 355 ? 1.620 0.424 -17.155 1.00 84.69 355 LEU A C 1
ATOM 2857 O O . LEU A 1 355 ? 1.105 0.700 -16.080 1.00 84.69 355 LEU A O 1
ATOM 2861 N N . ASN A 1 356 ? 0.902 0.462 -18.282 1.00 87.75 356 ASN A N 1
ATOM 2862 C CA . ASN A 1 356 ? -0.523 0.819 -18.292 1.00 87.75 356 ASN A CA 1
ATOM 2863 C C . ASN A 1 356 ? -1.358 -0.114 -17.401 1.00 87.75 356 ASN A C 1
ATOM 2865 O O . ASN A 1 356 ? -2.229 0.353 -16.670 1.00 87.75 356 ASN A O 1
ATOM 2869 N N . ARG A 1 357 ? -1.092 -1.426 -17.429 1.00 85.69 357 ARG A N 1
ATOM 2870 C CA . ARG A 1 357 ? -1.776 -2.395 -16.555 1.00 85.69 357 ARG A CA 1
ATOM 2871 C C . ARG A 1 357 ? -1.430 -2.183 -15.086 1.00 85.69 357 ARG A C 1
ATOM 2873 O O . ARG A 1 357 ? -2.304 -2.337 -14.235 1.00 85.69 357 ARG A O 1
ATOM 2880 N N . GLU A 1 358 ? -0.182 -1.839 -14.783 1.00 86.50 358 GLU A N 1
ATOM 2881 C CA . GLU A 1 358 ? 0.217 -1.460 -13.429 1.00 86.50 358 GLU A CA 1
ATOM 2882 C C . GLU A 1 358 ? -0.563 -0.241 -12.948 1.00 86.50 358 GLU A C 1
ATOM 2884 O O . GLU A 1 358 ? -1.175 -0.285 -11.883 1.00 86.50 358 GLU A O 1
ATOM 2889 N N . MET A 1 359 ? -0.607 0.812 -13.762 1.00 90.94 359 MET A N 1
ATOM 2890 C CA . MET A 1 359 ? -1.318 2.040 -13.429 1.00 90.94 359 MET A CA 1
ATOM 2891 C C . MET A 1 359 ? -2.821 1.799 -13.290 1.00 90.94 359 MET A C 1
ATOM 2893 O O . MET A 1 359 ? -3.431 2.304 -12.352 1.00 90.94 359 MET A O 1
ATOM 2897 N N . ALA A 1 360 ? -3.412 0.948 -14.136 1.00 91.00 360 ALA A N 1
ATOM 2898 C CA . ALA A 1 360 ? -4.810 0.537 -14.015 1.00 91.00 360 ALA A CA 1
ATOM 2899 C C . ALA A 1 360 ? -5.101 -0.130 -12.663 1.00 91.00 360 ALA A C 1
ATOM 2901 O O . ALA A 1 360 ? -6.129 0.135 -12.041 1.00 91.00 360 ALA A O 1
ATOM 2902 N N . ARG A 1 361 ? -4.192 -0.991 -12.191 1.00 90.44 361 ARG A N 1
ATOM 2903 C CA . ARG A 1 361 ? -4.339 -1.697 -10.913 1.00 90.44 361 ARG A CA 1
ATOM 2904 C C . ARG A 1 361 ? -4.094 -0.775 -9.722 1.00 90.44 361 ARG A C 1
ATOM 2906 O O . ARG A 1 361 ? -4.933 -0.738 -8.826 1.00 90.44 361 ARG A O 1
ATOM 2913 N N . GLY A 1 362 ? -2.981 -0.041 -9.719 1.00 92.69 362 GLY A N 1
ATOM 2914 C CA . GLY A 1 362 ? -2.574 0.834 -8.618 1.00 92.69 362 GLY A CA 1
ATOM 291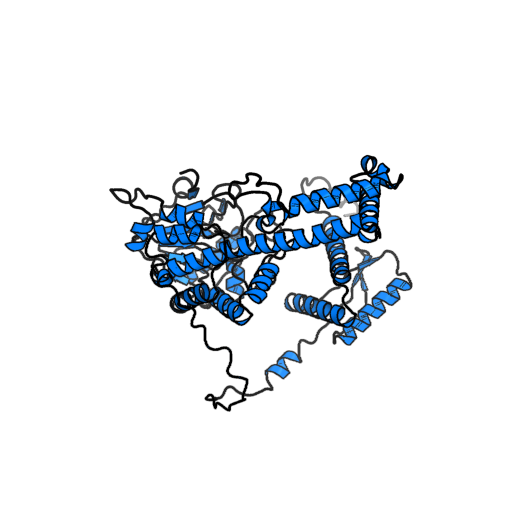5 C C . GLY A 1 362 ? -3.526 2.012 -8.445 1.00 92.69 362 GLY A C 1
ATOM 2916 O O . GLY A 1 362 ? -4.175 2.136 -7.408 1.00 92.69 362 GLY A O 1
ATOM 2917 N N . LEU A 1 363 ? -3.706 2.822 -9.496 1.00 95.12 363 LEU A N 1
ATOM 2918 C CA . LEU A 1 363 ? -4.631 3.957 -9.443 1.00 95.12 363 LEU A CA 1
ATOM 2919 C C . LEU A 1 363 ? -6.075 3.492 -9.253 1.00 95.12 363 LEU A C 1
ATOM 2921 O O . LEU A 1 363 ? -6.831 4.126 -8.525 1.00 95.12 363 LEU A O 1
ATOM 2925 N N . GLY A 1 364 ? -6.467 2.374 -9.875 1.00 94.56 364 GLY A N 1
ATOM 2926 C CA . GLY A 1 364 ? -7.798 1.794 -9.695 1.00 94.56 364 GLY A CA 1
ATOM 2927 C C . GLY A 1 364 ? -8.065 1.353 -8.253 1.00 94.56 364 GLY A C 1
ATOM 2928 O O . GLY A 1 364 ? -9.161 1.576 -7.742 1.00 94.56 364 GLY A O 1
ATOM 2929 N N . LEU A 1 365 ? -7.073 0.767 -7.572 1.00 96.38 365 LEU A N 1
ATOM 2930 C CA . LEU A 1 365 ? -7.191 0.434 -6.153 1.00 96.38 365 LEU A CA 1
ATOM 2931 C C . LEU A 1 365 ? -7.288 1.692 -5.297 1.00 96.38 365 LEU A C 1
ATOM 2933 O O . LEU A 1 365 ? -8.161 1.771 -4.440 1.00 96.38 365 LEU A O 1
ATOM 2937 N N . MET A 1 366 ? -6.425 2.679 -5.528 1.00 97.31 366 MET A N 1
ATOM 2938 C CA . MET A 1 366 ? -6.451 3.909 -4.739 1.00 97.31 366 MET A CA 1
ATOM 2939 C C . MET A 1 366 ? -7.742 4.699 -4.962 1.00 97.31 366 MET A C 1
ATOM 2941 O O . MET A 1 366 ? -8.295 5.237 -4.007 1.00 97.31 366 MET A O 1
ATOM 2945 N N . LYS A 1 367 ? -8.305 4.679 -6.176 1.00 96.06 367 LYS A N 1
ATOM 2946 C CA . LYS A 1 367 ? -9.662 5.176 -6.430 1.00 96.06 367 LYS A CA 1
ATOM 2947 C C . LYS A 1 367 ? -10.698 4.430 -5.590 1.00 96.06 367 LYS A C 1
ATOM 2949 O O . LYS A 1 367 ? -11.473 5.068 -4.896 1.00 96.06 367 LYS A O 1
ATOM 2954 N N . MET A 1 368 ? -10.674 3.098 -5.588 1.00 96.06 368 MET A N 1
ATOM 2955 C CA . MET A 1 368 ? -11.583 2.291 -4.766 1.00 96.06 368 MET A CA 1
ATOM 2956 C C . MET A 1 368 ? -11.459 2.611 -3.267 1.00 96.06 368 MET A C 1
ATOM 2958 O O . MET A 1 368 ? -12.464 2.680 -2.566 1.00 96.06 368 MET A O 1
ATOM 2962 N N . VAL A 1 369 ? -10.237 2.829 -2.776 1.00 97.31 369 VAL A N 1
ATOM 2963 C CA . VAL A 1 369 ? -9.967 3.270 -1.400 1.00 97.31 369 VAL A CA 1
ATOM 2964 C C . VAL A 1 369 ? -10.603 4.633 -1.128 1.00 97.31 369 VAL A C 1
ATOM 2966 O O . VAL A 1 369 ? -11.264 4.794 -0.104 1.00 97.31 369 VAL A O 1
ATOM 2969 N N . MET A 1 370 ? -10.432 5.595 -2.037 1.00 96.94 370 MET A N 1
ATOM 2970 C CA . MET A 1 370 ? -11.035 6.926 -1.935 1.00 96.94 370 MET A CA 1
ATOM 2971 C C . MET A 1 370 ? -12.566 6.859 -1.945 1.00 96.94 370 MET A C 1
ATOM 2973 O O . MET A 1 370 ? -13.203 7.462 -1.086 1.00 96.94 370 MET A O 1
ATOM 2977 N N . ASP A 1 371 ? -13.150 6.068 -2.845 1.00 94.44 371 ASP A N 1
ATOM 2978 C CA . ASP A 1 371 ? -14.598 5.877 -2.955 1.00 94.44 371 ASP A CA 1
ATOM 2979 C C . ASP A 1 371 ? -15.176 5.245 -1.670 1.00 94.44 371 ASP A C 1
ATOM 2981 O O . ASP A 1 371 ? -16.145 5.741 -1.098 1.00 94.44 371 ASP A O 1
ATOM 2985 N N . LEU A 1 372 ? -14.545 4.188 -1.142 1.00 96.75 372 LEU A N 1
ATOM 2986 C CA . LEU A 1 372 ? -14.961 3.560 0.120 1.00 96.75 372 LEU A CA 1
ATOM 2987 C C . LEU A 1 372 ? -14.803 4.503 1.316 1.00 96.75 372 LEU A C 1
ATOM 2989 O O . LEU A 1 372 ? -15.631 4.483 2.228 1.00 96.75 372 LEU A O 1
ATOM 2993 N N . LYS A 1 373 ? -13.755 5.334 1.323 1.00 96.00 373 LYS A N 1
ATOM 2994 C CA . LYS A 1 373 ? -13.545 6.344 2.362 1.00 96.00 373 LYS A CA 1
ATOM 2995 C C . LYS A 1 373 ? -14.609 7.439 2.309 1.00 96.00 373 LYS A C 1
ATOM 2997 O O . LYS A 1 373 ? -15.072 7.867 3.363 1.00 96.00 373 LYS A O 1
ATOM 3002 N N . LEU A 1 374 ? -15.000 7.860 1.109 1.00 94.00 374 LEU A N 1
ATOM 3003 C CA . LEU A 1 374 ? -16.073 8.825 0.889 1.00 94.00 374 LEU A CA 1
ATOM 3004 C C . LEU A 1 374 ? -17.416 8.294 1.395 1.00 94.00 374 LEU A C 1
ATOM 3006 O O . LEU A 1 374 ? -18.120 8.998 2.113 1.00 94.00 374 LEU A O 1
ATOM 3010 N N . GLN A 1 375 ? -17.733 7.038 1.077 1.00 94.44 375 GLN A N 1
ATOM 3011 C CA . GLN A 1 375 ? -19.018 6.435 1.433 1.00 94.44 375 GLN A CA 1
ATOM 3012 C C . GLN A 1 375 ? -19.108 6.005 2.904 1.00 94.44 375 GLN A C 1
ATOM 3014 O O . GLN A 1 375 ? -20.175 6.080 3.516 1.00 94.44 375 GLN A O 1
ATOM 3019 N N . TYR A 1 376 ? -17.995 5.573 3.504 1.00 96.56 376 TYR A N 1
ATOM 3020 C CA . TYR A 1 376 ? -17.959 5.044 4.873 1.00 96.56 376 TYR A CA 1
ATOM 3021 C C . TYR A 1 376 ? -16.877 5.719 5.733 1.00 96.56 376 TYR A C 1
ATOM 3023 O O . TYR A 1 376 ? -16.025 5.031 6.307 1.00 96.56 376 TYR A O 1
ATOM 3031 N N . PRO A 1 377 ? -16.901 7.056 5.892 1.00 95.31 377 PRO A N 1
ATOM 3032 C CA . PRO A 1 377 ? -15.792 7.821 6.468 1.00 95.31 377 PRO A CA 1
ATOM 3033 C C . PRO A 1 377 ? -15.449 7.437 7.910 1.00 95.31 377 PRO A C 1
ATOM 3035 O O . PRO A 1 377 ? -14.298 7.573 8.318 1.00 95.31 377 PRO A O 1
ATOM 3038 N N . HIS A 1 378 ? -16.413 6.923 8.676 1.00 96.44 378 HIS A N 1
ATOM 3039 C CA . HIS A 1 378 ? -16.231 6.552 10.084 1.00 96.44 378 HIS A CA 1
ATOM 3040 C C . HIS A 1 378 ? -15.825 5.093 10.318 1.00 96.44 378 HIS A C 1
ATOM 3042 O O . HIS A 1 378 ? -15.527 4.725 11.453 1.00 96.44 378 HIS A O 1
ATOM 3048 N N . ASN A 1 379 ? -15.872 4.254 9.281 1.00 98.19 379 ASN A N 1
ATOM 3049 C CA . ASN A 1 379 ? -15.712 2.809 9.424 1.00 98.19 379 ASN A CA 1
ATOM 3050 C C . ASN A 1 379 ? -14.731 2.202 8.416 1.00 98.19 379 ASN A C 1
ATOM 3052 O O . ASN A 1 379 ? -14.235 1.107 8.659 1.00 98.19 379 ASN A O 1
ATOM 3056 N N . PHE A 1 380 ? -14.422 2.881 7.310 1.00 98.44 380 PHE A N 1
ATOM 3057 C CA . PHE A 1 380 ? -13.367 2.484 6.385 1.00 98.44 380 PHE A CA 1
ATOM 3058 C C . PHE A 1 380 ? -12.175 3.436 6.505 1.00 98.44 380 PHE A C 1
ATOM 3060 O O . PHE A 1 380 ? -12.302 4.657 6.369 1.00 98.44 380 PHE A O 1
ATOM 3067 N N . HIS A 1 381 ? -10.997 2.869 6.752 1.00 98.44 381 HIS A N 1
ATOM 3068 C CA . HIS A 1 381 ? -9.760 3.614 6.928 1.00 98.44 381 HIS A CA 1
ATOM 3069 C C . HIS A 1 381 ? -8.626 2.969 6.139 1.00 98.44 381 HIS A C 1
ATOM 3071 O O . HIS A 1 381 ? -8.498 1.745 6.077 1.00 98.44 381 HIS A O 1
ATOM 3077 N N . PHE A 1 382 ? -7.774 3.814 5.574 1.00 98.56 382 PHE A N 1
ATOM 3078 C CA . PHE A 1 382 ? -6.571 3.421 4.860 1.00 98.56 382 PHE A CA 1
ATOM 3079 C C . PHE A 1 382 ? -5.414 4.244 5.415 1.00 98.56 382 PHE A C 1
ATOM 3081 O O . PHE A 1 382 ? -5.479 5.473 5.413 1.00 98.56 382 PHE A O 1
ATOM 3088 N N . LEU A 1 383 ? -4.407 3.569 5.960 1.00 98.56 383 LEU A N 1
ATOM 3089 C CA . LEU A 1 383 ? -3.221 4.215 6.510 1.00 98.56 383 LEU A CA 1
ATOM 3090 C C . LEU A 1 383 ? -2.189 4.453 5.411 1.00 98.56 383 LEU A C 1
ATOM 3092 O O . LEU A 1 383 ? -2.156 3.734 4.417 1.00 98.56 383 LEU A O 1
ATOM 3096 N N . ARG A 1 384 ? -1.325 5.449 5.598 1.00 97.25 384 ARG A N 1
ATOM 3097 C CA . ARG A 1 384 ? -0.207 5.691 4.687 1.00 97.25 384 ARG A CA 1
ATOM 3098 C C . ARG A 1 384 ? 0.802 4.554 4.799 1.00 97.25 384 ARG A C 1
ATOM 3100 O O . ARG A 1 384 ? 1.337 4.334 5.885 1.00 97.25 384 ARG A O 1
ATOM 3107 N N . GLY A 1 385 ? 1.104 3.897 3.688 1.00 95.44 385 GLY A N 1
ATOM 3108 C CA . GLY A 1 385 ? 2.207 2.956 3.567 1.00 95.44 385 GLY A CA 1
ATOM 3109 C C . GLY A 1 385 ? 3.522 3.621 3.178 1.00 95.44 385 GLY A C 1
ATOM 3110 O O . GLY A 1 385 ? 3.644 4.849 3.124 1.00 95.44 385 GLY A O 1
ATOM 3111 N N . ASN A 1 386 ? 4.547 2.813 2.929 1.00 92.00 386 ASN A N 1
ATOM 3112 C CA . ASN A 1 386 ? 5.805 3.312 2.383 1.00 92.00 386 ASN A CA 1
ATOM 3113 C C . ASN A 1 386 ? 5.782 3.462 0.855 1.00 92.00 386 ASN A C 1
ATOM 3115 O O . ASN A 1 386 ? 6.706 4.052 0.299 1.00 92.00 386 ASN A O 1
ATOM 3119 N N . HIS A 1 387 ? 4.760 2.916 0.196 1.00 91.38 387 HIS A N 1
ATOM 3120 C CA . HIS A 1 387 ? 4.536 3.014 -1.245 1.00 91.38 387 HIS A CA 1
ATOM 3121 C C . HIS A 1 387 ? 3.688 4.231 -1.662 1.00 91.38 387 HIS A C 1
ATOM 3123 O O . HIS A 1 387 ? 3.628 4.550 -2.847 1.00 91.38 387 HIS A O 1
ATOM 3129 N N . GLU A 1 388 ? 3.088 4.943 -0.705 1.00 92.75 388 GLU A N 1
ATOM 3130 C CA . GLU A 1 388 ? 2.412 6.232 -0.910 1.00 92.75 388 GLU A CA 1
ATOM 3131 C C . GLU A 1 388 ? 3.414 7.403 -0.774 1.00 92.75 388 GLU A C 1
ATOM 3133 O O . GLU A 1 388 ? 3.445 8.119 0.238 1.00 92.75 388 GLU A O 1
ATOM 3138 N N . ASP A 1 389 ? 4.286 7.530 -1.781 1.00 90.50 389 ASP A N 1
ATOM 3139 C CA . ASP A 1 389 ? 5.345 8.550 -1.911 1.00 90.50 389 ASP A CA 1
ATOM 3140 C C . ASP A 1 389 ? 5.605 8.873 -3.399 1.00 90.50 389 ASP A C 1
ATOM 3142 O O . ASP A 1 389 ? 6.706 8.682 -3.926 1.00 90.50 389 ASP A O 1
ATOM 3146 N N . VAL A 1 390 ? 4.564 9.290 -4.131 1.00 88.69 390 VAL A N 1
ATOM 3147 C CA . VAL A 1 390 ? 4.627 9.463 -5.593 1.00 88.69 390 VAL A CA 1
ATOM 3148 C C . VAL A 1 390 ? 5.660 10.507 -6.020 1.00 88.69 390 VAL A C 1
ATOM 3150 O O . VAL A 1 390 ? 6.292 10.362 -7.069 1.00 88.69 390 VAL A O 1
ATOM 3153 N N . ASP A 1 391 ? 5.873 11.554 -5.222 1.00 84.75 391 ASP A N 1
ATOM 3154 C CA . ASP A 1 391 ? 6.837 12.625 -5.494 1.00 84.75 391 ASP A CA 1
ATOM 3155 C C . ASP A 1 391 ? 8.260 12.293 -5.014 1.00 84.75 391 ASP A C 1
ATOM 3157 O O . ASP A 1 391 ? 9.221 12.932 -5.449 1.00 84.75 391 ASP A O 1
ATOM 3161 N N . GLY A 1 392 ? 8.403 11.236 -4.207 1.00 82.50 392 GLY A N 1
ATOM 3162 C CA . GLY A 1 392 ? 9.671 10.743 -3.684 1.00 82.50 392 GLY A CA 1
ATOM 3163 C C . GLY A 1 392 ? 10.310 11.648 -2.629 1.00 82.50 392 GLY A C 1
ATOM 3164 O O . GLY A 1 392 ? 11.512 11.508 -2.380 1.00 82.50 392 GLY A O 1
ATOM 3165 N N . ASP A 1 393 ? 9.584 12.595 -2.022 1.00 79.75 393 ASP A N 1
ATOM 3166 C CA . ASP A 1 393 ? 10.178 13.536 -1.057 1.00 79.75 393 ASP A CA 1
ATOM 3167 C C . ASP A 1 393 ? 10.564 12.860 0.272 1.00 79.75 393 ASP A C 1
ATOM 3169 O O . ASP A 1 393 ? 11.484 13.307 0.985 1.00 79.75 393 ASP A O 1
ATOM 3173 N N . LEU A 1 394 ? 9.918 11.741 0.625 1.00 75.38 394 LEU A N 1
ATOM 3174 C CA . LEU A 1 394 ? 10.247 11.041 1.861 1.00 75.38 394 LEU A CA 1
ATOM 3175 C C . LEU A 1 394 ? 11.590 10.326 1.756 1.00 75.38 394 LEU A C 1
ATOM 3177 O O . LEU A 1 394 ? 12.482 10.620 2.558 1.00 75.38 394 LEU A O 1
ATOM 3181 N N . MET A 1 395 ? 11.770 9.402 0.814 1.00 67.25 395 MET A N 1
ATOM 3182 C CA . MET A 1 395 ? 12.975 8.552 0.763 1.00 67.25 395 MET A CA 1
ATOM 3183 C C . MET A 1 395 ? 13.627 8.456 -0.626 1.00 67.25 395 MET A C 1
ATOM 3185 O O . MET A 1 395 ? 14.627 7.747 -0.770 1.00 67.25 395 MET A O 1
ATOM 3189 N N . GLY A 1 396 ? 13.140 9.211 -1.614 1.00 64.12 396 GLY A N 1
ATOM 3190 C CA . GLY A 1 396 ? 13.558 9.094 -3.010 1.00 64.12 396 GLY A CA 1
ATOM 3191 C C . GLY A 1 396 ? 12.900 7.904 -3.710 1.00 64.12 396 GLY A C 1
ATOM 3192 O O . GLY A 1 396 ? 12.004 7.260 -3.171 1.00 64.12 396 GLY A O 1
ATOM 3193 N N . ASP A 1 397 ? 13.345 7.600 -4.927 1.00 61.81 397 ASP A N 1
ATOM 3194 C CA . ASP A 1 397 ? 12.669 6.597 -5.751 1.00 61.81 397 ASP A CA 1
ATOM 3195 C C . ASP A 1 397 ? 12.795 5.177 -5.176 1.00 61.81 397 ASP A C 1
ATOM 3197 O O . ASP A 1 397 ? 13.900 4.646 -4.991 1.00 61.81 397 ASP A O 1
ATOM 3201 N N . PHE A 1 398 ? 11.648 4.534 -4.925 1.00 57.22 398 PHE A N 1
ATOM 3202 C CA . PHE A 1 398 ? 11.596 3.159 -4.439 1.00 57.22 398 PHE A CA 1
ATOM 3203 C C . PHE A 1 398 ? 12.115 2.184 -5.499 1.00 57.22 398 PHE A C 1
ATOM 3205 O O . PHE A 1 398 ? 11.781 2.274 -6.684 1.00 57.22 398 PHE A O 1
ATOM 3212 N N . LYS A 1 399 ? 12.900 1.196 -5.056 1.00 54.91 399 LYS A N 1
ATOM 3213 C CA . LYS A 1 399 ? 13.417 0.109 -5.895 1.00 54.91 399 LYS A CA 1
ATOM 3214 C C . LYS A 1 399 ? 12.914 -1.242 -5.406 1.00 54.91 399 LYS A C 1
ATOM 3216 O O . LYS A 1 399 ? 13.103 -1.580 -4.238 1.00 54.91 399 LYS A O 1
ATOM 3221 N N . LYS A 1 400 ? 12.392 -2.065 -6.321 1.00 52.41 400 LYS A N 1
ATOM 3222 C CA . LYS A 1 400 ? 12.138 -3.498 -6.089 1.00 52.41 400 LYS A CA 1
ATOM 3223 C C . LYS A 1 400 ? 12.926 -4.295 -7.128 1.00 52.41 400 LYS A C 1
ATOM 3225 O O . LYS A 1 400 ? 12.584 -4.303 -8.308 1.00 52.41 400 LYS A O 1
ATOM 3230 N N . GLY A 1 401 ? 14.016 -4.929 -6.694 1.00 53.16 401 GLY A N 1
ATOM 3231 C CA . GLY A 1 401 ? 15.003 -5.515 -7.609 1.00 53.16 401 GLY A CA 1
ATOM 3232 C C . GLY A 1 401 ? 15.752 -4.432 -8.394 1.00 53.16 401 GLY A C 1
ATOM 3233 O O . GLY A 1 401 ? 16.163 -3.429 -7.812 1.00 53.16 401 GLY A O 1
ATOM 3234 N N . ASP A 1 402 ? 15.895 -4.622 -9.707 1.00 43.47 402 ASP A N 1
ATOM 3235 C CA . ASP A 1 402 ? 16.559 -3.667 -10.609 1.00 43.47 402 ASP A CA 1
ATOM 3236 C C . ASP A 1 402 ? 15.626 -2.562 -11.140 1.00 43.47 402 ASP A C 1
ATOM 3238 O O . ASP A 1 402 ? 16.057 -1.724 -11.932 1.00 43.47 402 ASP A O 1
ATOM 3242 N N . VAL A 1 403 ? 14.355 -2.527 -10.714 1.00 52.22 403 VAL A N 1
ATOM 3243 C CA . VAL A 1 403 ? 13.370 -1.564 -11.227 1.00 52.22 403 VAL A CA 1
ATOM 3244 C C . VAL A 1 403 ? 13.119 -0.426 -10.240 1.00 52.22 403 VAL A C 1
ATOM 3246 O O . VAL A 1 403 ? 12.779 -0.660 -9.077 1.00 52.22 403 VAL A O 1
ATOM 3249 N N . LEU A 1 404 ? 13.259 0.806 -10.737 1.00 55.03 404 LEU A N 1
ATOM 3250 C CA . LEU A 1 404 ? 12.895 2.058 -10.072 1.00 55.03 404 LEU A CA 1
ATOM 3251 C C . LEU A 1 404 ? 11.378 2.269 -10.176 1.00 55.03 404 LEU A C 1
ATOM 3253 O O . LEU A 1 404 ? 10.868 2.894 -11.099 1.00 55.03 404 LEU A O 1
ATOM 3257 N N . GLN A 1 405 ? 10.657 1.679 -9.226 1.00 67.44 405 GLN A N 1
ATOM 3258 C CA . GLN A 1 405 ? 9.198 1.618 -9.185 1.00 67.44 405 GLN A CA 1
ATOM 3259 C C . GLN A 1 405 ? 8.540 2.993 -9.153 1.00 67.44 405 GLN A C 1
ATOM 3261 O O . GLN A 1 405 ? 7.630 3.255 -9.938 1.00 67.44 405 GLN A O 1
ATOM 3266 N N . SER A 1 406 ? 9.018 3.873 -8.278 1.00 72.19 406 SER A N 1
ATOM 3267 C CA . SER A 1 406 ? 8.461 5.220 -8.154 1.00 72.19 406 SER A CA 1
ATOM 3268 C C . SER A 1 406 ? 8.801 6.096 -9.359 1.00 72.19 406 SER A C 1
ATOM 3270 O O . SER A 1 406 ? 7.973 6.908 -9.754 1.00 72.19 406 SER A O 1
ATOM 3272 N N . GLU A 1 407 ? 9.970 5.908 -9.985 1.00 80.19 407 GLU A N 1
ATOM 3273 C CA . GLU A 1 407 ? 10.377 6.692 -11.160 1.00 80.19 407 GLU A CA 1
ATOM 3274 C C . GLU A 1 407 ? 9.495 6.368 -12.370 1.00 80.19 407 GLU A C 1
ATOM 3276 O O . GLU A 1 407 ? 8.925 7.276 -12.960 1.00 80.19 407 GLU A O 1
ATOM 3281 N N . GLU A 1 408 ? 9.309 5.086 -12.702 1.00 81.94 408 GLU A N 1
ATOM 3282 C CA . GLU A 1 408 ? 8.487 4.673 -13.851 1.00 81.94 408 GLU A CA 1
ATOM 3283 C C . GLU A 1 408 ? 7.019 5.098 -13.683 1.00 81.94 408 GLU A C 1
ATOM 3285 O O . GLU A 1 408 ? 6.396 5.577 -14.632 1.00 81.94 408 GLU A O 1
ATOM 3290 N N . VAL A 1 409 ? 6.473 4.986 -12.465 1.00 84.81 409 VAL A N 1
ATOM 3291 C CA . VAL A 1 409 ? 5.120 5.466 -12.142 1.00 84.81 409 VAL A CA 1
ATOM 3292 C C . VAL A 1 409 ? 5.032 6.986 -12.263 1.00 84.81 409 VAL A C 1
ATOM 3294 O O . VAL A 1 409 ? 4.106 7.494 -12.898 1.00 84.81 409 VAL A O 1
ATOM 3297 N N . ARG A 1 410 ? 5.998 7.730 -11.711 1.00 87.12 410 ARG A N 1
ATOM 3298 C CA . ARG A 1 410 ? 6.025 9.196 -11.799 1.00 87.12 410 ARG A CA 1
ATOM 3299 C C . ARG A 1 410 ? 6.173 9.666 -13.243 1.00 87.12 410 ARG A C 1
ATOM 3301 O O . ARG A 1 410 ? 5.454 10.574 -13.647 1.00 87.12 410 ARG A O 1
ATOM 3308 N N . SER A 1 411 ? 7.045 9.042 -14.035 1.00 88.56 411 SER A N 1
ATOM 3309 C CA . SER A 1 411 ? 7.194 9.324 -15.466 1.00 88.56 411 SER A CA 1
ATOM 3310 C C . SER A 1 411 ? 5.895 9.062 -16.217 1.00 88.56 411 SER A C 1
ATOM 3312 O O . SER A 1 411 ? 5.459 9.918 -16.984 1.00 88.56 411 SER A O 1
ATOM 3314 N N . TRP A 1 412 ? 5.218 7.944 -15.944 1.00 92.00 412 TRP A N 1
ATOM 3315 C CA . TRP A 1 412 ? 3.921 7.666 -16.555 1.00 92.00 412 TRP A CA 1
ATOM 3316 C C . TRP A 1 412 ? 2.876 8.723 -16.189 1.00 92.00 412 TRP A C 1
ATOM 3318 O O . TRP A 1 412 ? 2.190 9.239 -17.070 1.00 92.00 412 TRP A O 1
ATOM 3328 N N . LEU A 1 413 ? 2.765 9.088 -14.908 1.00 93.81 413 LEU A N 1
ATOM 3329 C CA . LEU A 1 413 ? 1.840 10.131 -14.454 1.00 93.81 413 LEU A CA 1
ATOM 3330 C C . LEU A 1 413 ? 2.172 11.483 -15.084 1.00 93.81 413 LEU A C 1
ATOM 3332 O O . LEU A 1 413 ? 1.272 12.202 -15.503 1.00 93.81 413 LEU A O 1
ATOM 3336 N N . GLN A 1 414 ? 3.454 11.812 -15.210 1.00 93.75 414 GLN A N 1
ATOM 3337 C CA . GLN A 1 414 ? 3.913 13.052 -15.821 1.00 93.75 414 GLN A CA 1
ATOM 3338 C C . GLN A 1 414 ? 3.549 13.115 -17.307 1.00 93.75 414 GLN A C 1
ATOM 3340 O O . GLN A 1 414 ? 3.116 14.166 -17.779 1.00 93.75 414 GLN A O 1
ATOM 3345 N N . GLU A 1 415 ? 3.718 12.009 -18.033 1.00 94.06 415 GLU A N 1
ATOM 3346 C CA . GLU A 1 415 ? 3.392 11.901 -19.457 1.00 94.06 415 GLU A CA 1
ATOM 3347 C C . GLU A 1 415 ? 1.882 11.927 -19.719 1.00 94.06 415 GLU A C 1
ATOM 3349 O O . GLU A 1 415 ? 1.447 12.531 -20.698 1.00 94.06 415 GLU A O 1
ATOM 3354 N N . ASN A 1 416 ? 1.081 11.277 -18.867 1.00 95.31 416 ASN A N 1
ATOM 3355 C CA . ASN A 1 416 ? -0.349 11.081 -19.124 1.00 95.31 416 ASN A CA 1
ATOM 3356 C C . ASN A 1 416 ? -1.231 12.123 -18.429 1.00 95.31 416 ASN A C 1
ATOM 3358 O O . ASN A 1 416 ? -2.235 12.542 -19.001 1.00 95.31 416 ASN A O 1
ATOM 3362 N N . PHE A 1 417 ? -0.881 12.539 -17.210 1.00 96.50 417 PHE A N 1
ATOM 3363 C CA . PHE A 1 417 ? -1.701 13.419 -16.373 1.00 96.50 417 PHE A CA 1
ATOM 3364 C C . PHE A 1 417 ? -1.028 14.741 -16.002 1.00 96.50 417 PHE A C 1
ATOM 3366 O O . PHE A 1 417 ? -1.742 15.668 -15.641 1.00 96.50 417 PHE A O 1
ATOM 3373 N N . GLY A 1 418 ? 0.290 14.879 -16.146 1.00 96.25 418 GLY A N 1
ATOM 3374 C CA . GLY A 1 418 ? 1.004 16.133 -15.905 1.00 96.25 418 GLY A CA 1
ATOM 3375 C C . GLY A 1 418 ? 1.433 16.358 -14.449 1.00 96.25 418 GLY A C 1
ATOM 3376 O O . GLY A 1 418 ? 1.075 15.623 -13.529 1.00 96.25 418 GLY A O 1
ATOM 3377 N N . ALA A 1 419 ? 2.252 17.394 -14.248 1.00 95.00 419 ALA A N 1
ATOM 3378 C CA . ALA A 1 419 ? 2.903 17.677 -12.965 1.00 95.00 419 ALA A CA 1
ATOM 3379 C C . ALA A 1 419 ? 1.925 18.163 -11.882 1.00 95.00 419 ALA A C 1
ATOM 3381 O O . ALA A 1 419 ? 2.135 17.930 -10.694 1.00 95.00 419 ALA A O 1
ATOM 3382 N N . ASP A 1 420 ? 0.853 18.840 -12.287 1.00 96.75 420 ASP A N 1
ATOM 3383 C CA . ASP A 1 420 ? -0.191 19.334 -11.394 1.00 96.75 420 ASP A CA 1
ATOM 3384 C C . ASP A 1 420 ? -1.018 18.190 -10.794 1.00 96.75 420 ASP A C 1
ATOM 3386 O O . ASP A 1 420 ? -1.322 18.217 -9.601 1.00 96.75 420 ASP A O 1
ATOM 3390 N N . PHE A 1 421 ? -1.288 17.141 -11.578 1.00 96.81 421 PHE A N 1
ATOM 3391 C CA . PHE A 1 421 ? -1.884 15.911 -11.062 1.00 96.81 421 PHE A CA 1
ATOM 3392 C C . PHE A 1 421 ? -0.976 15.231 -10.028 1.00 96.81 421 PHE A C 1
ATOM 3394 O O . PHE A 1 421 ? -1.449 14.850 -8.961 1.00 96.81 421 PHE A O 1
ATOM 3401 N N . ILE A 1 422 ? 0.329 15.115 -10.308 1.00 95.44 422 ILE A N 1
ATOM 3402 C CA . ILE A 1 422 ? 1.298 14.523 -9.367 1.00 95.44 422 ILE A CA 1
ATOM 3403 C C . ILE A 1 422 ? 1.314 15.303 -8.049 1.00 95.44 422 ILE A C 1
ATOM 3405 O O . ILE A 1 422 ? 1.234 14.698 -6.985 1.00 95.44 422 ILE A O 1
ATOM 3409 N N . ALA A 1 423 ? 1.359 16.636 -8.107 1.00 95.19 423 ALA A N 1
ATOM 3410 C CA . ALA A 1 423 ? 1.326 17.474 -6.910 1.00 95.19 423 ALA A CA 1
ATOM 3411 C C . ALA A 1 423 ? 0.030 17.282 -6.101 1.00 95.19 423 ALA A C 1
ATOM 3413 O O . ALA A 1 423 ? 0.062 17.233 -4.871 1.00 95.19 423 ALA A O 1
ATOM 3414 N N . LYS A 1 424 ? -1.113 17.139 -6.784 1.00 96.88 424 LYS A N 1
ATOM 3415 C CA . LYS A 1 424 ? -2.402 16.847 -6.144 1.00 96.88 424 LYS A CA 1
ATOM 3416 C C . LYS A 1 424 ? -2.409 15.469 -5.478 1.00 96.88 424 LYS A C 1
ATOM 3418 O O . LYS A 1 424 ? -2.883 15.339 -4.353 1.00 96.88 424 LYS A O 1
ATOM 3423 N N . TRP A 1 425 ? -1.859 14.459 -6.147 1.00 96.75 425 TRP A N 1
ATOM 3424 C CA . TRP A 1 425 ? -1.741 13.105 -5.613 1.00 96.75 425 TRP A CA 1
ATOM 3425 C C . TRP A 1 425 ? -0.822 13.047 -4.389 1.00 96.75 425 TRP A C 1
ATOM 3427 O O . TRP A 1 425 ? -1.206 12.491 -3.365 1.00 96.75 425 TRP A O 1
ATOM 3437 N N . ALA A 1 426 ? 0.348 13.685 -4.451 1.00 94.62 426 ALA A N 1
ATOM 3438 C CA . ALA A 1 426 ? 1.268 13.784 -3.318 1.00 94.62 426 ALA A CA 1
ATOM 3439 C C . ALA A 1 426 ? 0.603 14.469 -2.112 1.00 94.62 426 ALA A C 1
ATOM 3441 O O . ALA A 1 426 ? 0.688 13.983 -0.985 1.00 94.62 426 ALA A O 1
ATOM 3442 N N . LYS A 1 427 ? -0.171 15.542 -2.350 1.00 95.81 427 LYS A N 1
ATOM 3443 C CA . LYS A 1 427 ? -0.967 16.182 -1.294 1.00 95.81 427 LYS A CA 1
ATOM 3444 C C . LYS A 1 427 ? -1.964 15.204 -0.663 1.00 95.81 427 LYS A C 1
ATOM 3446 O O . LYS A 1 427 ? -2.103 15.190 0.555 1.00 95.81 427 LYS A O 1
ATOM 3451 N N . PHE A 1 428 ? -2.646 14.384 -1.461 1.00 96.69 428 PHE A N 1
ATOM 3452 C CA . PHE A 1 428 ? -3.521 13.338 -0.933 1.00 96.69 428 PHE A CA 1
ATOM 3453 C C . PHE A 1 428 ? -2.749 12.337 -0.059 1.00 96.69 428 PHE A C 1
ATOM 3455 O O . PHE A 1 428 ? -3.178 12.064 1.063 1.00 96.69 428 PHE A O 1
ATOM 3462 N N . GLU A 1 429 ? -1.586 11.855 -0.500 1.00 95.88 429 GLU A N 1
ATOM 3463 C CA . GLU A 1 429 ? -0.736 10.954 0.294 1.00 95.88 429 GLU A CA 1
ATOM 3464 C C . GLU A 1 429 ? -0.303 11.592 1.629 1.00 95.88 429 GLU A C 1
ATOM 3466 O O . GLU A 1 429 ? -0.264 10.919 2.661 1.00 95.88 429 GLU A O 1
ATOM 3471 N N . ASP A 1 430 ? -0.072 12.906 1.653 1.00 95.19 430 ASP A N 1
ATOM 3472 C CA . ASP A 1 430 ? 0.211 13.685 2.868 1.00 95.19 430 ASP A CA 1
ATOM 3473 C C . ASP A 1 430 ? -0.980 13.831 3.821 1.00 95.19 430 ASP A C 1
ATOM 3475 O O . ASP A 1 430 ? -0.790 14.070 5.018 1.00 95.19 430 ASP A O 1
ATOM 3479 N N . THR A 1 431 ? -2.210 13.653 3.336 1.00 96.31 431 THR A N 1
ATOM 3480 C CA . THR A 1 431 ? -3.408 13.644 4.193 1.00 96.31 431 THR A CA 1
ATOM 3481 C C . THR A 1 431 ? -3.673 12.285 4.837 1.00 96.31 431 THR A C 1
ATOM 3483 O O . THR A 1 431 ? -4.400 12.218 5.833 1.00 96.31 431 THR A O 1
ATOM 3486 N N . LEU A 1 432 ? -3.064 11.206 4.333 1.00 98.00 432 LEU A N 1
ATOM 3487 C CA . LEU A 1 432 ? -3.309 9.861 4.842 1.00 98.00 432 LEU A CA 1
ATOM 3488 C C . LEU A 1 432 ? -2.908 9.730 6.329 1.00 98.00 432 LEU A C 1
ATOM 3490 O O . LEU A 1 432 ? -1.853 10.221 6.750 1.00 98.00 432 LEU A O 1
ATOM 3494 N N . PRO A 1 433 ? -3.729 9.068 7.163 1.00 98.19 433 PRO A N 1
ATOM 3495 C CA . PRO A 1 433 ? -3.392 8.812 8.556 1.00 98.19 433 PRO A CA 1
ATOM 3496 C C . PRO A 1 433 ? -2.196 7.868 8.694 1.00 98.19 433 PRO A C 1
ATOM 3498 O O . PRO A 1 433 ? -2.023 6.945 7.903 1.00 98.19 433 PRO A O 1
ATOM 3501 N N . LEU A 1 434 ? -1.395 8.052 9.742 1.00 98.56 434 LEU A N 1
ATOM 3502 C CA . LEU A 1 434 ? -0.257 7.173 10.044 1.00 98.56 434 LEU A CA 1
ATOM 3503 C C . LEU A 1 434 ? -0.629 6.056 11.023 1.00 98.56 434 LEU A C 1
ATOM 3505 O O . LEU A 1 434 ? 0.051 5.032 11.103 1.00 98.56 434 LEU A O 1
ATOM 3509 N N . LEU A 1 435 ? -1.679 6.280 11.816 1.00 98.56 435 LEU A N 1
ATOM 3510 C CA . LEU A 1 435 ? -2.079 5.398 12.900 1.00 98.56 435 LEU A CA 1
ATOM 3511 C C . LEU A 1 435 ? -3.601 5.354 13.026 1.00 98.56 435 LEU A C 1
ATOM 3513 O O . LEU A 1 435 ? -4.261 6.391 13.040 1.00 98.56 435 LEU A O 1
ATOM 3517 N N . ALA A 1 436 ? -4.150 4.158 13.210 1.00 98.44 436 ALA A N 1
ATOM 3518 C CA . ALA A 1 436 ? -5.511 3.972 13.701 1.00 98.44 436 ALA A CA 1
ATOM 3519 C C . ALA A 1 436 ? -5.482 3.388 15.114 1.00 98.44 436 ALA A C 1
ATOM 3521 O O . ALA A 1 436 ? -4.655 2.525 15.419 1.00 98.44 436 ALA A O 1
ATOM 3522 N N . LYS A 1 437 ? -6.401 3.825 15.977 1.00 97.19 437 LYS A N 1
ATOM 3523 C CA . LYS A 1 437 ? -6.594 3.212 17.293 1.00 97.19 437 LYS A CA 1
ATOM 3524 C C . LYS A 1 437 ? -8.061 2.979 17.622 1.00 97.19 437 LYS A C 1
ATOM 3526 O O . LYS A 1 437 ? -8.929 3.776 17.295 1.00 97.19 437 LYS A O 1
ATOM 3531 N N . GLY A 1 438 ? -8.312 1.873 18.307 1.00 94.62 438 GLY A N 1
ATOM 3532 C CA . GLY A 1 438 ? -9.586 1.541 18.940 1.00 94.62 438 GLY A CA 1
ATOM 3533 C C . GLY A 1 438 ? -9.350 1.100 20.382 1.00 94.62 438 GLY A C 1
ATOM 3534 O O . GLY A 1 438 ? -8.246 1.230 20.892 1.00 94.62 438 GLY A O 1
ATOM 3535 N N . LYS A 1 439 ? -10.357 0.529 21.051 1.00 88.25 439 LYS A N 1
ATOM 3536 C CA . LYS A 1 439 ? -10.299 0.223 22.498 1.00 88.25 439 LYS A CA 1
ATOM 3537 C C . LYS A 1 439 ? -9.048 -0.556 22.946 1.00 88.25 439 LYS A C 1
ATOM 3539 O O . LYS A 1 439 ? -8.425 -0.170 23.924 1.00 88.25 439 LYS A O 1
ATOM 3544 N N . ASN A 1 440 ? -8.689 -1.627 22.234 1.00 91.12 440 ASN A N 1
ATOM 3545 C CA . ASN A 1 440 ? -7.561 -2.516 22.560 1.00 91.12 440 ASN A CA 1
ATOM 3546 C C . ASN A 1 440 ? -6.667 -2.790 21.338 1.00 91.12 440 ASN A C 1
ATOM 3548 O O . ASN A 1 440 ? -5.984 -3.812 21.279 1.00 91.12 440 ASN A O 1
ATOM 3552 N N . ILE A 1 441 ? -6.704 -1.908 20.339 1.00 96.81 441 ILE A N 1
ATOM 3553 C CA . ILE A 1 441 ? -6.023 -2.106 19.061 1.00 96.81 441 ILE A CA 1
ATOM 3554 C C . ILE A 1 441 ? -5.332 -0.825 18.614 1.00 96.81 441 ILE A C 1
ATOM 3556 O O . ILE A 1 441 ? -5.910 0.258 18.698 1.00 96.81 441 ILE A O 1
ATOM 3560 N N . VAL A 1 442 ? -4.111 -0.972 18.114 1.00 98.06 442 VAL A N 1
ATOM 3561 C CA . VAL A 1 442 ? -3.379 0.045 17.364 1.00 98.06 442 VAL A CA 1
ATOM 3562 C C . VAL A 1 442 ? -2.944 -0.565 16.041 1.00 98.06 442 VAL A C 1
ATOM 3564 O O . VAL A 1 442 ? -2.523 -1.719 15.998 1.00 98.06 442 VAL A O 1
ATOM 3567 N N . VAL A 1 443 ? -3.055 0.200 14.965 1.00 98.75 443 VAL A N 1
ATOM 3568 C CA . VAL A 1 443 ? -2.636 -0.209 13.627 1.00 98.75 443 VAL A CA 1
ATOM 3569 C C . VAL A 1 443 ? -1.736 0.876 13.055 1.00 98.75 443 VAL A C 1
ATOM 3571 O O . VAL A 1 443 ? -2.097 2.051 13.089 1.00 98.75 443 VAL A O 1
ATOM 3574 N N . THR A 1 444 ? -0.580 0.480 12.538 1.00 98.75 444 THR A N 1
ATOM 3575 C CA . THR A 1 444 ? 0.324 1.323 11.741 1.00 98.75 444 THR A CA 1
ATOM 3576 C C . THR A 1 444 ? 0.807 0.521 10.541 1.00 98.75 444 THR A C 1
ATOM 3578 O O . THR A 1 444 ? 0.629 -0.695 10.506 1.00 98.75 444 THR A O 1
ATOM 3581 N N . HIS A 1 445 ? 1.433 1.167 9.561 1.00 98.56 445 HIS A N 1
ATOM 3582 C CA . HIS A 1 445 ? 1.980 0.437 8.422 1.00 98.56 445 HIS A CA 1
ATOM 3583 C C . HIS A 1 445 ? 3.156 -0.472 8.829 1.00 98.56 445 HIS A C 1
ATOM 3585 O O . HIS A 1 445 ? 3.125 -1.683 8.618 1.00 98.56 445 HIS A O 1
ATOM 3591 N N . ALA A 1 446 ? 4.159 0.085 9.512 1.00 97.88 446 ALA A N 1
ATOM 3592 C CA . ALA A 1 446 ? 5.326 -0.628 10.023 1.00 97.88 446 ALA A CA 1
ATOM 3593 C C . ALA A 1 446 ? 5.451 -0.512 11.551 1.00 97.88 446 ALA A C 1
ATOM 3595 O O . ALA A 1 446 ? 4.741 0.245 12.217 1.00 97.88 446 ALA A O 1
ATOM 3596 N N . ALA A 1 447 ? 6.380 -1.278 12.134 1.00 97.44 447 ALA A N 1
ATOM 3597 C CA . ALA A 1 447 ? 6.702 -1.175 13.558 1.00 97.44 447 ALA A CA 1
ATOM 3598 C C . ALA A 1 447 ? 7.250 0.229 13.898 1.00 97.44 447 ALA A C 1
ATOM 3600 O O . ALA A 1 447 ? 7.929 0.828 13.066 1.00 97.44 447 ALA A O 1
ATOM 3601 N N . PRO A 1 448 ? 7.046 0.768 15.111 1.00 97.50 448 PRO A N 1
ATOM 3602 C CA . PRO A 1 448 ? 7.505 2.119 15.423 1.00 97.50 448 PRO A CA 1
ATOM 3603 C C . PRO A 1 448 ? 9.031 2.206 15.584 1.00 97.50 448 PRO A C 1
ATOM 3605 O O . PRO A 1 448 ? 9.623 1.572 16.467 1.00 97.50 448 PRO A O 1
ATOM 3608 N N . ALA A 1 449 ? 9.674 3.056 14.777 1.00 96.31 449 ALA A N 1
ATOM 3609 C CA . ALA A 1 449 ? 11.124 3.259 14.794 1.00 96.31 449 ALA A CA 1
ATOM 3610 C C . ALA A 1 449 ? 11.639 3.980 16.047 1.00 96.31 449 ALA A C 1
ATOM 3612 O O . ALA A 1 449 ? 12.784 3.801 16.483 1.00 96.31 449 ALA A O 1
ATOM 3613 N N . GLY A 1 450 ? 10.785 4.808 16.639 1.00 95.75 450 GLY A N 1
ATOM 3614 C CA . GLY A 1 450 ? 11.100 5.629 17.794 1.00 95.75 450 GLY A CA 1
ATOM 3615 C C . GLY A 1 450 ? 9.885 5.860 18.675 1.00 95.75 450 GLY A C 1
ATOM 3616 O O . GLY A 1 450 ? 8.821 5.284 18.467 1.00 95.75 450 GLY A O 1
ATOM 3617 N N . ASN A 1 451 ? 10.077 6.711 19.674 1.00 95.06 451 ASN A N 1
ATOM 3618 C CA . ASN A 1 451 ? 8.988 7.280 20.447 1.00 95.06 451 ASN A CA 1
ATOM 3619 C C . ASN A 1 451 ? 8.465 8.526 19.719 1.00 95.06 451 ASN A C 1
ATOM 3621 O O . ASN A 1 451 ? 9.271 9.375 19.330 1.00 95.06 451 ASN A O 1
ATOM 3625 N N . PHE A 1 452 ? 7.147 8.629 19.576 1.00 97.75 452 PHE A N 1
ATOM 3626 C CA . PHE A 1 452 ? 6.471 9.750 18.930 1.00 97.75 452 PHE A CA 1
ATOM 3627 C C . PHE A 1 452 ? 5.354 10.264 19.836 1.00 97.75 452 PHE A C 1
ATOM 3629 O O . PHE A 1 452 ? 4.624 9.470 20.440 1.00 97.75 452 PHE A O 1
ATOM 3636 N N . THR A 1 453 ? 5.240 11.586 19.969 1.00 98.00 453 THR A N 1
ATOM 3637 C CA . THR A 1 453 ? 4.127 12.205 20.697 1.00 98.00 453 THR A CA 1
ATOM 3638 C C . THR A 1 453 ? 2.848 12.157 19.870 1.00 98.00 453 THR A C 1
ATOM 3640 O O . THR A 1 453 ? 2.870 11.906 18.663 1.00 98.00 453 THR A O 1
ATOM 3643 N N . ARG A 1 454 ? 1.711 12.424 20.515 1.00 97.62 454 ARG A N 1
ATOM 3644 C CA . ARG A 1 454 ? 0.426 12.548 19.827 1.00 97.62 454 ARG A CA 1
ATOM 3645 C C . ARG A 1 454 ? 0.482 13.610 18.730 1.00 97.62 454 ARG A C 1
ATOM 3647 O O . ARG A 1 454 ? 0.048 13.344 17.620 1.00 97.62 454 ARG A O 1
ATOM 3654 N N . GLU A 1 455 ? 1.049 14.775 19.020 1.00 97.62 455 GLU A N 1
ATOM 3655 C CA . GLU A 1 455 ? 1.129 15.918 18.104 1.00 97.62 455 GLU A CA 1
ATOM 3656 C C . GLU A 1 455 ? 1.985 15.597 16.877 1.00 97.62 455 GLU A C 1
ATOM 3658 O O . GLU A 1 455 ? 1.639 15.978 15.763 1.00 97.62 455 GLU A O 1
ATOM 3663 N N . GLN A 1 456 ? 3.083 14.866 17.069 1.00 98.06 456 GLN A N 1
ATOM 3664 C CA . GLN A 1 456 ? 3.955 14.408 15.988 1.00 98.06 456 GLN A CA 1
ATOM 3665 C C . GLN A 1 456 ? 3.224 13.480 15.012 1.00 98.06 456 GLN A C 1
ATOM 3667 O O . GLN A 1 456 ? 3.299 13.658 13.797 1.00 98.06 456 GLN A O 1
ATOM 3672 N N . ILE A 1 457 ? 2.453 12.529 15.546 1.00 98.12 457 ILE A N 1
ATOM 3673 C CA . ILE A 1 457 ? 1.650 11.617 14.727 1.00 98.12 457 ILE A CA 1
ATOM 3674 C C . ILE A 1 457 ? 0.502 12.387 14.068 1.00 98.12 457 ILE A C 1
ATOM 3676 O O . ILE A 1 457 ? 0.324 12.290 12.862 1.00 98.12 457 ILE A O 1
ATOM 3680 N N . GLU A 1 458 ? -0.238 13.202 14.826 1.00 97.00 458 GLU A N 1
ATOM 3681 C CA . GLU A 1 458 ? -1.374 13.990 14.330 1.00 97.00 458 GLU A CA 1
ATOM 3682 C C . GLU A 1 458 ? -0.989 14.980 13.221 1.00 97.00 458 GLU A C 1
ATOM 3684 O O . GLU A 1 458 ? -1.766 15.158 12.285 1.00 97.00 458 GLU A O 1
ATOM 3689 N N . SER A 1 459 ? 0.193 15.596 13.316 1.00 96.31 459 SER A N 1
ATOM 3690 C CA . SER A 1 459 ? 0.737 16.524 12.310 1.00 96.31 459 SER A CA 1
ATOM 3691 C C . SER A 1 459 ? 1.445 15.838 11.144 1.00 96.31 459 SER A C 1
ATOM 3693 O O . SER A 1 459 ? 1.820 16.526 10.196 1.00 96.31 459 SER A O 1
ATOM 3695 N N . ARG A 1 460 ? 1.615 14.509 11.201 1.00 95.75 460 ARG A N 1
ATOM 3696 C CA . ARG A 1 460 ? 2.270 13.703 10.160 1.00 95.75 460 ARG A CA 1
ATOM 3697 C C . ARG A 1 460 ? 3.670 14.224 9.837 1.00 95.75 460 ARG A C 1
ATOM 3699 O O . ARG A 1 460 ? 4.076 14.295 8.677 1.00 95.75 460 ARG A O 1
ATOM 3706 N N . ASP A 1 461 ? 4.407 14.638 10.869 1.00 93.94 461 ASP A N 1
ATOM 3707 C CA . ASP A 1 461 ? 5.735 15.194 10.649 1.00 93.94 461 ASP A CA 1
ATOM 3708 C C . ASP A 1 461 ? 6.640 14.158 9.971 1.00 93.94 461 ASP A C 1
ATOM 3710 O O . ASP A 1 461 ? 6.560 12.956 10.237 1.00 93.94 461 ASP A O 1
ATOM 3714 N N . ARG A 1 462 ? 7.543 14.634 9.113 1.00 93.81 462 ARG A N 1
ATOM 3715 C CA . ARG A 1 462 ? 8.373 13.783 8.251 1.00 93.81 462 ARG A CA 1
ATOM 3716 C C . ARG A 1 462 ? 9.081 12.653 9.003 1.00 93.81 462 ARG A C 1
ATOM 3718 O O . ARG A 1 462 ? 9.157 11.534 8.501 1.00 93.81 462 ARG A O 1
ATOM 3725 N N . LYS A 1 463 ? 9.621 12.920 10.200 1.00 95.00 463 LYS A N 1
ATOM 3726 C CA . LYS A 1 463 ? 10.353 11.909 10.980 1.00 95.00 463 LYS A CA 1
ATOM 3727 C C . LYS A 1 463 ? 9.404 10.824 11.483 1.00 95.00 463 LYS A C 1
ATOM 3729 O O . LYS A 1 463 ? 9.777 9.651 11.484 1.00 95.00 463 LYS A O 1
ATOM 3734 N N . THR A 1 464 ? 8.211 11.217 11.910 1.00 96.56 464 THR A N 1
ATOM 3735 C CA . THR A 1 464 ? 7.169 10.301 12.374 1.00 96.56 464 THR A CA 1
ATOM 3736 C C . THR A 1 464 ? 6.608 9.471 11.227 1.00 96.56 464 THR A C 1
ATOM 3738 O O . THR A 1 464 ? 6.545 8.252 11.364 1.00 96.56 464 THR A O 1
ATOM 3741 N N . THR A 1 465 ? 6.330 10.081 10.071 1.00 96.25 465 THR A N 1
ATOM 3742 C CA . THR A 1 465 ? 5.899 9.375 8.852 1.00 96.25 465 THR A CA 1
ATOM 3743 C C . THR A 1 465 ? 6.898 8.289 8.455 1.00 96.25 465 THR A C 1
ATOM 3745 O O . THR A 1 465 ? 6.542 7.119 8.340 1.00 96.25 465 THR A O 1
ATOM 3748 N N . ILE A 1 466 ? 8.190 8.625 8.359 1.00 94.69 466 ILE A N 1
ATOM 3749 C CA . ILE A 1 466 ? 9.237 7.633 8.058 1.00 94.69 466 ILE A CA 1
ATOM 3750 C C . ILE A 1 466 ? 9.292 6.550 9.144 1.00 94.69 466 ILE A C 1
ATOM 3752 O O . ILE A 1 466 ? 9.378 5.357 8.850 1.00 94.69 466 ILE A O 1
ATOM 3756 N N . GLY A 1 467 ? 9.245 6.960 10.411 1.00 96.25 467 GLY A N 1
ATOM 3757 C CA . GLY A 1 467 ? 9.391 6.064 11.550 1.00 96.25 467 GLY A CA 1
ATOM 3758 C C . GLY A 1 467 ? 8.219 5.111 11.784 1.00 96.25 467 GLY A C 1
ATOM 3759 O O . GLY A 1 467 ? 8.395 4.134 12.510 1.00 96.25 467 GLY A O 1
ATOM 3760 N N . LEU A 1 468 ? 7.053 5.376 11.197 1.00 97.56 468 LEU A N 1
ATOM 3761 C CA . LEU A 1 468 ? 5.894 4.486 11.235 1.00 97.56 468 LEU A CA 1
ATOM 3762 C C . LEU A 1 468 ? 5.703 3.689 9.941 1.00 97.56 468 LEU A C 1
ATOM 3764 O O . LEU A 1 468 ? 4.939 2.729 9.970 1.00 97.56 468 LEU A O 1
ATOM 3768 N N . ASN A 1 469 ? 6.431 4.010 8.861 1.00 95.19 469 ASN A N 1
ATOM 3769 C CA . ASN A 1 469 ? 6.235 3.362 7.559 1.00 95.19 469 ASN A CA 1
ATOM 3770 C C . ASN A 1 469 ? 7.425 2.504 7.085 1.00 95.19 469 ASN A C 1
ATOM 3772 O O . ASN A 1 469 ? 7.234 1.593 6.298 1.00 95.19 469 ASN A O 1
ATOM 3776 N N . TRP A 1 470 ? 8.655 2.719 7.561 1.00 92.62 470 TRP A N 1
ATOM 3777 C CA . TRP A 1 470 ? 9.843 2.097 6.930 1.00 92.62 470 TRP A CA 1
ATOM 3778 C C . TRP A 1 470 ? 10.633 1.116 7.801 1.00 92.62 470 TRP A C 1
ATOM 3780 O O . TRP A 1 470 ? 11.692 0.609 7.407 1.00 92.62 470 TRP A O 1
ATOM 3790 N N . THR A 1 471 ? 10.168 0.865 9.020 1.00 92.81 471 THR A N 1
ATOM 3791 C CA . THR A 1 471 ? 10.968 0.165 10.023 1.00 92.81 471 THR A CA 1
ATOM 3792 C C . THR A 1 471 ? 11.304 -1.269 9.620 1.00 92.81 471 THR A C 1
ATOM 3794 O O . THR A 1 471 ? 10.440 -2.093 9.329 1.00 92.81 471 THR A O 1
ATOM 3797 N N . GLU A 1 472 ? 12.592 -1.604 9.685 1.00 91.94 472 GLU A N 1
ATOM 3798 C CA . GLU A 1 472 ? 13.060 -2.985 9.639 1.00 91.94 472 GLU A CA 1
ATOM 3799 C C . GLU A 1 472 ? 12.973 -3.617 11.037 1.00 91.94 472 GLU A C 1
ATOM 3801 O O . GLU A 1 472 ? 13.527 -3.108 12.013 1.00 91.94 472 GLU A O 1
ATOM 3806 N N . ASN A 1 473 ? 12.272 -4.742 11.138 1.00 92.62 473 ASN A N 1
ATOM 3807 C CA . ASN A 1 473 ? 12.017 -5.464 12.387 1.00 92.62 473 ASN A CA 1
ATOM 3808 C C . ASN A 1 473 ? 12.262 -6.981 12.260 1.00 92.62 473 ASN A C 1
ATOM 3810 O O . ASN A 1 473 ? 11.919 -7.735 13.175 1.00 92.62 473 ASN A O 1
ATOM 3814 N N . ARG A 1 474 ? 12.843 -7.450 11.145 1.00 88.94 474 ARG A N 1
ATOM 3815 C CA . ARG A 1 474 ? 13.232 -8.852 10.947 1.00 88.94 474 ARG A CA 1
ATOM 3816 C C . ARG A 1 474 ? 14.529 -9.146 11.688 1.00 88.94 474 ARG A C 1
ATOM 3818 O O . ARG A 1 474 ? 15.563 -8.576 11.370 1.00 88.94 474 ARG A O 1
ATOM 3825 N N . GLN A 1 475 ? 14.500 -10.101 12.614 1.00 78.56 475 GLN A N 1
ATOM 3826 C CA . GLN A 1 475 ? 15.634 -10.405 13.501 1.00 78.56 475 GLN A CA 1
ATOM 3827 C C . GLN A 1 475 ? 16.950 -10.769 12.779 1.00 78.56 475 GLN A C 1
ATOM 3829 O O . GLN A 1 475 ? 18.016 -10.618 13.364 1.00 78.56 475 GLN A O 1
ATOM 3834 N N . HIS A 1 476 ? 16.901 -11.221 11.521 1.00 79.69 476 HIS A N 1
ATOM 3835 C CA . HIS A 1 476 ? 18.095 -11.538 10.726 1.00 79.69 476 HIS A CA 1
ATOM 3836 C C . HIS A 1 476 ? 18.741 -10.317 10.045 1.00 79.69 476 HIS A C 1
ATOM 3838 O O . HIS A 1 476 ? 19.819 -10.442 9.468 1.00 79.69 476 HIS A O 1
ATOM 3844 N N . SER A 1 477 ? 18.102 -9.144 10.068 1.00 81.62 477 SER A N 1
ATOM 3845 C CA . SER A 1 477 ? 18.650 -7.931 9.459 1.00 81.62 477 SER A CA 1
ATOM 3846 C C . SER A 1 477 ? 19.548 -7.177 10.440 1.00 81.62 477 SER A C 1
ATOM 3848 O O . SER A 1 477 ? 19.157 -6.904 11.572 1.00 81.62 477 SER A O 1
ATOM 3850 N N . GLN A 1 478 ? 20.732 -6.758 9.982 1.00 79.62 478 GLN A N 1
ATOM 3851 C CA . GLN A 1 478 ? 21.667 -5.947 10.780 1.00 79.62 478 GLN A CA 1
ATOM 3852 C C . GLN A 1 478 ? 21.098 -4.572 11.166 1.00 79.62 478 GLN A C 1
ATOM 3854 O O . GLN A 1 478 ? 21.532 -3.983 12.152 1.00 79.62 478 GLN A O 1
ATOM 3859 N N . ASN A 1 479 ? 20.121 -4.073 10.404 1.00 85.81 479 ASN A N 1
ATOM 3860 C CA . ASN A 1 479 ? 19.471 -2.783 10.641 1.00 85.81 479 ASN A CA 1
ATOM 3861 C C . ASN A 1 479 ? 18.154 -2.918 11.420 1.00 85.81 479 ASN A C 1
ATOM 3863 O O . ASN A 1 479 ? 17.445 -1.926 11.591 1.00 85.81 479 ASN A O 1
ATOM 3867 N N . ALA A 1 480 ? 17.792 -4.130 11.854 1.00 90.31 480 ALA A N 1
ATOM 3868 C CA . ALA A 1 480 ? 16.545 -4.345 12.564 1.00 90.31 480 ALA A CA 1
ATOM 3869 C C . ALA A 1 480 ? 16.557 -3.682 13.937 1.00 90.31 480 ALA A C 1
ATOM 3871 O O . ALA A 1 480 ? 17.535 -3.756 14.685 1.00 90.31 480 ALA A O 1
ATOM 3872 N N . ILE A 1 481 ? 15.431 -3.075 14.301 1.00 92.19 481 ILE A N 1
ATOM 3873 C CA . ILE A 1 481 ? 15.260 -2.532 15.643 1.00 92.19 481 ILE A CA 1
ATOM 3874 C C . ILE A 1 481 ? 15.115 -3.693 16.634 1.00 92.19 481 ILE A C 1
ATOM 3876 O O . ILE A 1 481 ? 14.211 -4.518 16.474 1.00 92.19 481 ILE A O 1
ATOM 3880 N N . PRO A 1 482 ? 15.959 -3.759 17.683 1.00 92.25 482 PRO A N 1
ATOM 3881 C CA . PRO A 1 482 ? 15.857 -4.800 18.696 1.00 92.25 482 PRO A CA 1
ATOM 3882 C C . PRO A 1 482 ? 14.494 -4.805 19.394 1.00 92.25 482 PRO A C 1
ATOM 3884 O O . PRO A 1 482 ? 13.907 -3.757 19.672 1.00 92.25 482 PRO A O 1
ATOM 3887 N N . GLU A 1 483 ? 14.002 -5.991 19.742 1.00 93.56 483 GLU A N 1
ATOM 3888 C CA . GLU A 1 483 ? 12.640 -6.179 20.255 1.00 93.56 483 GLU A CA 1
ATOM 3889 C C . GLU A 1 483 ? 12.365 -5.433 21.573 1.00 93.56 483 GLU A C 1
ATOM 3891 O O . GLU A 1 483 ? 11.273 -4.914 21.792 1.00 93.56 483 GLU A O 1
ATOM 3896 N N . ASN A 1 484 ? 13.366 -5.304 22.448 1.00 94.31 484 ASN A N 1
ATOM 3897 C CA . ASN A 1 484 ? 13.258 -4.490 23.663 1.00 94.31 484 ASN A CA 1
ATOM 3898 C C . ASN A 1 484 ? 13.043 -2.999 23.352 1.00 94.31 484 ASN A C 1
ATOM 3900 O O . ASN A 1 484 ? 12.293 -2.328 24.063 1.00 94.31 484 ASN A O 1
ATOM 3904 N N . LYS A 1 485 ? 13.663 -2.488 22.284 1.00 95.75 485 LYS A N 1
ATOM 3905 C CA . LYS A 1 485 ? 13.477 -1.111 21.826 1.00 95.75 485 LYS A CA 1
ATOM 3906 C C . LYS A 1 485 ? 12.112 -0.928 21.164 1.00 95.75 485 LYS A C 1
ATOM 3908 O O . LYS A 1 485 ? 11.449 0.056 21.474 1.00 95.75 485 LYS A O 1
ATOM 3913 N N . LEU A 1 486 ? 11.651 -1.893 20.361 1.00 96.06 486 LEU A N 1
ATOM 3914 C CA . LEU A 1 486 ? 10.286 -1.891 19.815 1.00 96.06 486 LEU A CA 1
ATOM 3915 C C . LEU A 1 486 ? 9.234 -1.838 20.932 1.00 96.06 486 LEU A C 1
ATOM 3917 O O . LEU A 1 486 ? 8.383 -0.955 20.913 1.00 96.06 486 LEU A O 1
ATOM 3921 N N . ARG A 1 487 ? 9.348 -2.697 21.956 1.00 96.12 487 ARG A N 1
ATOM 3922 C CA . ARG A 1 487 ? 8.463 -2.667 23.137 1.00 96.12 487 ARG A CA 1
ATOM 3923 C C . ARG A 1 487 ? 8.454 -1.307 23.832 1.00 96.12 487 ARG A C 1
ATOM 3925 O O . ARG A 1 487 ? 7.391 -0.809 24.189 1.00 96.12 487 ARG A O 1
ATOM 3932 N N . SER A 1 488 ? 9.627 -0.703 24.026 1.00 97.00 488 SER A N 1
ATOM 3933 C CA . SER A 1 488 ? 9.742 0.622 24.649 1.00 97.00 488 SER A CA 1
ATOM 3934 C C . SER A 1 488 ? 9.058 1.707 23.809 1.00 97.00 488 SER A C 1
ATOM 3936 O O . SER A 1 488 ? 8.259 2.480 24.334 1.00 97.00 488 SER A O 1
ATOM 3938 N N . ASN A 1 489 ? 9.310 1.725 22.497 1.00 97.62 489 ASN A N 1
ATOM 3939 C CA . ASN A 1 489 ? 8.672 2.650 21.560 1.00 97.62 489 ASN A CA 1
ATOM 3940 C C . ASN A 1 489 ? 7.143 2.511 21.592 1.00 97.62 489 ASN A C 1
ATOM 3942 O O . ASN A 1 489 ? 6.447 3.503 21.796 1.00 97.62 489 ASN A O 1
ATOM 3946 N N . MET A 1 490 ? 6.635 1.280 21.467 1.00 98.00 490 MET A N 1
ATOM 3947 C CA . MET A 1 490 ? 5.203 0.978 21.523 1.00 98.00 490 MET A CA 1
ATOM 3948 C C . MET A 1 490 ? 4.588 1.446 22.842 1.00 98.00 490 MET A C 1
ATOM 3950 O O . MET A 1 490 ? 3.614 2.189 22.824 1.00 98.00 490 MET A O 1
ATOM 3954 N N . LYS A 1 491 ? 5.187 1.089 23.987 1.00 97.56 491 LYS A N 1
ATOM 3955 C CA . LYS A 1 491 ? 4.708 1.502 25.315 1.00 97.56 491 LYS A CA 1
ATOM 3956 C C . LYS A 1 491 ? 4.580 3.022 25.436 1.00 97.56 491 LYS A C 1
ATOM 3958 O O . LYS A 1 491 ? 3.582 3.510 25.963 1.00 97.56 491 LYS A O 1
ATOM 3963 N N . ASN A 1 492 ? 5.579 3.763 24.962 1.00 97.69 492 ASN A N 1
ATOM 3964 C CA . ASN A 1 492 ? 5.573 5.220 25.056 1.00 97.69 492 ASN A CA 1
ATOM 3965 C C . ASN A 1 492 ? 4.534 5.849 24.121 1.00 97.69 492 ASN A C 1
ATOM 3967 O O . ASN A 1 492 ? 3.802 6.736 24.549 1.00 97.69 492 ASN A O 1
ATOM 3971 N N . ILE A 1 493 ? 4.414 5.359 22.881 1.00 98.31 493 ILE A N 1
ATOM 3972 C CA . ILE A 1 493 ? 3.383 5.841 21.954 1.00 98.31 493 ILE A CA 1
ATOM 3973 C C . ILE A 1 493 ? 1.990 5.550 22.514 1.00 98.31 493 ILE A C 1
ATOM 3975 O O . ILE A 1 493 ? 1.162 6.454 22.530 1.00 98.31 493 ILE A O 1
ATOM 3979 N N . LEU A 1 494 ? 1.749 4.341 23.037 1.00 98.19 494 LEU A N 1
ATOM 3980 C CA . LEU A 1 494 ? 0.483 3.975 23.680 1.00 98.19 494 LEU A CA 1
ATOM 3981 C C . LEU A 1 494 ? 0.126 4.963 24.796 1.00 98.19 494 LEU A C 1
ATOM 3983 O O . LEU A 1 494 ? -0.982 5.493 24.802 1.00 98.19 494 LEU A O 1
ATOM 3987 N N . ALA A 1 495 ? 1.076 5.290 25.675 1.00 97.75 495 ALA A N 1
ATOM 3988 C CA . ALA A 1 495 ? 0.867 6.300 26.708 1.00 97.75 495 ALA A CA 1
ATOM 3989 C C . ALA A 1 495 ? 0.535 7.685 26.114 1.00 97.75 495 ALA A C 1
ATOM 3991 O O . ALA A 1 495 ? -0.435 8.313 26.538 1.00 97.75 495 ALA A O 1
ATOM 3992 N N . ASN A 1 496 ? 1.275 8.133 25.094 1.00 97.19 496 ASN A N 1
ATOM 3993 C CA . ASN A 1 496 ? 1.076 9.440 24.453 1.00 97.19 496 ASN A CA 1
ATOM 3994 C C . ASN A 1 496 ? -0.292 9.572 23.759 1.00 97.19 496 ASN A C 1
ATOM 3996 O O . ASN A 1 496 ? -0.876 10.655 23.727 1.00 97.19 496 ASN A O 1
ATOM 4000 N N . ILE A 1 497 ? -0.827 8.478 23.211 1.00 96.62 497 ILE A N 1
ATOM 4001 C CA . ILE A 1 497 ? -2.127 8.467 22.519 1.00 96.62 497 ILE A CA 1
ATOM 4002 C C . ILE A 1 497 ? -3.295 8.054 23.435 1.00 96.62 497 ILE A C 1
ATOM 4004 O O . ILE A 1 497 ? -4.432 7.934 22.966 1.00 96.62 497 ILE A O 1
ATOM 4008 N N . GLY A 1 498 ? -3.045 7.906 24.741 1.00 96.06 498 GLY A N 1
ATOM 4009 C CA . GLY A 1 498 ? -4.061 7.602 25.754 1.00 96.06 498 GLY A CA 1
ATOM 4010 C C . GLY A 1 498 ? -4.579 6.164 25.702 1.00 96.06 498 GLY A C 1
ATOM 4011 O O . GLY A 1 498 ? -5.749 5.920 25.977 1.00 96.06 498 GLY A O 1
ATOM 4012 N N . MET A 1 499 ? -3.725 5.223 25.307 1.00 95.62 499 MET A N 1
ATOM 4013 C CA . MET A 1 499 ? -4.024 3.799 25.186 1.00 95.62 499 MET A CA 1
ATOM 4014 C C . MET A 1 499 ? -3.405 2.995 26.330 1.00 95.62 499 MET A C 1
ATOM 4016 O O . MET A 1 499 ? -2.385 3.368 26.912 1.00 95.62 499 MET A O 1
ATOM 4020 N N . THR A 1 500 ? -3.997 1.840 26.632 1.00 92.50 500 THR A N 1
ATOM 4021 C CA . THR A 1 500 ? -3.436 0.903 27.612 1.00 92.50 500 THR A CA 1
ATOM 4022 C C . THR A 1 500 ? -2.168 0.244 27.078 1.00 92.50 500 THR A C 1
ATOM 4024 O O . THR A 1 500 ? -2.095 -0.079 25.892 1.00 92.50 500 THR A O 1
ATOM 4027 N N . ALA A 1 501 ? -1.219 -0.061 27.965 1.00 90.75 501 ALA A N 1
ATOM 4028 C CA . ALA A 1 501 ? 0.025 -0.745 27.608 1.00 90.75 501 ALA A CA 1
ATOM 4029 C C . ALA A 1 501 ? -0.175 -2.153 27.013 1.00 90.75 501 ALA A C 1
ATOM 4031 O O . ALA A 1 501 ? 0.749 -2.653 26.387 1.00 90.75 501 ALA A O 1
ATOM 4032 N N . GLU A 1 502 ? -1.359 -2.754 27.177 1.00 89.06 502 GLU A N 1
ATOM 4033 C CA . GLU A 1 502 ? -1.715 -4.095 26.684 1.00 89.06 502 GLU A CA 1
ATOM 4034 C C . GLU A 1 502 ? -2.373 -4.091 25.296 1.00 89.06 502 GLU A C 1
ATOM 4036 O O . GLU A 1 502 ? -2.759 -5.144 24.793 1.00 89.06 502 GLU A O 1
ATOM 4041 N N . ALA A 1 503 ? -2.547 -2.924 24.666 1.00 94.38 503 ALA A N 1
ATOM 4042 C CA . ALA A 1 503 ? -3.188 -2.863 23.357 1.00 94.38 503 ALA A CA 1
ATOM 4043 C C . ALA A 1 503 ? -2.395 -3.670 22.318 1.00 94.38 503 ALA A C 1
ATOM 4045 O O . ALA A 1 503 ? -1.160 -3.600 22.255 1.00 94.38 503 ALA A O 1
ATOM 4046 N N . GLN A 1 504 ? -3.128 -4.416 21.494 1.00 96.31 504 GLN A N 1
ATOM 4047 C CA . GLN A 1 504 ? -2.571 -5.223 20.420 1.00 96.31 504 GLN A CA 1
ATOM 4048 C C . GLN A 1 504 ? -2.165 -4.312 19.260 1.00 96.31 504 GLN A C 1
ATOM 4050 O O . GLN A 1 504 ? -2.974 -3.518 18.780 1.00 96.31 504 GLN A O 1
ATOM 4055 N N . TRP A 1 505 ? -0.925 -4.432 18.796 1.00 98.00 505 TRP A N 1
ATOM 4056 C CA . TRP A 1 505 ? -0.396 -3.618 17.707 1.00 98.00 505 TRP A CA 1
ATOM 4057 C C . TRP A 1 505 ? -0.305 -4.432 16.418 1.00 98.00 505 TRP A C 1
ATOM 4059 O O . TRP A 1 505 ? 0.360 -5.466 16.399 1.00 98.00 505 TRP A O 1
ATOM 4069 N N . PHE A 1 506 ? -0.935 -3.959 15.345 1.00 98.56 506 PHE A N 1
ATOM 4070 C CA . PHE A 1 506 ? -0.909 -4.585 14.023 1.00 98.56 506 PHE A CA 1
ATOM 4071 C C . PHE A 1 506 ? -0.091 -3.770 13.032 1.00 98.56 506 PHE A C 1
ATOM 4073 O O . PHE A 1 506 ? -0.170 -2.542 13.032 1.00 98.56 506 PHE A O 1
ATOM 4080 N N . ILE A 1 507 ? 0.679 -4.473 12.203 1.00 98.50 507 ILE A N 1
ATOM 4081 C CA . ILE A 1 507 ? 1.503 -3.898 11.135 1.00 98.50 507 ILE A CA 1
ATOM 4082 C C . ILE A 1 507 ? 1.500 -4.790 9.890 1.00 98.50 507 ILE A C 1
ATOM 4084 O O . ILE A 1 507 ? 1.218 -5.987 9.984 1.00 98.50 507 ILE A O 1
ATOM 4088 N N . GLY A 1 508 ? 1.872 -4.219 8.751 1.00 96.81 508 GLY A N 1
ATOM 4089 C CA . GLY A 1 508 ? 2.217 -4.927 7.521 1.00 96.81 508 GLY A CA 1
ATOM 4090 C C . GLY A 1 508 ? 3.700 -4.743 7.189 1.00 96.81 508 GLY A C 1
ATOM 4091 O O . GLY A 1 508 ? 4.559 -5.194 7.959 1.00 96.81 508 GLY A O 1
ATOM 4092 N N . HIS A 1 509 ? 3.987 -4.069 6.073 1.00 94.81 509 HIS A N 1
ATOM 4093 C CA . HIS A 1 509 ? 5.287 -3.627 5.540 1.00 94.81 509 HIS A CA 1
ATOM 4094 C C . HIS A 1 509 ? 6.300 -4.731 5.191 1.00 94.81 509 HIS A C 1
ATOM 4096 O O . HIS A 1 509 ? 6.876 -4.783 4.104 1.00 94.81 509 HIS A O 1
ATOM 4102 N N . ARG A 1 510 ? 6.620 -5.607 6.147 1.00 92.19 510 ARG A N 1
ATOM 4103 C CA . ARG A 1 510 ? 7.624 -6.661 5.962 1.00 92.19 510 ARG A CA 1
ATOM 4104 C C . ARG A 1 510 ? 6.942 -7.990 5.657 1.00 92.19 510 ARG A C 1
ATOM 4106 O O . ARG A 1 510 ? 6.073 -8.390 6.429 1.00 92.19 510 ARG A O 1
ATOM 4113 N N . PRO A 1 511 ? 7.424 -8.758 4.666 1.00 90.38 511 PRO A N 1
ATOM 4114 C CA . PRO A 1 511 ? 6.823 -10.042 4.356 1.00 90.38 511 PRO A CA 1
ATOM 4115 C C . PRO A 1 511 ? 6.942 -11.023 5.531 1.00 90.38 511 PRO A C 1
ATOM 4117 O O . PRO A 1 511 ? 7.942 -11.036 6.272 1.00 90.38 511 PRO A O 1
ATOM 4120 N N . THR A 1 512 ? 5.922 -11.859 5.691 1.00 89.94 512 THR A N 1
ATOM 4121 C CA . THR A 1 512 ? 5.871 -12.995 6.612 1.00 89.94 512 THR A CA 1
ATOM 4122 C C . THR A 1 512 ? 5.814 -14.297 5.815 1.00 89.94 512 THR A C 1
ATOM 4124 O O . THR A 1 512 ? 5.110 -14.398 4.818 1.00 89.94 512 THR A O 1
ATOM 4127 N N . TYR A 1 513 ? 6.579 -15.309 6.235 1.00 82.31 513 TYR A N 1
ATOM 4128 C CA . TYR A 1 513 ? 6.575 -16.617 5.560 1.00 82.31 513 TYR A CA 1
ATOM 4129 C C . TYR A 1 513 ? 5.334 -17.458 5.907 1.00 82.31 513 TYR A C 1
ATOM 4131 O O . TYR A 1 513 ? 4.901 -18.275 5.091 1.00 82.31 513 TYR A O 1
ATOM 4139 N N . ASP A 1 514 ? 4.763 -17.206 7.087 1.00 89.56 514 ASP A N 1
ATOM 4140 C CA . ASP A 1 514 ? 3.466 -17.697 7.558 1.00 89.56 514 ASP A CA 1
ATOM 4141 C C . ASP A 1 514 ? 2.391 -16.601 7.427 1.00 89.56 514 ASP A C 1
ATOM 4143 O O . ASP A 1 514 ? 2.697 -15.463 7.067 1.00 89.56 514 ASP A O 1
ATOM 4147 N N . LEU A 1 515 ? 1.138 -16.915 7.791 1.00 92.19 515 LEU A N 1
ATOM 4148 C CA . LEU A 1 515 ? 0.028 -15.945 7.802 1.00 92.19 515 LEU A CA 1
ATOM 4149 C C . LEU A 1 515 ? 0.320 -14.702 8.651 1.00 92.19 515 LEU A C 1
ATOM 4151 O O . LEU A 1 515 ? -0.208 -13.630 8.378 1.00 92.19 515 LEU A O 1
ATOM 4155 N N . TYR A 1 516 ? 1.119 -14.846 9.707 1.00 96.31 516 TYR A N 1
ATOM 4156 C CA . TYR A 1 516 ? 1.511 -13.734 10.557 1.00 96.31 516 TYR A CA 1
ATOM 4157 C C . TYR A 1 516 ? 2.839 -14.007 11.256 1.00 96.31 516 TYR A C 1
ATOM 4159 O O . TYR A 1 516 ? 3.273 -15.152 11.390 1.00 96.31 516 TYR A O 1
ATOM 4167 N N . ARG A 1 517 ? 3.457 -12.945 11.777 1.00 95.38 517 ARG A N 1
ATOM 4168 C CA . ARG A 1 517 ? 4.592 -13.028 12.700 1.00 95.38 517 ARG A CA 1
ATOM 4169 C C . ARG A 1 517 ? 4.273 -12.284 13.989 1.00 95.38 517 ARG A C 1
ATOM 4171 O O . ARG A 1 517 ? 3.987 -11.091 13.967 1.00 95.38 517 ARG A O 1
ATOM 4178 N N . ALA A 1 518 ? 4.368 -12.988 15.112 1.00 95.75 518 ALA A N 1
ATOM 4179 C CA . ALA A 1 518 ? 4.265 -12.396 16.439 1.00 95.75 518 ALA A CA 1
ATOM 4180 C C . ALA A 1 518 ? 5.645 -11.948 16.943 1.00 95.75 518 ALA A C 1
ATOM 4182 O O . ALA A 1 518 ? 6.629 -12.678 16.833 1.00 95.75 518 ALA A O 1
ATOM 4183 N N . GLN A 1 519 ? 5.708 -10.750 17.513 1.00 95.38 519 GLN A N 1
ATOM 4184 C CA . GLN A 1 519 ? 6.887 -10.163 18.150 1.00 95.38 519 GLN A CA 1
ATOM 4185 C C . GLN A 1 519 ? 6.462 -9.495 19.459 1.00 95.38 519 GLN A C 1
ATOM 4187 O O . GLN A 1 519 ? 5.270 -9.354 19.739 1.00 95.38 519 GLN A O 1
ATOM 4192 N N . CYS A 1 520 ? 7.426 -9.071 20.275 1.00 95.50 520 CYS A N 1
ATOM 4193 C CA . CYS A 1 520 ? 7.153 -8.347 21.515 1.00 95.50 520 CYS A CA 1
ATOM 4194 C C . CYS A 1 520 ? 6.247 -9.158 22.458 1.00 95.50 520 CYS A C 1
ATOM 4196 O O . CYS A 1 520 ? 5.258 -8.639 22.963 1.00 95.50 520 CYS A O 1
ATOM 4198 N N . ASN A 1 521 ? 6.564 -10.442 22.663 1.00 93.94 521 ASN A N 1
ATOM 4199 C CA . ASN A 1 521 ? 5.733 -11.395 23.420 1.00 93.94 521 ASN A CA 1
ATOM 4200 C C . ASN A 1 521 ? 4.287 -11.522 22.900 1.00 93.94 521 ASN A C 1
ATOM 4202 O O . ASN A 1 521 ? 3.362 -11.753 23.671 1.00 93.94 521 ASN A O 1
ATOM 4206 N N . GLY A 1 522 ? 4.089 -11.357 21.592 1.00 94.81 522 GLY A N 1
ATOM 4207 C CA . GLY A 1 522 ? 2.773 -11.431 20.967 1.00 94.81 522 GLY A CA 1
ATOM 4208 C C . GLY A 1 522 ? 2.004 -10.117 20.956 1.00 94.81 522 GLY A C 1
ATOM 4209 O O . GLY A 1 522 ? 0.930 -10.094 20.375 1.00 94.81 522 GLY A O 1
ATOM 4210 N N . GLN A 1 523 ? 2.536 -9.025 21.517 1.00 96.00 523 GLN A N 1
ATOM 4211 C CA . GLN A 1 523 ? 1.898 -7.705 21.466 1.00 96.00 523 GLN A CA 1
ATOM 4212 C C . GLN A 1 523 ? 1.964 -7.054 20.073 1.00 96.00 523 GLN A C 1
ATOM 4214 O O . GLN A 1 523 ? 1.074 -6.292 19.696 1.00 96.00 523 GLN A O 1
ATOM 4219 N N . LEU A 1 524 ? 3.011 -7.341 19.299 1.00 97.69 524 LEU A N 1
ATOM 4220 C CA . LEU A 1 524 ? 3.148 -6.863 17.926 1.00 97.69 524 LEU A CA 1
ATOM 4221 C C . LEU A 1 524 ? 2.838 -8.009 16.965 1.00 97.69 524 LEU A C 1
ATOM 4223 O O . LEU A 1 524 ? 3.497 -9.049 17.008 1.00 97.69 524 LEU A O 1
ATOM 4227 N N . ILE A 1 525 ? 1.855 -7.807 16.097 1.00 97.88 525 ILE A N 1
ATOM 4228 C CA . ILE A 1 525 ? 1.386 -8.779 15.115 1.00 97.88 525 ILE A CA 1
ATOM 4229 C C . ILE A 1 525 ? 1.604 -8.195 13.730 1.00 97.88 525 ILE A C 1
ATOM 4231 O O . ILE A 1 525 ? 1.010 -7.186 13.363 1.00 97.88 525 ILE A O 1
ATOM 4235 N N . GLN A 1 526 ? 2.459 -8.846 12.957 1.00 97.75 526 GLN A N 1
ATOM 4236 C CA . GLN A 1 526 ? 2.683 -8.493 11.569 1.00 97.75 526 GLN A CA 1
ATOM 4237 C C . GLN A 1 526 ? 1.889 -9.420 10.659 1.00 97.75 526 GLN A C 1
ATOM 4239 O O . GLN A 1 526 ? 2.044 -10.637 10.761 1.00 97.75 526 GLN A O 1
ATOM 4244 N N . ILE A 1 527 ? 1.076 -8.843 9.780 1.00 95.75 527 ILE A N 1
ATOM 4245 C CA . ILE A 1 527 ? 0.282 -9.540 8.768 1.00 95.75 527 ILE A CA 1
ATOM 4246 C C . ILE A 1 527 ? 0.686 -9.021 7.389 1.00 95.75 527 ILE A C 1
ATOM 4248 O O . ILE A 1 527 ? 0.226 -7.972 6.960 1.00 95.75 527 ILE A O 1
ATOM 4252 N N . ASN A 1 528 ? 1.587 -9.723 6.703 1.00 90.69 528 ASN A N 1
ATOM 4253 C CA . ASN A 1 528 ? 1.930 -9.404 5.317 1.00 90.69 528 ASN A CA 1
ATOM 4254 C C . ASN A 1 528 ? 2.484 -10.654 4.609 1.00 90.69 528 ASN A C 1
ATOM 4256 O O . ASN A 1 528 ? 3.687 -10.794 4.409 1.00 90.69 528 ASN A O 1
ATOM 4260 N N . ASP A 1 529 ? 1.607 -11.601 4.273 1.00 88.19 529 ASP A N 1
ATOM 4261 C CA . ASP A 1 529 ? 1.947 -12.670 3.326 1.00 88.19 529 ASP A CA 1
ATOM 4262 C C . ASP A 1 529 ? 1.674 -12.138 1.913 1.00 88.19 529 ASP A C 1
ATOM 4264 O O . ASP A 1 529 ? 0.520 -12.050 1.487 1.00 88.19 529 ASP A O 1
ATOM 4268 N N . ASP A 1 530 ? 2.735 -11.790 1.185 1.00 82.25 530 ASP A N 1
ATOM 4269 C CA . ASP A 1 530 ? 2.706 -11.250 -0.188 1.00 82.25 530 ASP A CA 1
ATOM 4270 C C . ASP A 1 530 ? 1.988 -12.179 -1.184 1.00 82.25 530 ASP A C 1
ATOM 4272 O O . ASP A 1 530 ? 1.482 -11.770 -2.235 1.00 82.25 530 ASP A O 1
ATOM 4276 N N . ARG A 1 531 ? 1.873 -13.460 -0.829 1.00 83.06 531 ARG A N 1
ATOM 4277 C CA . ARG A 1 531 ? 1.135 -14.450 -1.605 1.00 83.06 531 ARG A CA 1
ATOM 4278 C C . ARG A 1 531 ? -0.350 -14.435 -1.296 1.00 83.06 531 ARG A C 1
ATOM 4280 O O . ARG A 1 531 ? -1.073 -14.941 -2.143 1.00 83.06 531 ARG A O 1
ATOM 4287 N N . GLY A 1 532 ? -0.807 -13.954 -0.136 1.00 88.88 532 GLY A N 1
ATOM 4288 C CA . GLY A 1 532 ? -2.157 -14.164 0.402 1.00 88.88 532 GLY A CA 1
ATOM 4289 C C . GLY A 1 532 ? -3.016 -12.927 0.619 1.00 88.88 532 GLY A C 1
ATOM 4290 O O . GLY A 1 532 ? -2.542 -11.803 0.509 1.00 88.88 532 GLY A O 1
ATOM 4291 N N . TYR A 1 533 ? -4.308 -13.157 0.891 1.00 94.81 533 TYR A N 1
ATOM 4292 C CA . TYR A 1 533 ? -5.296 -12.117 1.216 1.00 94.81 533 TYR A CA 1
ATOM 4293 C C . TYR A 1 533 ? -5.525 -12.141 2.717 1.00 94.81 533 TYR A C 1
ATOM 4295 O O . TYR A 1 533 ? -6.537 -12.651 3.204 1.00 94.81 533 TYR A O 1
ATOM 4303 N N . VAL A 1 534 ? -4.503 -11.694 3.445 1.00 96.50 534 VAL A N 1
ATOM 4304 C CA . VAL A 1 534 ? -4.424 -11.868 4.892 1.00 96.50 534 VAL A CA 1
ATOM 4305 C C . VAL A 1 534 ? -5.135 -10.737 5.610 1.00 96.50 534 VAL A C 1
ATOM 4307 O O . VAL A 1 534 ? -4.800 -9.564 5.464 1.00 96.50 534 VAL A O 1
ATOM 4310 N N . VAL A 1 535 ? -6.088 -11.109 6.454 1.00 98.12 535 VAL A N 1
ATOM 4311 C CA . VAL A 1 535 ? -6.785 -10.171 7.331 1.00 98.12 535 VAL A CA 1
ATOM 4312 C C . VAL A 1 535 ? -6.730 -10.645 8.775 1.00 98.12 535 VAL A C 1
ATOM 4314 O O . VAL A 1 535 ? -6.714 -11.850 9.040 1.00 98.12 535 VAL A O 1
ATOM 4317 N N . ALA A 1 536 ? -6.737 -9.699 9.711 1.00 97.81 536 ALA A N 1
ATOM 4318 C CA . ALA A 1 536 ? -6.920 -9.957 11.133 1.00 97.81 536 ALA A CA 1
ATOM 4319 C C . ALA A 1 536 ? -8.275 -9.412 11.598 1.00 97.81 536 ALA A C 1
ATOM 4321 O O . ALA A 1 536 ? -8.566 -8.230 11.444 1.00 97.81 536 ALA A O 1
ATOM 4322 N N . PHE A 1 537 ? -9.098 -10.264 12.198 1.00 96.88 537 PHE A N 1
ATOM 4323 C CA . PHE A 1 537 ? -10.387 -9.902 12.775 1.00 96.88 537 PHE A CA 1
ATOM 4324 C C . PHE A 1 537 ? -10.241 -9.637 14.278 1.00 96.88 537 PHE A C 1
ATOM 4326 O O . PHE A 1 537 ? -10.055 -10.558 15.066 1.00 96.88 537 PHE A O 1
ATOM 4333 N N . MET A 1 538 ? -10.339 -8.382 14.700 1.00 95.69 538 MET A N 1
ATOM 4334 C CA . MET A 1 538 ? -10.363 -7.994 16.108 1.00 95.69 538 MET A CA 1
ATOM 4335 C C . MET A 1 538 ? -11.807 -7.997 16.639 1.00 95.69 538 MET A C 1
ATOM 4337 O O . MET A 1 538 ? -12.608 -7.154 16.214 1.00 95.69 538 MET A O 1
ATOM 4341 N N . PRO A 1 539 ? -12.159 -8.898 17.578 1.00 92.81 539 PRO A N 1
ATOM 4342 C CA . PRO A 1 539 ? -13.491 -8.924 18.171 1.00 92.81 539 PRO A CA 1
ATOM 4343 C C . PRO A 1 539 ? -13.747 -7.717 19.087 1.00 92.81 539 PRO A C 1
ATOM 4345 O O . PRO A 1 539 ? -12.821 -7.097 19.608 1.00 92.81 539 PRO A O 1
ATOM 4348 N N . ILE A 1 540 ? -15.027 -7.426 19.349 1.00 90.81 540 ILE A N 1
ATOM 4349 C CA . ILE A 1 540 ? -15.462 -6.299 20.200 1.00 90.81 540 ILE A CA 1
ATOM 4350 C C . ILE A 1 540 ? -14.923 -6.413 21.637 1.00 90.81 540 ILE A C 1
ATOM 4352 O O . ILE A 1 540 ? -14.612 -5.405 22.274 1.00 90.81 540 ILE A O 1
ATOM 4356 N N . ASP A 1 541 ? -14.811 -7.636 22.161 1.00 87.56 541 ASP A N 1
ATOM 4357 C CA . ASP A 1 541 ? -14.321 -7.884 23.521 1.00 87.56 541 ASP A CA 1
ATOM 4358 C C . ASP A 1 541 ? -12.798 -7.697 23.659 1.00 87.56 541 ASP A C 1
ATOM 4360 O O . ASP A 1 541 ? -12.271 -7.711 24.773 1.00 87.56 541 ASP A O 1
ATOM 4364 N N . GLY A 1 542 ? -12.099 -7.486 22.537 1.00 82.50 542 GLY A N 1
ATOM 4365 C CA . GLY A 1 542 ? -10.655 -7.302 22.460 1.00 82.50 542 GLY A CA 1
ATOM 4366 C C . GLY A 1 542 ? -9.840 -8.563 22.744 1.00 82.50 542 GLY A C 1
ATOM 4367 O O . GLY A 1 542 ? -8.618 -8.468 22.840 1.00 82.50 542 GLY A O 1
ATOM 4368 N N . LYS A 1 543 ? -10.467 -9.738 22.891 1.00 88.25 543 LYS A N 1
ATOM 4369 C CA . LYS A 1 543 ? -9.748 -10.997 23.106 1.00 88.25 543 LYS A CA 1
ATOM 4370 C C . LYS A 1 543 ? -9.230 -11.513 21.774 1.00 88.25 543 LYS A C 1
ATOM 4372 O O . LYS A 1 543 ? -9.936 -12.189 21.031 1.00 88.25 543 LYS A O 1
ATOM 4377 N N . PHE A 1 544 ? -7.981 -11.193 21.467 1.00 93.94 544 PHE A N 1
ATOM 4378 C CA . PHE A 1 544 ? -7.350 -11.601 20.222 1.00 93.94 544 PHE A CA 1
ATOM 4379 C C . PHE A 1 544 ? -6.607 -12.939 20.359 1.00 93.94 544 PHE A C 1
ATOM 4381 O O . PHE A 1 544 ? -5.774 -13.109 21.243 1.00 93.94 544 PHE A O 1
ATOM 4388 N N . ASP A 1 545 ? -6.892 -13.884 19.460 1.00 94.62 545 ASP A N 1
ATOM 4389 C CA . ASP A 1 545 ? -6.137 -15.123 19.274 1.00 94.62 545 ASP A CA 1
ATOM 4390 C C . ASP A 1 545 ? -5.702 -15.191 17.802 1.00 94.62 545 ASP A C 1
ATOM 4392 O O . ASP A 1 545 ? -6.540 -15.472 16.937 1.00 94.62 545 ASP A O 1
ATOM 4396 N N . PRO A 1 546 ? -4.414 -14.948 17.491 1.00 94.62 546 PRO A N 1
ATOM 4397 C CA . PRO A 1 546 ? -3.920 -14.929 16.119 1.00 94.62 546 PRO A CA 1
ATOM 4398 C C . PRO A 1 546 ? -4.289 -16.181 15.309 1.00 94.62 546 PRO A C 1
ATOM 4400 O O . PRO A 1 546 ? -4.554 -16.079 14.116 1.00 94.62 546 PRO A O 1
ATOM 4403 N N . LYS A 1 547 ? -4.365 -17.360 15.945 1.00 93.88 547 LYS A N 1
ATOM 4404 C CA . LYS A 1 547 ? -4.668 -18.624 15.251 1.00 93.88 547 LYS A CA 1
ATOM 4405 C C . LYS A 1 547 ? -6.122 -18.731 14.801 1.00 93.88 547 LYS A C 1
ATOM 4407 O O . LYS A 1 547 ? -6.414 -19.470 13.868 1.00 93.88 547 LYS A O 1
ATOM 4412 N N . LYS A 1 548 ? -7.033 -18.046 15.493 1.00 94.62 548 LYS A N 1
ATOM 4413 C CA . LYS A 1 548 ? -8.474 -18.048 15.189 1.00 94.62 548 LYS A CA 1
ATOM 4414 C C . LYS A 1 548 ? -8.886 -16.842 14.365 1.00 94.62 548 LYS A C 1
ATOM 4416 O O . LYS A 1 548 ? -9.867 -16.903 13.632 1.00 94.62 548 LYS A O 1
ATOM 4421 N N . HIS A 1 549 ? -8.179 -15.736 14.555 1.00 96.06 549 HIS A N 1
ATOM 4422 C CA . HIS A 1 549 ? -8.606 -14.427 14.095 1.00 96.06 549 HIS A CA 1
ATOM 4423 C C . HIS A 1 549 ? -7.802 -13.903 12.908 1.00 96.06 549 HIS A C 1
ATOM 4425 O O . HIS A 1 549 ? -8.200 -12.896 12.334 1.00 96.06 549 HIS A O 1
ATOM 4431 N N . ILE A 1 550 ? -6.711 -14.562 12.514 1.00 96.94 550 ILE A N 1
ATOM 4432 C CA . ILE A 1 550 ? -5.992 -14.249 11.275 1.00 96.94 550 ILE A CA 1
ATOM 4433 C C . ILE A 1 550 ? -6.312 -15.323 10.245 1.00 96.94 550 ILE A C 1
ATOM 4435 O O . ILE A 1 550 ? -6.226 -16.516 10.534 1.00 96.94 550 ILE A O 1
ATOM 4439 N N . THR A 1 551 ? -6.683 -14.904 9.040 1.00 95.81 551 THR A N 1
ATOM 4440 C CA . THR A 1 551 ? -7.044 -15.824 7.961 1.00 95.81 551 THR A CA 1
ATOM 4441 C C . THR A 1 551 ? -6.605 -15.297 6.602 1.00 95.81 551 THR A C 1
ATOM 4443 O O . THR A 1 551 ? -6.479 -14.090 6.408 1.00 95.81 551 THR A O 1
ATOM 4446 N N . ASP A 1 552 ? -6.393 -16.216 5.663 1.00 95.62 552 ASP A N 1
ATOM 4447 C CA . ASP A 1 552 ? -6.212 -15.918 4.243 1.00 95.62 552 ASP A CA 1
ATOM 4448 C C . ASP A 1 552 ? -7.543 -16.150 3.525 1.00 95.62 552 ASP A C 1
ATOM 4450 O O . ASP A 1 552 ? -7.996 -17.292 3.397 1.00 95.62 552 ASP A O 1
ATOM 4454 N N . LEU A 1 553 ? -8.149 -15.068 3.031 1.00 94.50 553 LEU A N 1
ATOM 4455 C CA . LEU A 1 553 ? -9.476 -15.074 2.405 1.00 94.50 553 LEU A CA 1
ATOM 4456 C C . LEU A 1 553 ? -9.566 -15.939 1.137 1.00 94.50 553 LEU A C 1
ATOM 4458 O O . LEU A 1 553 ? -10.654 -16.164 0.614 1.00 94.50 553 LEU A O 1
ATOM 4462 N N . ARG A 1 554 ? -8.442 -16.432 0.608 1.00 88.00 554 ARG A N 1
ATOM 4463 C CA . ARG A 1 554 ? -8.433 -17.334 -0.555 1.00 88.00 554 ARG A CA 1
ATOM 4464 C C . ARG A 1 554 ? -8.691 -18.791 -0.189 1.00 88.00 554 ARG A C 1
ATOM 4466 O O . ARG A 1 554 ? -9.042 -19.572 -1.066 1.00 88.00 554 ARG A O 1
ATOM 4473 N N . LYS A 1 555 ? -8.449 -19.167 1.069 1.00 79.69 555 LYS A N 1
ATOM 4474 C CA . LYS A 1 555 ? -8.534 -20.554 1.556 1.00 79.69 555 LYS A CA 1
ATOM 4475 C C . LYS A 1 555 ? -9.852 -20.848 2.276 1.00 79.69 555 LYS A C 1
ATOM 4477 O O . LYS A 1 555 ? -10.025 -21.955 2.778 1.00 79.69 555 LYS A O 1
ATOM 4482 N N . SER A 1 556 ? -10.723 -19.849 2.402 1.00 57.56 556 SER A N 1
ATOM 4483 C CA . SER A 1 556 ? -11.730 -19.772 3.462 1.00 57.56 556 SER A CA 1
ATOM 4484 C C . SER A 1 556 ? -13.157 -19.699 2.977 1.00 57.56 556 SER A C 1
ATOM 4486 O O . SER A 1 556 ? -13.360 -19.041 1.937 1.00 57.56 556 SER A O 1
#

Foldseek 3Di:
DDPPPPPDDPDDDPDDDDPDPVVVVVVVVVVVVVVVVVVVVVVDDPVRVLVVVVVVVVVVCVVDVKDKDKDADPDQDPVNVVVVVVVCVSLVVVVWHWADFDQDPVRNITIIIIHHDPDVVVVVVVPPDDDDDDDDDDDDDDDPPPDDDDPPPPDPLLVCQLVDLVNLVVLQPDQFDDALVSLVVLLVLLLVLLVVAFLEAEADALAWEKEWFACALVSVLVSLQQQDWDPPDVVTDGVVVCLLVSRYAYEYQANLAHHLDPCLLFLVPVLADPVRHGDPQDLLNVLVVLLVVVLVVLCVVDPVSVCLVVQPPHPVNVVSVVVSVVCLVPDPPPSSVVSVVSNVVSRVVSSVSSLRSSNSSRSSRVSSLSSNCSSRVNRYAYAQAPNQCLVQPQPRFDDDPPDRRSVSNNVVCCVRPNDVSSVSSNVSSQSGHQWYDYQQEIEGAAQAQAADAPVCRRNVDSVRVCRRHPAAQPPPDPRHDDLVRSLVNLQRNCVRVVHDSRRAYEYERDADPDQWDAGNPRSYIYGYHSVFSWMFIQGSVRDGDCVVGIDGSVVD